Protein AF-S9V4V0-F1 (afdb_monomer_lite)

Secondary structure (DSSP, 8-state):
---S-S------------PPP--PPPEEEEEEEESS----SS-SSPPPPPPPP-S---SSS---S--PPPPEEEE--BTTTEEE--------S----PPPPGGGTT---B----HHHHHH-TTS-EEEEEEEEPTTHHHHHHHHHHHSEEEEE-SS-HHHHHHHHHHIIIIIS-PSPPTTSHHHHHHHHHHHHHHHHHHHHHHH-TT--SHHHHHHHHS----GGG--SEEE-GGGSBGGGTSB--GGGG-S-GGGEEEEES-GGGSTT-TTTEEEPPP----GGGTSTT-S------TT---PPPP----TTS-EEEEGGGT-TTTTTT----HHHHTHHHHHHHHH-SSS-HHHHHGGGS-GGGGGGG-HHHHH-TT-HHHHHTTT---SS--SSPPPPP---TTHHHHHHHHHHHHHHHTT--PPPP--

Organism: NCBI:txid28005

pLDDT: mean 74.0, std 23.57, range [26.53, 98.88]

InterPro domains:
  IPR004274 FCP1 homology domain [PF03031] (72-173)
  IPR004274 FCP1 homology domain [PF03031] (230-280)
  IPR004274 FCP1 homology domain [PS50969] (66-302)
  IPR004274 FCP1 homology domain [SM00577] (69-284)
  IPR023214 HAD superfamily [G3DSA:3.40.50.1000] (59-363)
  IPR036412 HAD-like superfamily [SSF56784] (65-282)
  IPR050365 Mitochondrial import inner membrane translocase subunit TIM50 [PTHR12210] (60-358)

Sequence (432 aa):
MFRRHAKLLSTAAGAATATTPQQLTAQVLVGIGLARGFTPHWPVPLPPPVPTPSVSAERSAPLPKEARAKPVLVLDIDETLIHTYHVVSQPQQSDQAGPPRADDLGSTSELFQTPSQRQQHPEVPLINVRMVVRPHLKEFLTEVMQLFEVVFWTAGTSNYAAAVLDAIERHVLGLPRSLYHFEEVTKLVFFSRKLHALQEAKRHNPFASDAAANAAREHGDSGTSHVNFYCLSRTQTLESLHYMKYIPLLGRPLHRTVMIDDNERSFPLTPRNGIKVPFFEVNGRLIDGTSRGRWVPPSDGGAVPAPQWPDLYKEGLYTFTDIDPSVVKDMQDTALLDLLPLLRALAATPEDDITRELDHWREPDYALCDNFRDTMDPRSARRRYHLGVVLPTRQPRPIPPYKAEMLNAGFEEQAKAEMNVLQGKGLPRPRL

Foldseek 3Di:
DPDPDPDDDDDDPDDDDPDDPDQAFWKKFKFKFFPDFDDAPAAWQGDDDDDDDDDDPPPDDPDPDPDDAFFEEEEEDDLGFKHWDDAPDDPPPDDDDDDDDPVPVQPSWDQDDDPVNCVVCVPTRMTMTMIIGQPCSLVLCVPLLVLHQYEYAYQHGLRNQLRVVQRCQCFSNVHPGDCSRRVNVVVVRVLVVVLVVLVVVCVVPVPSPDPNVVSVPVPPCPDCPVVSHHYHYLLLALVVLVSAQDVVRNVDDLLRYAYEDCALSNALLSLLRAAHFPRNDQPRCQNHPPPVPDPDPDPVPDPDDDQPPPPSSDGHMDGCPRRDCVSSPDSPPCRSVLCVVLSVQLSPDPDPGSSQQQQQFADLCLLVSLPSVQCSDPPHPCVPPRRNYGHSDGHPHGHDPRDHDPVSVVVVLVVVQSSCVSVVNHGDDDDD

Radius of gyration: 24.77 Å; chains: 1; bounding box: 54×77×77 Å

Structure (mmCIF, N/CA/C/O backbone):
data_AF-S9V4V0-F1
#
_entry.id   AF-S9V4V0-F1
#
loop_
_atom_site.group_PDB
_atom_site.id
_atom_site.type_symbol
_atom_site.label_atom_id
_atom_site.label_alt_id
_atom_site.label_comp_id
_atom_site.label_asym_id
_atom_site.label_entity_id
_atom_site.label_seq_id
_atom_site.pdbx_PDB_ins_code
_atom_site.Cartn_x
_atom_site.Cartn_y
_atom_site.Cartn_z
_atom_site.occupancy
_atom_site.B_iso_or_equiv
_atom_site.auth_seq_id
_atom_site.auth_comp_id
_atom_site.auth_asym_id
_atom_site.auth_atom_id
_atom_site.pdbx_PDB_model_num
ATOM 1 N N . MET A 1 1 ? 30.509 5.213 6.579 1.00 32.12 1 MET A N 1
ATOM 2 C CA . MET A 1 1 ? 30.655 6.396 5.697 1.00 32.12 1 MET A CA 1
ATOM 3 C C . MET A 1 1 ? 29.471 7.383 5.755 1.00 32.12 1 MET A C 1
ATOM 5 O O . MET A 1 1 ? 29.454 8.315 4.970 1.00 32.12 1 MET A O 1
ATOM 9 N N . PHE A 1 2 ? 28.553 7.313 6.731 1.00 26.53 2 PHE A N 1
ATOM 10 C CA . PHE A 1 2 ? 27.452 8.287 6.911 1.00 26.53 2 PHE A CA 1
ATOM 11 C C . PHE A 1 2 ? 27.789 9.408 7.919 1.00 26.53 2 PHE A C 1
ATOM 13 O O . PHE A 1 2 ? 27.074 9.622 8.890 1.00 26.53 2 PHE A O 1
ATOM 20 N N . ARG A 1 3 ? 28.929 10.097 7.759 1.00 29.33 3 ARG A N 1
ATOM 21 C CA . ARG A 1 3 ? 29.396 11.109 8.741 1.00 29.33 3 ARG A CA 1
ATOM 22 C C . ARG A 1 3 ? 29.615 12.524 8.197 1.00 29.33 3 ARG A C 1
ATOM 24 O O . ARG A 1 3 ? 30.174 13.349 8.911 1.00 29.33 3 ARG A O 1
ATOM 31 N N . ARG A 1 4 ? 29.194 12.850 6.972 1.00 28.64 4 ARG A N 1
ATOM 32 C CA . ARG A 1 4 ? 29.482 14.174 6.384 1.00 28.64 4 ARG A CA 1
ATOM 33 C C . ARG A 1 4 ? 28.353 14.772 5.542 1.00 28.64 4 ARG A C 1
ATOM 35 O O . ARG A 1 4 ? 28.626 15.156 4.425 1.00 28.64 4 ARG A O 1
ATOM 42 N N . HIS A 1 5 ? 27.122 14.893 6.044 1.00 34.12 5 HIS A N 1
ATOM 43 C CA . HIS A 1 5 ? 26.127 15.776 5.388 1.00 34.12 5 HIS A CA 1
ATOM 44 C C . HIS A 1 5 ? 25.179 16.526 6.350 1.00 34.12 5 HIS A C 1
ATOM 46 O O . HIS A 1 5 ? 24.242 17.171 5.905 1.00 34.12 5 HIS A O 1
ATOM 52 N N . ALA A 1 6 ? 25.440 16.540 7.663 1.00 32.44 6 ALA A N 1
ATOM 53 C CA . ALA A 1 6 ? 24.563 17.192 8.649 1.00 32.44 6 ALA A CA 1
ATOM 54 C C . ALA A 1 6 ? 24.962 18.639 9.017 1.00 32.44 6 ALA A C 1
ATOM 56 O O . ALA A 1 6 ? 24.756 19.066 10.151 1.00 32.44 6 ALA A O 1
ATOM 57 N N . LYS A 1 7 ? 25.578 19.413 8.114 1.00 30.91 7 LYS A N 1
ATOM 58 C CA . LYS A 1 7 ? 25.944 20.804 8.437 1.00 30.91 7 LYS A CA 1
ATOM 59 C C . LYS A 1 7 ? 25.967 21.698 7.204 1.00 30.91 7 LYS A C 1
ATOM 61 O O . LYS A 1 7 ? 27.034 21.933 6.655 1.00 30.91 7 LYS A O 1
ATOM 66 N N . LEU A 1 8 ? 24.791 22.169 6.783 1.00 30.50 8 LEU A N 1
ATOM 67 C CA . LEU A 1 8 ? 24.632 23.356 5.927 1.00 30.50 8 LEU A CA 1
ATOM 68 C C . LEU A 1 8 ? 23.161 23.809 5.829 1.00 30.50 8 LEU A C 1
ATOM 70 O O . LEU A 1 8 ? 22.664 24.055 4.745 1.00 30.50 8 LEU A O 1
ATOM 74 N N . LEU A 1 9 ? 22.445 23.931 6.951 1.00 33.66 9 LEU A N 1
ATOM 75 C CA . LEU A 1 9 ? 21.183 24.685 6.992 1.00 33.66 9 LEU A CA 1
ATOM 76 C C . LEU A 1 9 ? 21.059 25.398 8.341 1.00 33.66 9 LEU A C 1
ATOM 78 O O . LEU A 1 9 ? 20.446 24.909 9.282 1.00 33.66 9 LEU A O 1
ATOM 82 N N . SER A 1 10 ? 21.706 26.553 8.447 1.00 30.12 10 SER A N 1
ATOM 83 C CA . SER A 1 10 ? 21.395 27.557 9.459 1.00 30.12 10 SER A CA 1
ATOM 84 C C . SER A 1 10 ? 21.755 28.924 8.892 1.00 30.12 10 SER A C 1
ATOM 86 O O . SER A 1 10 ? 22.816 29.071 8.295 1.00 30.12 10 SER A O 1
ATOM 88 N N . THR A 1 11 ? 20.855 29.878 9.133 1.00 31.19 11 THR A N 1
ATOM 89 C CA . THR A 1 11 ? 20.862 31.313 8.801 1.00 31.19 11 THR A CA 1
ATOM 90 C C . THR A 1 11 ? 20.545 31.721 7.359 1.00 31.19 11 THR A C 1
ATOM 92 O O . THR A 1 11 ? 21.441 31.928 6.550 1.00 31.19 11 THR A O 1
ATOM 95 N N . ALA A 1 12 ? 19.261 31.987 7.104 1.00 28.22 12 ALA A N 1
ATOM 96 C CA . ALA A 1 12 ? 18.806 33.252 6.518 1.00 28.22 12 ALA A CA 1
ATOM 97 C C . ALA A 1 12 ? 17.301 33.427 6.794 1.00 28.22 12 ALA A C 1
ATOM 99 O O . ALA A 1 12 ? 16.462 32.835 6.123 1.00 28.22 12 ALA A O 1
ATOM 100 N N . ALA A 1 13 ? 16.959 34.230 7.804 1.00 37.16 13 ALA A N 1
ATOM 101 C CA . ALA A 1 13 ? 15.637 34.837 7.894 1.00 37.16 13 ALA A CA 1
ATOM 102 C C . ALA A 1 13 ? 15.601 35.974 6.861 1.00 37.16 13 ALA A C 1
ATOM 104 O O . ALA A 1 13 ? 16.320 36.961 7.007 1.00 37.16 13 ALA A O 1
ATOM 105 N N . GLY A 1 14 ? 14.828 35.801 5.790 1.00 27.75 14 GLY A N 1
ATOM 106 C CA . GLY A 1 14 ? 14.700 36.756 4.692 1.00 27.75 14 GLY A CA 1
ATOM 107 C C . GLY A 1 14 ? 13.270 36.758 4.161 1.00 27.75 14 GLY A C 1
ATOM 108 O O . GLY A 1 14 ? 12.659 35.703 4.036 1.00 27.75 14 GLY A O 1
ATOM 109 N N . ALA A 1 15 ? 12.746 37.960 3.937 1.00 28.86 15 ALA A N 1
ATOM 110 C CA . ALA A 1 15 ? 11.359 38.303 3.637 1.00 28.86 15 ALA A CA 1
ATOM 111 C C . ALA A 1 15 ? 10.613 37.340 2.693 1.00 28.86 15 ALA A C 1
ATOM 113 O O . ALA A 1 15 ? 11.103 36.986 1.622 1.00 28.86 15 ALA A O 1
ATOM 114 N N . ALA A 1 16 ? 9.379 37.000 3.078 1.00 33.78 16 ALA A N 1
ATOM 115 C CA . ALA A 1 16 ? 8.425 36.272 2.254 1.00 33.78 16 ALA A CA 1
ATOM 116 C C . ALA A 1 16 ? 8.034 37.109 1.026 1.00 33.78 16 ALA A C 1
ATOM 118 O O . ALA A 1 16 ? 7.204 38.015 1.107 1.00 33.78 16 ALA A O 1
ATOM 119 N N . THR A 1 17 ? 8.637 36.805 -0.118 1.00 31.08 17 THR A N 1
ATOM 120 C CA . THR A 1 17 ? 8.106 37.184 -1.424 1.00 31.08 17 THR A CA 1
ATOM 121 C C . THR A 1 17 ? 7.078 36.137 -1.838 1.00 31.08 17 THR A C 1
ATOM 123 O O . THR A 1 17 ? 7.351 34.937 -1.813 1.00 31.08 17 THR A O 1
ATOM 126 N N . ALA A 1 18 ? 5.869 36.591 -2.180 1.00 35.34 18 ALA A N 1
ATOM 127 C CA . ALA A 1 18 ? 4.819 35.743 -2.729 1.00 35.34 18 ALA A CA 1
ATOM 128 C C . ALA A 1 18 ? 5.361 35.032 -3.978 1.00 35.34 18 ALA A C 1
ATOM 130 O O . ALA A 1 18 ? 5.595 35.652 -5.015 1.00 35.34 18 ALA A O 1
ATOM 131 N N . THR A 1 19 ? 5.637 33.740 -3.836 1.00 31.84 19 THR A N 1
ATOM 132 C CA . THR A 1 19 ? 6.129 32.880 -4.904 1.00 31.84 19 THR A CA 1
ATOM 133 C C . THR A 1 19 ? 4.928 32.477 -5.744 1.00 31.84 19 THR A C 1
ATOM 135 O O . THR A 1 19 ? 3.970 31.895 -5.238 1.00 31.84 19 THR A O 1
ATOM 138 N N . THR A 1 20 ? 4.953 32.825 -7.028 1.00 31.09 20 THR A N 1
ATOM 139 C CA . THR A 1 20 ? 4.033 32.288 -8.036 1.00 31.09 20 THR A CA 1
ATOM 140 C C . THR A 1 20 ? 4.007 30.757 -7.908 1.00 31.09 20 THR A C 1
ATOM 142 O O . THR A 1 20 ? 5.090 30.183 -7.753 1.00 31.09 20 THR A O 1
ATOM 145 N N . PRO A 1 21 ? 2.843 30.075 -7.952 1.00 41.00 21 PRO A N 1
ATOM 146 C CA . PRO A 1 21 ? 2.800 28.620 -7.830 1.00 41.00 21 PRO A CA 1
ATOM 147 C C . PRO A 1 21 ? 3.716 27.997 -8.886 1.00 41.00 21 PRO A C 1
ATOM 149 O O . PRO A 1 21 ? 3.508 28.203 -10.083 1.00 41.00 21 PRO A O 1
ATOM 152 N N . GLN A 1 22 ? 4.759 27.282 -8.458 1.00 46.91 22 GLN A N 1
ATOM 153 C CA . GLN A 1 22 ? 5.548 26.468 -9.376 1.00 46.91 22 GLN A CA 1
ATOM 154 C C . GLN A 1 22 ? 4.612 25.399 -9.933 1.00 46.91 22 GLN A C 1
ATOM 156 O O . GLN A 1 22 ? 4.140 24.535 -9.201 1.00 46.91 22 GLN A O 1
ATOM 161 N N . GLN A 1 23 ? 4.310 25.492 -11.225 1.00 50.56 23 GLN A N 1
ATOM 162 C CA . GLN A 1 23 ? 3.560 24.471 -11.936 1.00 50.56 23 GLN A CA 1
ATOM 163 C C . GLN A 1 23 ? 4.374 23.171 -11.876 1.00 50.56 23 GLN A C 1
ATOM 165 O O . GLN A 1 23 ? 5.443 23.075 -12.481 1.00 50.56 23 GLN A O 1
ATOM 170 N N . LEU A 1 24 ? 3.912 22.201 -11.084 1.00 55.09 24 LEU A N 1
ATOM 171 C CA . LEU A 1 24 ? 4.550 20.892 -10.993 1.00 55.09 24 LEU A CA 1
ATOM 172 C C . LEU A 1 24 ? 4.422 20.209 -12.351 1.00 55.09 24 LEU A C 1
ATOM 174 O O . LEU A 1 24 ? 3.326 20.061 -12.890 1.00 55.09 24 LEU A O 1
ATOM 178 N N . THR A 1 25 ? 5.557 19.827 -12.923 1.00 59.22 25 THR A N 1
ATOM 179 C CA . THR A 1 25 ? 5.586 19.049 -14.158 1.00 59.22 25 THR A CA 1
ATOM 180 C C . THR A 1 25 ? 5.531 17.572 -13.803 1.00 59.22 25 THR A C 1
ATOM 182 O O . THR A 1 25 ? 6.188 17.128 -12.859 1.00 59.22 25 THR A O 1
ATOM 185 N N . ALA A 1 26 ? 4.728 16.813 -14.549 1.00 66.25 26 ALA A N 1
ATOM 186 C CA . ALA A 1 26 ? 4.673 15.366 -14.413 1.00 66.25 26 ALA A CA 1
ATOM 187 C C . ALA A 1 26 ? 6.083 14.766 -14.560 1.00 66.25 26 ALA A C 1
ATOM 189 O O . ALA A 1 26 ? 6.892 15.233 -15.370 1.00 66.25 26 ALA A O 1
ATOM 190 N N . GLN A 1 27 ? 6.382 13.721 -13.794 1.00 77.75 27 GLN A N 1
ATOM 191 C CA . GLN A 1 27 ? 7.654 13.009 -13.891 1.00 77.75 27 GLN A CA 1
ATOM 192 C C . GLN A 1 27 ? 7.411 11.605 -14.444 1.00 77.75 27 GLN A C 1
ATOM 194 O O . GLN A 1 27 ? 6.557 10.877 -13.938 1.00 77.75 27 GLN A O 1
ATOM 199 N N . VAL A 1 28 ? 8.163 11.226 -15.479 1.00 78.88 28 VAL A N 1
ATOM 200 C CA . VAL A 1 28 ? 8.230 9.843 -15.970 1.00 78.88 28 VAL A CA 1
ATOM 201 C C . VAL A 1 28 ? 9.435 9.173 -15.353 1.00 78.88 28 VAL A C 1
ATOM 203 O O . VAL A 1 28 ? 10.537 9.718 -15.364 1.00 78.88 28 VAL A O 1
ATOM 206 N N . LEU A 1 29 ? 9.232 7.957 -14.882 1.00 82.81 29 LEU A N 1
ATOM 207 C CA . LEU A 1 29 ? 10.277 7.091 -14.388 1.00 82.81 29 LEU A CA 1
ATOM 208 C C . LEU A 1 29 ? 10.313 5.822 -15.244 1.00 82.81 29 LEU A C 1
ATOM 210 O O . LEU A 1 29 ? 9.277 5.227 -15.546 1.00 82.81 29 LEU A O 1
ATOM 214 N N . VAL A 1 30 ? 11.513 5.422 -15.655 1.00 83.06 30 VAL A N 1
ATOM 215 C CA . VAL A 1 30 ? 11.748 4.145 -16.338 1.00 83.06 30 VAL A CA 1
ATOM 216 C C . VAL A 1 30 ? 12.631 3.294 -15.440 1.00 83.06 30 VAL A C 1
ATOM 218 O O . VAL A 1 30 ? 13.765 3.679 -15.168 1.00 83.06 30 VAL A O 1
ATOM 221 N N . GLY A 1 31 ? 12.106 2.161 -14.977 1.00 86.81 31 GLY A N 1
ATOM 222 C CA . GLY A 1 31 ? 12.841 1.177 -14.182 1.00 86.81 31 GLY A CA 1
ATOM 223 C C . GLY A 1 31 ? 13.221 -0.052 -14.999 1.00 86.81 31 GLY A C 1
ATOM 224 O O . GLY A 1 31 ? 12.449 -0.488 -15.856 1.00 86.81 31 GLY A O 1
ATOM 225 N N . ILE A 1 32 ? 14.390 -0.633 -14.725 1.00 86.19 32 ILE A N 1
ATOM 226 C CA . ILE A 1 32 ? 14.838 -1.883 -15.351 1.00 86.19 32 ILE A CA 1
ATOM 227 C C . ILE A 1 32 ? 14.651 -3.049 -14.379 1.00 86.19 32 ILE A C 1
ATOM 229 O O . ILE A 1 32 ? 15.137 -3.035 -13.251 1.00 86.19 32 ILE A O 1
ATOM 233 N N . GLY A 1 33 ? 13.975 -4.100 -14.840 1.00 87.19 33 GLY A N 1
ATOM 234 C CA . GLY A 1 33 ? 13.707 -5.306 -14.060 1.00 87.19 33 GLY A CA 1
ATOM 235 C C . GLY A 1 33 ? 14.135 -6.585 -14.757 1.00 87.19 33 GLY A C 1
ATOM 236 O O . GLY A 1 33 ? 14.437 -6.599 -15.947 1.00 87.19 33 GLY A O 1
ATOM 237 N N . LEU A 1 34 ? 14.088 -7.698 -14.025 1.00 86.44 34 LEU A N 1
ATOM 238 C CA . LEU A 1 34 ? 14.166 -9.029 -14.627 1.00 86.44 34 LEU A CA 1
ATOM 239 C C . LEU A 1 34 ? 12.887 -9.339 -15.409 1.00 86.44 34 LEU A C 1
ATOM 241 O O . LEU A 1 34 ? 11.781 -9.074 -14.945 1.00 86.44 34 LEU A O 1
ATOM 245 N N . ALA A 1 35 ? 13.013 -9.982 -16.567 1.00 83.00 35 ALA A N 1
ATOM 246 C CA . ALA A 1 35 ? 11.849 -10.385 -17.355 1.00 83.00 35 ALA A CA 1
ATOM 247 C C . ALA A 1 35 ? 11.036 -11.502 -16.701 1.00 83.00 35 ALA A C 1
ATOM 249 O O . ALA A 1 35 ? 9.831 -11.619 -16.908 1.00 83.00 35 ALA A O 1
ATOM 250 N N . ARG A 1 36 ? 11.701 -12.351 -15.915 1.00 82.56 36 ARG A N 1
ATOM 251 C CA . ARG A 1 36 ? 11.062 -13.470 -15.227 1.00 82.56 36 ARG A CA 1
ATOM 252 C C . ARG A 1 36 ? 10.809 -13.113 -13.772 1.00 82.56 36 ARG A C 1
ATOM 254 O O . ARG A 1 36 ? 11.694 -12.593 -13.095 1.00 82.56 36 ARG A O 1
ATOM 261 N N . GLY A 1 37 ? 9.623 -13.477 -13.294 1.00 80.31 37 GLY A N 1
ATOM 262 C CA . GLY A 1 37 ? 9.319 -13.489 -11.870 1.00 80.31 37 GLY A CA 1
ATOM 263 C C . GLY A 1 37 ? 10.282 -14.390 -11.094 1.00 80.31 37 GLY A C 1
ATOM 264 O O . GLY A 1 37 ? 10.830 -15.364 -11.617 1.00 80.31 37 GLY A O 1
ATOM 265 N N . PHE A 1 38 ? 10.475 -14.055 -9.827 1.00 83.38 38 PHE A N 1
ATOM 266 C CA . PHE A 1 38 ? 11.314 -14.790 -8.886 1.00 83.38 38 PHE A CA 1
ATOM 267 C C . PHE A 1 38 ? 10.634 -14.882 -7.521 1.00 83.38 38 PHE A C 1
ATOM 269 O O . PHE A 1 38 ? 9.722 -14.109 -7.223 1.00 83.38 38 PHE A O 1
ATOM 276 N N . THR A 1 39 ? 11.078 -15.813 -6.677 1.00 82.06 39 THR A N 1
ATOM 277 C CA . THR A 1 39 ? 10.612 -15.877 -5.289 1.00 82.06 39 THR A CA 1
ATOM 278 C C . THR A 1 39 ? 11.031 -14.595 -4.569 1.00 82.06 39 THR A C 1
ATOM 280 O O . THR A 1 39 ? 12.232 -14.320 -4.517 1.00 82.06 39 THR A O 1
ATOM 283 N N . PRO A 1 40 ? 10.089 -13.800 -4.037 1.00 77.69 40 PRO A N 1
ATOM 284 C CA . PRO A 1 40 ? 10.419 -12.558 -3.354 1.00 77.69 40 PRO A CA 1
ATOM 285 C C . PRO A 1 40 ? 11.410 -12.768 -2.213 1.00 77.69 40 PRO A C 1
ATOM 287 O O . PRO A 1 40 ? 11.391 -13.795 -1.535 1.00 77.69 40 PRO A O 1
ATOM 290 N N . HIS A 1 41 ? 12.232 -11.752 -1.970 1.00 78.62 41 HIS A N 1
ATOM 291 C CA . HIS A 1 41 ? 13.239 -11.789 -0.915 1.00 78.62 41 HIS A CA 1
ATOM 292 C C . HIS A 1 41 ? 12.623 -11.872 0.492 1.00 78.62 41 HIS A C 1
ATOM 294 O O . HIS A 1 41 ? 13.133 -12.587 1.353 1.00 78.62 41 HIS A O 1
ATOM 300 N N . TRP A 1 42 ? 11.516 -11.159 0.723 1.00 86.44 42 TRP A N 1
ATOM 301 C CA . TRP A 1 42 ? 10.910 -11.036 2.045 1.00 86.44 42 TRP A CA 1
ATOM 302 C C . TRP A 1 42 ? 9.865 -12.127 2.313 1.00 86.44 42 TRP A C 1
ATOM 304 O O . TRP A 1 42 ? 8.882 -12.225 1.566 1.00 86.44 42 TRP A O 1
ATOM 314 N N . PRO A 1 43 ? 10.032 -12.927 3.385 1.00 87.31 43 PRO A N 1
ATOM 315 C CA . PRO A 1 43 ? 9.021 -13.885 3.806 1.00 87.31 43 PRO A CA 1
ATOM 316 C C . PRO A 1 43 ? 7.843 -13.179 4.488 1.00 87.31 43 PRO A C 1
ATOM 318 O O . PRO A 1 43 ? 7.946 -12.036 4.929 1.00 87.31 43 PRO A O 1
ATOM 321 N N . VAL A 1 44 ? 6.738 -13.905 4.633 1.00 88.56 44 VAL A N 1
ATOM 322 C CA . VAL A 1 44 ? 5.645 -13.568 5.553 1.00 88.56 44 VAL A CA 1
ATOM 323 C C . VAL A 1 44 ? 5.543 -14.690 6.596 1.00 88.56 44 VAL A C 1
ATOM 325 O O . VAL A 1 44 ? 5.492 -15.855 6.198 1.00 88.56 44 VAL A O 1
ATOM 328 N N . PRO A 1 45 ? 5.553 -14.406 7.915 1.00 92.38 45 PRO A N 1
ATOM 329 C CA . PRO A 1 45 ? 5.681 -13.086 8.542 1.00 92.38 45 PRO A CA 1
ATOM 330 C C . PRO A 1 45 ? 7.029 -12.410 8.268 1.00 92.38 45 PRO A C 1
ATOM 332 O O . PRO A 1 45 ? 8.033 -13.083 8.030 1.00 92.38 45 PRO A O 1
ATOM 335 N N . LEU A 1 46 ? 7.032 -11.074 8.304 1.00 90.25 46 LEU A N 1
ATOM 336 C CA . LEU A 1 46 ? 8.237 -10.279 8.092 1.00 90.25 46 LEU A CA 1
ATOM 337 C C . LEU A 1 46 ? 9.253 -10.542 9.219 1.00 90.25 46 LEU A C 1
ATOM 339 O O . LEU A 1 46 ? 8.845 -10.730 10.373 1.00 90.25 46 LEU A O 1
ATOM 343 N N . PRO A 1 47 ? 10.568 -10.478 8.931 1.00 86.50 47 PRO A N 1
ATOM 344 C CA . PRO A 1 47 ? 11.613 -10.518 9.955 1.00 86.50 47 PRO A CA 1
ATOM 345 C C . PRO A 1 47 ? 11.388 -9.478 11.067 1.00 86.50 47 PRO A C 1
ATOM 347 O O . PRO A 1 47 ? 10.645 -8.515 10.855 1.00 86.50 47 PRO A O 1
ATOM 350 N N . PRO A 1 48 ? 12.010 -9.634 12.252 1.00 80.12 48 PRO A N 1
ATOM 351 C CA . PRO A 1 48 ? 11.919 -8.638 13.317 1.00 80.12 48 PRO A CA 1
ATOM 352 C C . PRO A 1 48 ? 12.291 -7.228 12.821 1.00 80.12 48 PRO A C 1
ATOM 354 O O . PRO A 1 48 ? 13.197 -7.115 11.992 1.00 80.12 48 PRO A O 1
ATOM 357 N N . PRO A 1 49 ? 11.633 -6.162 13.318 1.00 71.88 49 PRO A N 1
ATOM 358 C CA . PRO A 1 49 ? 11.945 -4.795 12.914 1.00 71.88 49 PRO A CA 1
ATOM 359 C C . PRO A 1 49 ? 13.425 -4.469 13.123 1.00 71.88 49 PRO A C 1
ATOM 361 O O . PRO A 1 49 ? 14.007 -4.820 14.154 1.00 71.88 49 PRO A O 1
ATOM 364 N N . VAL A 1 50 ? 14.028 -3.759 12.169 1.00 62.72 50 VAL A N 1
ATOM 365 C CA . VAL A 1 50 ? 15.399 -3.264 12.322 1.00 62.72 50 VAL A CA 1
ATOM 366 C C . VAL A 1 50 ? 15.395 -2.163 13.395 1.00 62.72 50 VAL A C 1
ATOM 368 O O . VAL A 1 50 ? 14.620 -1.211 13.271 1.00 62.72 50 VAL A O 1
ATOM 371 N N . PRO A 1 51 ? 16.229 -2.244 14.450 1.00 54.12 51 PRO A N 1
ATOM 372 C CA . PRO A 1 51 ? 16.304 -1.192 15.457 1.00 54.12 51 PRO A CA 1
ATOM 373 C C . PRO A 1 51 ? 16.734 0.126 14.807 1.00 54.12 51 PRO A C 1
ATOM 375 O O . PRO A 1 51 ? 17.834 0.223 14.263 1.00 54.12 51 PRO A O 1
ATOM 378 N N . THR A 1 52 ? 15.896 1.161 14.864 1.00 50.38 52 THR A N 1
ATOM 379 C CA . THR A 1 52 ? 16.316 2.496 14.427 1.00 50.38 52 THR A CA 1
ATOM 380 C C . THR A 1 52 ? 17.339 3.060 15.411 1.00 50.38 52 THR A C 1
ATOM 382 O O . THR A 1 52 ? 17.020 3.159 16.599 1.00 50.38 52 THR A O 1
ATOM 385 N N . PRO A 1 53 ? 18.545 3.467 14.972 1.00 43.91 53 PRO A N 1
ATOM 386 C CA . PRO A 1 53 ? 19.471 4.170 15.847 1.00 43.91 53 PRO A CA 1
ATOM 387 C C . PRO A 1 53 ? 18.823 5.493 16.269 1.00 43.91 53 PRO A C 1
ATOM 389 O O . PRO A 1 53 ? 18.531 6.348 15.434 1.00 43.91 53 PRO A O 1
ATOM 392 N N . SER A 1 54 ? 18.564 5.652 17.566 1.00 38.66 54 SER A N 1
ATOM 393 C CA . SER A 1 54 ? 18.024 6.886 18.134 1.00 38.66 54 SER A CA 1
ATOM 394 C C . SER A 1 54 ? 18.958 8.052 17.806 1.00 38.66 54 SER A C 1
ATOM 396 O O . SER A 1 54 ? 20.112 8.082 18.246 1.00 38.66 54 SER A O 1
ATOM 398 N N . VAL A 1 55 ? 18.471 9.012 17.024 1.00 38.69 55 VAL A N 1
ATOM 399 C CA . VAL A 1 55 ? 19.159 10.281 16.785 1.00 38.69 55 VAL A CA 1
ATOM 400 C C . VAL A 1 55 ? 19.201 11.031 18.122 1.00 38.69 55 VAL A C 1
ATOM 402 O O . VAL A 1 55 ? 18.178 11.161 18.786 1.00 38.69 55 VAL A O 1
ATOM 405 N N . SER A 1 56 ? 20.385 11.502 18.522 1.00 36.75 56 SER A N 1
ATOM 406 C CA . SER A 1 56 ? 20.686 12.257 19.756 1.00 36.75 56 SER A CA 1
ATOM 407 C C . SER A 1 56 ? 20.590 11.499 21.093 1.00 36.75 56 SER A C 1
ATOM 409 O O . SER A 1 56 ? 19.708 11.726 21.910 1.00 36.75 56 SER A O 1
ATOM 411 N N . ALA A 1 57 ? 21.604 10.680 21.382 1.00 37.09 57 ALA A N 1
ATOM 412 C CA . ALA A 1 57 ? 22.058 10.485 22.759 1.00 37.09 57 ALA A CA 1
ATOM 413 C C . ALA A 1 57 ? 23.370 11.262 22.944 1.00 37.09 57 ALA A C 1
ATOM 415 O O . ALA A 1 57 ? 24.464 10.695 22.889 1.00 37.09 57 ALA A O 1
ATOM 416 N N . GLU A 1 58 ? 23.274 12.586 23.107 1.00 37.12 58 GLU A N 1
ATOM 417 C CA . GLU A 1 58 ? 24.360 13.307 23.767 1.00 37.12 58 GLU A CA 1
ATOM 418 C C . GLU A 1 58 ? 24.456 12.787 25.208 1.00 37.12 58 GLU A C 1
ATOM 420 O O . GLU A 1 58 ? 23.468 12.672 25.935 1.00 37.12 58 GLU A O 1
ATOM 425 N N . ARG A 1 59 ? 25.668 12.371 25.579 1.00 45.22 59 ARG A N 1
ATOM 426 C CA . ARG A 1 59 ? 26.017 11.812 26.886 1.00 45.22 59 ARG A CA 1
ATOM 427 C C . ARG A 1 59 ? 25.797 12.848 27.994 1.00 45.22 59 ARG A C 1
ATOM 429 O O . ARG A 1 59 ? 26.753 13.545 28.313 1.00 45.22 59 ARG A O 1
ATOM 436 N N . SER A 1 60 ? 24.610 12.896 28.606 1.00 38.16 60 SER A N 1
ATOM 437 C CA . SER A 1 60 ? 24.396 13.395 29.989 1.00 38.16 60 SER A CA 1
ATOM 438 C C . SER A 1 60 ? 22.920 13.504 30.418 1.00 38.16 60 SER A C 1
ATOM 440 O O . SER A 1 60 ? 22.589 14.328 31.267 1.00 38.16 60 SER A O 1
ATOM 442 N N . ALA A 1 61 ? 22.018 12.660 29.909 1.00 41.50 61 ALA A N 1
ATOM 443 C CA . ALA A 1 61 ? 20.656 12.554 30.442 1.00 41.50 61 ALA A CA 1
ATOM 444 C C . ALA A 1 61 ? 20.319 11.090 30.773 1.00 41.50 61 ALA A C 1
ATOM 446 O O . ALA A 1 61 ? 20.793 10.194 30.067 1.00 41.50 61 ALA A O 1
ATOM 447 N N . PRO A 1 62 ? 19.547 10.818 31.846 1.00 36.62 62 PRO A N 1
ATOM 448 C CA . PRO A 1 62 ? 19.092 9.465 32.156 1.00 36.62 62 PRO A CA 1
ATOM 449 C C . PRO A 1 62 ? 18.362 8.879 30.941 1.00 36.62 62 PRO A C 1
ATOM 451 O O . PRO A 1 62 ? 17.603 9.586 30.279 1.00 36.62 62 PRO A O 1
ATOM 454 N N . LEU A 1 63 ? 18.642 7.605 30.636 1.00 35.75 63 LEU A N 1
ATOM 455 C CA . LEU A 1 63 ? 18.085 6.870 29.495 1.00 35.75 63 LEU A CA 1
ATOM 456 C C . LEU A 1 63 ? 16.572 7.138 29.364 1.00 35.75 63 LEU A C 1
ATOM 458 O O . LEU A 1 63 ? 15.846 6.928 30.342 1.00 35.75 63 LEU A O 1
ATOM 462 N N . PRO A 1 64 ? 16.076 7.601 28.200 1.00 41.12 64 PRO A N 1
ATOM 463 C CA . PRO A 1 64 ? 14.643 7.759 28.008 1.00 41.12 64 PRO A CA 1
ATOM 464 C C . PRO A 1 64 ? 13.965 6.386 28.102 1.00 41.12 64 PRO A C 1
ATOM 466 O O . PRO A 1 64 ? 14.577 5.363 27.782 1.00 41.12 64 PRO A O 1
ATOM 469 N N . LYS A 1 65 ? 12.695 6.382 28.541 1.00 42.59 65 LYS A N 1
ATOM 470 C CA . LYS A 1 65 ? 11.768 5.241 28.417 1.00 42.59 65 LYS A CA 1
ATOM 471 C C . LYS A 1 65 ? 12.025 4.555 27.073 1.00 42.59 65 LYS A C 1
ATOM 473 O O . LYS A 1 65 ? 12.084 5.269 26.075 1.00 42.59 65 LYS A O 1
ATOM 478 N N . GLU A 1 66 ? 12.230 3.236 27.083 1.00 48.47 66 GLU A N 1
ATOM 479 C CA . GLU A 1 66 ? 12.572 2.412 25.913 1.00 48.47 66 GLU A CA 1
ATOM 480 C C . GLU A 1 66 ? 11.993 3.002 24.621 1.00 48.47 66 GLU A C 1
ATOM 482 O O . GLU A 1 66 ? 10.782 3.206 24.526 1.00 48.47 66 GLU A O 1
ATOM 487 N N . ALA A 1 67 ? 12.856 3.351 23.661 1.00 57.72 67 ALA A N 1
ATOM 488 C CA . ALA A 1 67 ? 12.426 3.964 22.411 1.00 57.72 67 ALA A CA 1
ATOM 489 C C . ALA A 1 67 ? 11.403 3.040 21.733 1.00 57.72 67 ALA A C 1
ATOM 491 O O . ALA A 1 67 ? 11.753 1.978 21.217 1.00 57.72 67 ALA A O 1
ATOM 492 N N . ARG A 1 68 ? 10.123 3.423 21.791 1.00 68.38 68 ARG A N 1
ATOM 493 C CA . ARG A 1 68 ? 9.018 2.667 21.202 1.00 68.38 68 ARG A CA 1
ATOM 494 C C . ARG A 1 68 ? 9.320 2.479 19.714 1.00 68.38 68 ARG A C 1
ATOM 496 O O . ARG A 1 68 ? 9.658 3.445 19.034 1.00 68.38 68 ARG A O 1
ATOM 503 N N . ALA A 1 69 ? 9.217 1.241 19.221 1.00 82.44 69 ALA A N 1
ATOM 504 C CA . ALA A 1 69 ? 9.423 0.941 17.802 1.00 82.44 69 ALA A CA 1
ATOM 505 C C . ALA A 1 69 ? 8.535 1.840 16.924 1.00 82.44 69 ALA A C 1
ATOM 507 O O . ALA A 1 69 ? 7.503 2.326 17.390 1.00 82.44 69 ALA A O 1
ATOM 508 N N . LYS A 1 70 ? 8.889 2.055 15.657 1.00 89.25 70 LYS A N 1
ATOM 509 C CA . LYS A 1 70 ? 8.000 2.785 14.745 1.00 89.25 70 LYS A CA 1
ATOM 510 C C . LYS A 1 70 ? 6.710 1.983 14.491 1.00 89.25 70 LYS A C 1
ATOM 512 O O . LYS A 1 70 ? 6.764 0.752 14.478 1.00 89.25 70 LYS A O 1
ATOM 517 N N . PRO A 1 71 ? 5.541 2.630 14.339 1.00 94.12 71 PRO A N 1
ATOM 518 C CA . PRO A 1 71 ? 4.373 1.981 13.745 1.00 94.12 71 PRO A CA 1
ATOM 519 C C . PRO A 1 71 ? 4.658 1.560 12.295 1.00 94.12 71 PRO A C 1
ATOM 521 O O . PRO A 1 71 ? 5.623 2.018 11.686 1.00 94.12 71 PRO A O 1
ATOM 524 N N . VAL A 1 72 ? 3.818 0.691 11.742 1.00 95.88 72 VAL A N 1
ATOM 525 C CA . VAL A 1 72 ? 3.973 0.132 10.396 1.00 95.88 72 VAL A CA 1
ATOM 526 C C . VAL A 1 72 ? 3.025 0.830 9.431 1.00 95.88 72 VAL A C 1
ATOM 528 O O . VAL A 1 72 ? 1.831 0.957 9.710 1.00 95.88 72 VAL A O 1
ATOM 531 N N . LEU A 1 73 ? 3.558 1.245 8.286 1.00 98.19 73 LEU A N 1
ATOM 532 C CA . LEU A 1 73 ? 2.787 1.780 7.172 1.00 98.19 73 LEU A CA 1
ATOM 533 C C . LEU A 1 73 ? 2.929 0.845 5.973 1.00 98.19 73 LEU A C 1
ATOM 535 O O . LEU A 1 73 ? 4.013 0.704 5.406 1.00 98.19 73 LEU A O 1
ATOM 539 N N . VAL A 1 74 ? 1.824 0.211 5.596 1.00 98.62 74 VAL A N 1
ATOM 540 C CA . VAL A 1 74 ? 1.713 -0.550 4.353 1.00 98.62 74 VAL A CA 1
ATOM 541 C C . VAL A 1 74 ? 1.307 0.410 3.242 1.00 98.62 74 VAL A C 1
ATOM 543 O O . VAL A 1 74 ? 0.312 1.118 3.381 1.00 98.62 74 VAL A O 1
ATOM 546 N N . LEU A 1 75 ? 2.064 0.434 2.152 1.00 98.56 75 LEU A N 1
ATOM 547 C CA . LEU A 1 75 ? 1.815 1.295 1.001 1.00 98.56 75 LEU A CA 1
ATOM 548 C C . LEU A 1 75 ? 1.608 0.450 -0.248 1.00 98.56 75 LEU A C 1
ATOM 550 O O . LEU A 1 75 ? 2.479 -0.346 -0.609 1.00 98.56 75 LEU A O 1
ATOM 554 N N . ASP A 1 76 ? 0.483 0.645 -0.926 1.00 98.62 76 ASP A N 1
ATOM 555 C CA . ASP A 1 76 ? 0.364 0.216 -2.313 1.00 98.62 76 ASP A CA 1
ATOM 556 C C . ASP A 1 76 ? 1.291 1.021 -3.235 1.00 98.62 76 ASP A C 1
ATOM 558 O O . ASP A 1 76 ? 1.845 2.048 -2.844 1.00 98.62 76 ASP A O 1
ATOM 562 N N . ILE A 1 77 ? 1.481 0.528 -4.456 1.00 97.25 77 ILE A N 1
ATOM 563 C CA . ILE A 1 77 ? 2.330 1.114 -5.489 1.00 97.25 77 ILE A CA 1
ATOM 564 C C . ILE A 1 77 ? 1.459 1.643 -6.631 1.00 97.25 77 ILE A C 1
ATOM 566 O O . ILE A 1 77 ? 1.430 2.851 -6.879 1.00 97.25 77 ILE A O 1
ATOM 570 N N . ASP A 1 78 ? 0.772 0.734 -7.314 1.00 93.62 78 ASP A N 1
ATOM 571 C CA . ASP A 1 78 ? -0.022 0.990 -8.513 1.00 93.62 78 ASP A CA 1
ATOM 572 C C . ASP A 1 78 ? -1.237 1.858 -8.175 1.00 93.62 78 ASP A C 1
ATOM 574 O O . ASP A 1 78 ? -1.862 1.663 -7.139 1.00 93.62 78 ASP A O 1
ATOM 578 N N . GLU A 1 79 ? -1.480 2.904 -8.969 1.00 93.44 79 GLU A N 1
ATOM 579 C CA . GLU A 1 79 ? -2.571 3.882 -8.821 1.00 93.44 79 GLU A CA 1
ATOM 580 C C . GLU A 1 79 ? -2.656 4.574 -7.443 1.00 93.44 79 GLU A C 1
ATOM 582 O O . GLU A 1 79 ? -3.569 5.352 -7.158 1.00 93.44 79 GLU A O 1
ATOM 587 N N . THR A 1 80 ? -1.629 4.375 -6.620 1.00 96.44 80 THR A N 1
ATOM 588 C CA . THR A 1 80 ? -1.443 4.974 -5.304 1.00 96.44 80 THR A CA 1
ATOM 589 C C . THR A 1 80 ? -0.229 5.897 -5.306 1.00 96.44 80 THR A C 1
ATOM 591 O O . THR A 1 80 ? -0.366 7.065 -4.947 1.00 96.44 80 THR A O 1
ATOM 594 N N . LEU A 1 81 ? 0.942 5.416 -5.738 1.00 96.12 81 LEU A N 1
ATOM 595 C CA . LEU A 1 81 ? 2.202 6.176 -5.803 1.00 96.12 81 LEU A CA 1
ATOM 596 C C . LEU A 1 81 ? 2.641 6.476 -7.237 1.00 96.12 81 LEU A C 1
ATOM 598 O O . LEU A 1 81 ? 3.359 7.448 -7.480 1.00 96.12 81 LEU A O 1
ATOM 602 N N . ILE A 1 82 ? 2.254 5.619 -8.176 1.00 92.06 82 ILE A N 1
ATOM 603 C CA . ILE A 1 82 ? 2.623 5.698 -9.586 1.00 92.06 82 ILE A CA 1
ATOM 604 C C . ILE A 1 82 ? 1.467 5.216 -10.465 1.00 92.06 82 ILE A C 1
ATOM 606 O O . ILE A 1 82 ? 0.537 4.585 -9.978 1.00 92.06 82 ILE A O 1
ATOM 610 N N . HIS A 1 83 ? 1.549 5.471 -11.766 1.00 86.81 83 HIS A N 1
ATOM 611 C CA . HIS A 1 83 ? 0.671 4.868 -12.767 1.00 86.81 83 HIS A CA 1
ATOM 612 C C . HIS A 1 83 ? 1.519 4.285 -13.897 1.00 86.81 83 HIS A C 1
ATOM 614 O O . HIS A 1 83 ? 2.357 4.993 -14.462 1.00 86.81 83 HIS A O 1
ATOM 620 N N . THR A 1 84 ? 1.335 3.004 -14.221 1.00 81.44 84 THR A N 1
ATOM 621 C CA . THR A 1 84 ? 2.067 2.353 -15.322 1.00 81.44 84 THR A CA 1
ATOM 622 C C . THR A 1 84 ? 1.316 2.461 -16.639 1.00 81.44 84 THR A C 1
ATOM 624 O O . THR A 1 84 ? 0.092 2.507 -16.665 1.00 81.44 84 THR A O 1
ATOM 627 N N . TYR A 1 85 ? 2.047 2.498 -17.752 1.00 69.56 85 TYR A N 1
ATOM 628 C CA . TYR A 1 85 ? 1.446 2.610 -19.080 1.00 69.56 85 TYR A CA 1
ATOM 629 C C . TYR A 1 85 ? 2.224 1.827 -20.140 1.00 69.56 85 TYR A C 1
ATOM 631 O O . TYR A 1 85 ? 3.408 1.521 -19.984 1.00 69.56 85 TYR A O 1
ATOM 639 N N . HIS A 1 86 ? 1.555 1.559 -21.262 1.00 58.75 86 HIS A N 1
ATOM 640 C CA . HIS A 1 86 ? 2.134 0.899 -22.428 1.00 58.75 86 HIS A CA 1
ATOM 641 C C . HIS A 1 86 ? 2.487 1.906 -23.522 1.00 58.75 86 HIS A C 1
ATOM 643 O O . HIS A 1 86 ? 1.676 2.770 -23.849 1.00 58.75 86 HIS A O 1
ATOM 649 N N . VAL A 1 87 ? 3.646 1.734 -24.162 1.00 47.38 87 VAL A N 1
ATOM 650 C CA . VAL A 1 87 ? 3.931 2.387 -25.441 1.00 47.38 87 VAL A CA 1
ATOM 651 C C . VAL A 1 87 ? 3.661 1.356 -26.529 1.00 47.38 87 VAL A C 1
ATOM 653 O O . VAL A 1 87 ? 4.383 0.374 -26.685 1.00 47.38 87 VAL A O 1
ATOM 656 N N . VAL A 1 88 ? 2.599 1.547 -27.312 1.00 40.50 88 VAL A N 1
ATOM 657 C CA . VAL A 1 88 ? 2.428 0.746 -28.529 1.00 40.50 88 VAL A CA 1
ATOM 658 C C . VAL A 1 88 ? 3.568 1.131 -29.467 1.00 40.50 88 VAL A C 1
ATOM 660 O O . VAL A 1 88 ? 3.546 2.194 -30.087 1.00 40.50 88 VAL A O 1
ATOM 663 N N . SER A 1 89 ? 4.594 0.284 -29.546 1.00 37.53 89 SER A N 1
ATOM 664 C CA . SER A 1 89 ? 5.611 0.399 -30.586 1.00 37.53 89 SER A CA 1
ATOM 665 C C . SER A 1 89 ? 4.884 0.397 -31.928 1.00 37.53 89 SER A C 1
ATOM 667 O O . SER A 1 89 ? 4.034 -0.469 -32.154 1.00 37.53 89 SER A O 1
ATOM 669 N N . GLN A 1 90 ? 5.180 1.364 -32.808 1.00 31.91 90 GLN A N 1
ATOM 670 C CA . GLN A 1 90 ? 4.677 1.302 -34.180 1.00 31.91 90 GLN A CA 1
ATOM 671 C C . GLN A 1 90 ? 4.955 -0.106 -34.714 1.00 31.91 90 GLN A C 1
ATOM 673 O O . GLN A 1 90 ? 6.069 -0.601 -34.503 1.00 31.91 90 GLN A O 1
ATOM 678 N N . PRO A 1 91 ? 3.989 -0.766 -35.379 1.00 32.28 91 PRO A N 1
ATOM 679 C CA . PRO A 1 91 ? 4.304 -1.997 -36.067 1.00 32.28 91 PRO A CA 1
ATOM 680 C C . PRO A 1 91 ? 5.459 -1.680 -37.013 1.00 32.28 91 PRO A C 1
ATOM 682 O O . PRO A 1 91 ? 5.302 -0.905 -37.960 1.00 32.28 91 PRO A O 1
ATOM 685 N N . GLN A 1 92 ? 6.636 -2.253 -36.739 1.00 37.47 92 GLN A N 1
ATOM 686 C CA . GLN A 1 92 ? 7.607 -2.452 -37.799 1.00 37.47 92 GLN A CA 1
ATOM 687 C C . GLN A 1 92 ? 6.824 -3.170 -38.885 1.00 37.47 92 GLN A C 1
ATOM 689 O O . GLN A 1 92 ? 6.251 -4.222 -38.601 1.00 37.47 92 GLN A O 1
ATOM 694 N N . GLN A 1 93 ? 6.728 -2.547 -40.062 1.00 33.22 93 GLN A N 1
ATOM 695 C CA . GLN A 1 93 ? 6.088 -3.109 -41.245 1.00 33.22 93 GLN A CA 1
ATOM 696 C C . GLN A 1 93 ?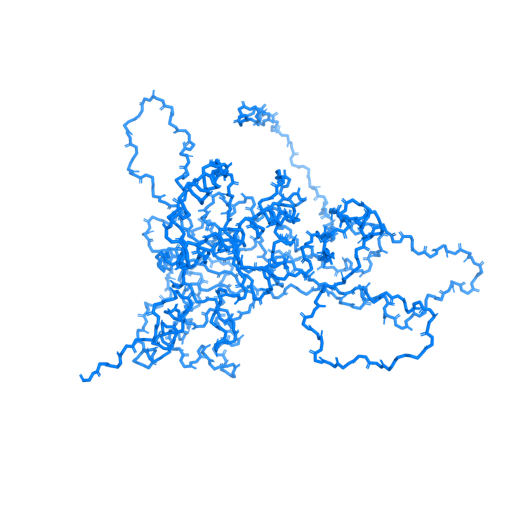 6.551 -4.559 -41.410 1.00 33.22 93 GLN A C 1
ATOM 698 O O . GLN A 1 93 ? 7.632 -4.843 -41.912 1.00 33.22 93 GLN A O 1
ATOM 703 N N . SER A 1 94 ? 5.743 -5.471 -40.901 1.00 35.78 94 SER A N 1
ATOM 704 C CA . SER A 1 94 ? 5.843 -6.898 -41.097 1.00 35.78 94 SER A CA 1
ATOM 705 C C . SER A 1 94 ? 4.397 -7.328 -41.189 1.00 35.78 94 SER A C 1
ATOM 707 O O . SER A 1 94 ? 3.636 -7.333 -40.221 1.00 35.78 94 SER A O 1
ATOM 709 N N . ASP A 1 95 ? 3.983 -7.500 -42.435 1.00 43.28 95 ASP A N 1
ATOM 710 C CA . ASP A 1 95 ? 2.664 -7.971 -42.783 1.00 43.28 95 ASP A CA 1
ATOM 711 C C . ASP A 1 95 ? 2.376 -9.292 -42.048 1.00 43.28 95 ASP A C 1
ATOM 713 O O . ASP A 1 95 ? 3.217 -10.188 -42.004 1.00 43.28 95 ASP A O 1
ATOM 717 N N . GLN A 1 96 ? 1.141 -9.420 -41.557 1.00 40.06 96 GLN A N 1
ATOM 718 C CA . GLN A 1 96 ? 0.498 -10.655 -41.082 1.00 40.06 96 GLN A CA 1
ATOM 719 C C . GLN A 1 96 ? 0.763 -11.113 -39.634 1.00 40.06 96 GLN A C 1
ATOM 721 O O . GLN A 1 96 ? 1.384 -12.140 -39.382 1.00 40.06 96 GLN A O 1
ATOM 726 N N . ALA A 1 97 ? 0.105 -10.463 -38.672 1.00 38.22 97 ALA A N 1
ATOM 727 C CA . ALA A 1 97 ? -0.447 -11.152 -37.502 1.00 38.22 97 ALA A CA 1
ATOM 728 C C . ALA A 1 97 ? -1.718 -10.420 -37.039 1.00 38.22 97 ALA A C 1
ATOM 730 O O . ALA A 1 97 ? -1.744 -9.192 -36.979 1.00 38.22 97 ALA A O 1
ATOM 731 N N . GLY A 1 98 ? -2.800 -11.165 -36.789 1.00 33.53 98 GLY A N 1
ATOM 732 C CA . GLY A 1 98 ? -4.085 -10.611 -36.346 1.00 33.53 98 GLY A CA 1
ATOM 733 C C . GLY A 1 98 ? -4.004 -9.913 -34.977 1.00 33.53 98 GLY A C 1
ATOM 734 O O . GLY A 1 98 ? -3.002 -10.055 -34.275 1.00 33.53 98 GLY A O 1
ATOM 735 N N . PRO A 1 99 ? -5.048 -9.161 -34.579 1.00 32.25 99 PRO A N 1
ATOM 736 C CA . PRO A 1 99 ? -5.038 -8.412 -33.326 1.00 32.25 99 PRO A CA 1
ATOM 737 C C . PRO A 1 99 ? -4.869 -9.352 -32.116 1.00 32.25 99 PRO A C 1
ATOM 739 O O . PRO A 1 99 ? -5.461 -10.438 -32.107 1.00 32.25 99 PRO A O 1
ATOM 742 N N . PRO A 1 100 ? -4.088 -8.957 -31.093 1.00 36.16 100 PRO A N 1
ATOM 743 C CA . PRO A 1 100 ? -3.898 -9.765 -29.893 1.00 36.16 100 PRO A CA 1
ATOM 744 C C . PRO A 1 100 ? -5.219 -9.934 -29.124 1.00 36.16 100 PRO A C 1
ATOM 746 O O . PRO A 1 100 ? -6.081 -9.053 -29.128 1.00 36.16 100 PRO A O 1
ATOM 749 N N . ARG A 1 101 ? -5.394 -11.097 -28.483 1.00 31.41 101 ARG A N 1
ATOM 750 C CA . ARG A 1 101 ? -6.572 -11.418 -27.659 1.00 31.41 101 ARG A CA 1
ATOM 751 C C . ARG A 1 101 ? -6.519 -10.660 -26.328 1.00 31.41 101 ARG A C 1
ATOM 753 O O . ARG A 1 101 ? -5.449 -10.480 -25.760 1.00 31.41 101 ARG A O 1
ATOM 760 N N . ALA A 1 102 ? -7.688 -10.267 -25.824 1.00 35.50 102 ALA A N 1
ATOM 761 C CA . ALA A 1 102 ? -7.867 -9.442 -24.624 1.00 35.50 102 ALA A CA 1
ATOM 762 C C . ALA A 1 102 ? -7.373 -10.080 -23.305 1.00 35.50 102 ALA A C 1
ATOM 764 O O . ALA A 1 102 ? -7.307 -9.400 -22.287 1.00 35.50 102 ALA A O 1
ATOM 765 N N . ASP A 1 103 ? -6.983 -11.353 -23.317 1.00 33.88 103 ASP A N 1
ATOM 766 C CA . ASP A 1 103 ? -6.597 -12.092 -22.110 1.00 33.88 103 ASP A CA 1
ATOM 767 C C . ASP A 1 103 ? -5.095 -11.942 -21.769 1.00 33.88 103 ASP A C 1
ATOM 769 O O . ASP A 1 103 ? -4.652 -12.392 -20.716 1.00 33.88 103 ASP A O 1
ATOM 773 N N . ASP A 1 104 ? -4.314 -11.274 -22.630 1.00 35.44 104 ASP A N 1
ATOM 774 C CA . ASP A 1 104 ? -2.860 -11.055 -22.478 1.00 35.44 104 ASP A CA 1
ATOM 775 C C . ASP A 1 104 ? -2.501 -9.722 -21.776 1.00 35.44 104 ASP A C 1
ATOM 777 O O . ASP A 1 104 ? -1.334 -9.359 -21.623 1.00 35.44 104 ASP A O 1
ATOM 781 N N . LEU A 1 105 ? -3.512 -8.995 -21.286 1.00 37.00 105 LEU A N 1
ATOM 782 C CA . LEU A 1 105 ? -3.412 -7.704 -20.580 1.00 37.00 105 LEU A CA 1
ATOM 783 C C . LEU A 1 105 ? -2.735 -7.779 -19.190 1.00 37.00 105 LEU A C 1
ATOM 785 O O . LEU A 1 105 ? -2.731 -6.804 -18.445 1.00 37.00 105 LEU A O 1
ATOM 789 N N . GLY A 1 106 ? -2.139 -8.921 -18.834 1.00 31.56 106 GLY A N 1
ATOM 790 C CA . GLY A 1 106 ? -1.383 -9.129 -17.594 1.00 31.56 106 GLY A CA 1
ATOM 791 C C . GLY A 1 106 ? 0.135 -8.958 -17.719 1.00 31.56 106 GLY A C 1
ATOM 792 O O . GLY A 1 106 ? 0.838 -9.122 -16.722 1.00 31.56 106 GLY A O 1
ATOM 793 N N . SER A 1 107 ? 0.666 -8.660 -18.910 1.00 38.88 107 SER A N 1
ATOM 794 C CA . SER A 1 107 ? 2.099 -8.419 -19.110 1.00 38.88 107 SER A CA 1
ATOM 795 C C . SER A 1 107 ? 2.348 -6.951 -19.461 1.00 38.88 107 SER A C 1
ATOM 797 O O . SER A 1 107 ? 2.520 -6.577 -20.617 1.00 38.88 107 SER A O 1
ATOM 799 N N . THR A 1 108 ? 2.389 -6.102 -18.430 1.00 46.22 108 THR A N 1
ATOM 800 C CA . THR A 1 108 ? 2.729 -4.658 -18.458 1.00 46.22 108 THR A CA 1
ATOM 801 C C . THR A 1 108 ? 4.178 -4.363 -18.869 1.00 46.22 108 THR A C 1
ATOM 803 O O . THR A 1 108 ? 4.717 -3.283 -18.649 1.00 46.22 108 THR A O 1
ATOM 806 N N . SER A 1 109 ? 4.844 -5.350 -19.454 1.00 46.09 109 SER A N 1
ATOM 807 C CA . SER A 1 109 ? 6.280 -5.433 -19.572 1.00 46.09 109 SER A CA 1
ATOM 808 C C . SER A 1 109 ? 6.641 -5.625 -21.034 1.00 46.09 109 SER A C 1
ATOM 810 O O . SER A 1 109 ? 6.654 -6.738 -21.561 1.00 46.09 109 SER A O 1
ATOM 812 N N . GLU A 1 110 ? 6.999 -4.530 -21.684 1.00 49.50 110 GLU A N 1
ATOM 813 C CA . GLU A 1 110 ? 7.738 -4.589 -22.931 1.00 49.50 110 GLU A CA 1
ATOM 814 C C . GLU A 1 110 ? 9.012 -5.432 -22.728 1.00 49.50 110 GLU A C 1
ATOM 816 O O . GLU A 1 110 ? 9.951 -5.015 -22.050 1.00 49.50 110 GLU A O 1
ATOM 821 N N . LEU A 1 111 ? 9.076 -6.615 -23.352 1.00 50.28 111 LEU A N 1
ATOM 822 C CA . LEU A 1 111 ? 10.279 -7.464 -23.452 1.00 50.28 111 LEU A CA 1
ATOM 823 C C . LEU A 1 111 ? 11.397 -6.817 -24.300 1.00 50.28 111 LEU A C 1
ATOM 825 O O . LEU A 1 111 ? 12.276 -7.495 -24.838 1.00 50.28 111 LEU A O 1
ATOM 829 N N . PHE A 1 112 ? 11.375 -5.496 -24.461 1.00 56.75 112 PHE A N 1
ATOM 830 C CA . PHE A 1 112 ? 12.328 -4.752 -25.262 1.00 56.75 112 PHE A CA 1
ATOM 831 C C . PHE A 1 112 ? 13.565 -4.425 -24.433 1.00 56.75 112 PHE A C 1
ATOM 833 O O . PHE A 1 112 ? 13.771 -3.291 -24.008 1.00 56.75 112 PHE A O 1
ATOM 840 N N . GLN A 1 113 ? 14.440 -5.418 -24.261 1.00 63.97 113 GLN A N 1
ATOM 841 C CA . GLN A 1 113 ? 15.834 -5.113 -23.954 1.00 63.97 113 GLN A CA 1
ATOM 842 C C . GLN A 1 113 ? 16.420 -4.251 -25.070 1.00 63.97 113 GLN A C 1
ATOM 844 O O . GLN A 1 113 ? 16.312 -4.586 -26.257 1.00 63.97 113 GLN A O 1
ATOM 849 N N . THR A 1 114 ? 17.087 -3.167 -24.699 1.00 66.56 114 THR A N 1
ATOM 850 C CA . THR A 1 114 ? 17.837 -2.355 -25.653 1.00 66.56 114 THR A CA 1
ATOM 851 C C . THR A 1 114 ? 19.028 -3.146 -26.202 1.00 66.56 114 THR A C 1
ATOM 853 O O . THR A 1 114 ? 19.540 -4.051 -25.534 1.00 66.56 114 THR A O 1
ATOM 856 N N . PRO A 1 115 ? 19.520 -2.832 -27.415 1.00 67.75 115 PRO A N 1
ATOM 857 C CA . PRO A 1 115 ? 20.750 -3.431 -27.933 1.00 67.75 115 PRO A CA 1
ATOM 858 C C . PRO A 1 115 ? 21.930 -3.305 -26.959 1.00 67.75 115 PRO A C 1
ATOM 860 O O . PRO A 1 115 ? 22.665 -4.271 -26.774 1.00 67.75 115 PRO A O 1
ATOM 863 N N . SER A 1 116 ? 22.062 -2.161 -26.282 1.00 69.06 116 SER A N 1
ATOM 864 C CA . SER A 1 116 ? 23.094 -1.929 -25.266 1.00 69.06 116 SER A CA 1
ATOM 865 C C . SER A 1 116 ? 22.928 -2.841 -24.048 1.00 69.06 116 SER A C 1
ATOM 867 O O . SER A 1 116 ? 23.902 -3.448 -23.611 1.00 69.06 116 SER A O 1
ATOM 869 N N . GLN A 1 117 ? 21.702 -3.007 -23.536 1.00 71.31 117 GLN A N 1
ATOM 870 C CA . GLN A 1 117 ? 21.416 -3.941 -22.439 1.00 71.31 117 GLN A CA 1
ATOM 871 C C . GLN A 1 117 ? 21.724 -5.388 -22.840 1.00 71.31 117 GLN A C 1
ATOM 873 O O . GLN A 1 117 ? 22.325 -6.114 -22.056 1.00 71.31 117 GLN A O 1
ATOM 878 N N . ARG A 1 118 ? 21.384 -5.803 -24.069 1.00 75.38 118 ARG A N 1
ATOM 879 C CA . ARG A 1 118 ? 21.735 -7.138 -24.587 1.00 75.38 118 ARG A CA 1
ATOM 880 C C . ARG A 1 118 ? 23.241 -7.350 -24.706 1.00 75.38 118 ARG A C 1
ATOM 882 O O . ARG A 1 118 ? 23.712 -8.455 -24.477 1.00 75.38 118 ARG A O 1
ATOM 889 N N . GLN A 1 119 ? 23.996 -6.316 -25.069 1.00 74.69 119 GLN A N 1
ATOM 890 C CA . GLN A 1 119 ? 25.457 -6.398 -25.116 1.00 74.69 119 GLN A CA 1
ATOM 891 C C . GLN A 1 119 ? 26.072 -6.492 -23.713 1.00 74.69 119 GLN A C 1
ATOM 893 O O . GLN A 1 119 ? 27.012 -7.255 -23.518 1.00 74.69 119 GLN A O 1
ATOM 898 N N . GLN A 1 120 ? 25.546 -5.742 -22.740 1.00 76.31 120 GLN A N 1
ATOM 899 C CA . GLN A 1 120 ? 26.050 -5.732 -21.361 1.00 76.31 120 GLN A CA 1
ATOM 900 C C . GLN A 1 120 ? 25.631 -6.973 -20.560 1.00 76.31 120 GLN A C 1
ATOM 902 O O . GLN A 1 120 ? 26.418 -7.491 -19.770 1.00 76.31 120 GLN A O 1
ATOM 907 N N . HIS A 1 121 ? 24.412 -7.468 -20.781 1.00 79.00 121 HIS A N 1
ATOM 908 C CA . HIS A 1 121 ? 23.812 -8.582 -20.047 1.00 79.00 121 HIS A CA 1
ATOM 909 C C . HIS A 1 121 ? 23.170 -9.613 -20.995 1.00 79.00 121 HIS A C 1
ATOM 911 O O . HIS A 1 121 ? 21.955 -9.817 -20.958 1.00 79.00 121 HIS A O 1
ATOM 917 N N . PRO A 1 122 ? 23.962 -10.301 -21.838 1.00 74.81 122 PRO A N 1
ATOM 918 C CA . PRO A 1 122 ? 23.437 -11.187 -22.883 1.00 74.81 122 PRO A CA 1
ATOM 919 C C . PRO A 1 122 ? 22.642 -12.389 -22.352 1.00 74.81 122 PRO A C 1
ATOM 921 O O . PRO A 1 122 ? 21.781 -12.912 -23.055 1.00 74.81 122 PRO A O 1
ATOM 924 N N . GLU A 1 123 ? 22.905 -12.826 -21.118 1.00 80.00 123 GLU A N 1
ATOM 925 C CA . GLU A 1 123 ? 22.268 -14.008 -20.515 1.00 80.00 123 GLU A CA 1
ATOM 926 C C . GLU A 1 123 ? 21.104 -13.678 -19.569 1.00 80.00 123 GLU A C 1
ATOM 928 O O . GLU A 1 123 ? 20.398 -14.580 -19.111 1.00 80.00 123 GLU A O 1
ATOM 933 N N . VAL A 1 124 ? 20.888 -12.399 -19.252 1.00 80.56 124 VAL A N 1
ATOM 934 C CA . VAL A 1 124 ? 19.868 -11.977 -18.287 1.00 80.56 124 VAL A CA 1
ATOM 935 C C . VAL A 1 124 ? 18.755 -11.275 -19.051 1.00 80.56 124 VAL A C 1
ATOM 937 O O . VAL A 1 124 ? 18.964 -10.148 -19.482 1.00 80.56 124 VAL A O 1
ATOM 940 N N . PRO A 1 125 ? 17.575 -11.892 -19.238 1.00 82.44 125 PRO A N 1
ATOM 941 C CA . PRO A 1 125 ? 16.460 -11.224 -19.892 1.00 82.44 125 PRO A CA 1
ATOM 942 C C . PRO A 1 125 ? 15.884 -10.147 -18.961 1.00 82.44 125 PRO A C 1
ATOM 944 O O . PRO A 1 125 ? 15.535 -10.428 -17.811 1.00 82.44 125 PRO A O 1
ATOM 947 N N . LEU A 1 126 ? 15.779 -8.922 -19.471 1.00 82.38 126 LEU A N 1
ATOM 948 C CA . LEU A 1 126 ? 15.354 -7.718 -18.757 1.00 82.38 126 LEU A CA 1
ATOM 949 C C . LEU A 1 126 ? 14.111 -7.110 -19.397 1.00 82.38 126 LEU A C 1
ATOM 951 O O . LEU A 1 126 ? 13.802 -7.371 -20.561 1.00 82.38 126 LEU A O 1
ATOM 955 N N . ILE A 1 127 ? 13.428 -6.288 -18.614 1.00 79.56 127 ILE A N 1
ATOM 956 C CA . ILE A 1 127 ? 12.231 -5.545 -18.998 1.00 79.56 127 ILE A CA 1
ATOM 957 C C . ILE A 1 127 ? 12.392 -4.089 -18.594 1.00 79.56 127 ILE A C 1
ATOM 959 O O . ILE A 1 127 ? 13.093 -3.791 -17.625 1.00 79.56 127 ILE A O 1
ATOM 963 N N . ASN A 1 128 ? 11.713 -3.203 -19.315 1.00 80.19 128 ASN A N 1
ATOM 964 C CA . ASN A 1 128 ? 11.609 -1.798 -18.944 1.00 80.19 128 ASN A CA 1
ATOM 965 C C . ASN A 1 128 ? 10.183 -1.529 -18.465 1.00 80.19 128 ASN A C 1
ATOM 967 O O . ASN A 1 128 ? 9.221 -1.813 -19.178 1.00 80.19 128 ASN A O 1
ATOM 971 N N . VAL A 1 129 ? 10.057 -0.976 -17.265 1.00 81.62 129 VAL A N 1
ATOM 972 C CA . VAL A 1 129 ? 8.782 -0.579 -16.671 1.00 81.62 129 VAL A CA 1
ATOM 973 C C . VAL A 1 129 ? 8.696 0.936 -16.731 1.00 81.62 129 VAL A C 1
ATOM 975 O O . VAL A 1 129 ? 9.521 1.624 -16.131 1.00 81.62 129 VAL A O 1
ATOM 978 N N . ARG A 1 130 ? 7.711 1.458 -17.464 1.00 79.31 130 ARG A N 1
ATOM 979 C CA . ARG A 1 130 ? 7.473 2.900 -17.585 1.00 79.31 130 ARG A CA 1
ATOM 980 C C . ARG A 1 130 ? 6.311 3.305 -16.702 1.00 79.31 130 ARG A C 1
ATOM 982 O O . ARG A 1 130 ? 5.259 2.668 -16.722 1.00 79.31 130 ARG A O 1
ATOM 989 N N . MET A 1 131 ? 6.518 4.364 -15.934 1.00 83.75 131 MET A N 1
ATOM 990 C CA . MET A 1 131 ? 5.536 4.836 -14.973 1.00 83.75 131 MET A CA 1
ATOM 991 C C . MET A 1 131 ? 5.537 6.357 -14.879 1.00 83.75 131 MET A C 1
ATOM 993 O O . MET A 1 131 ? 6.574 7.005 -15.016 1.00 83.75 131 MET A O 1
ATOM 997 N N . VAL A 1 132 ? 4.366 6.931 -14.638 1.00 84.19 132 VAL A N 1
ATOM 998 C CA . VAL A 1 132 ? 4.227 8.314 -14.189 1.00 84.19 132 VAL A CA 1
ATOM 999 C C . VAL A 1 132 ? 4.279 8.315 -12.670 1.00 84.19 132 VAL A C 1
ATOM 1001 O O . VAL A 1 132 ? 3.603 7.519 -12.021 1.00 84.19 132 VAL A O 1
ATOM 1004 N N . VAL A 1 133 ? 5.092 9.197 -12.105 1.00 88.00 133 VAL A N 1
ATOM 1005 C CA . VAL A 1 133 ? 5.220 9.373 -10.659 1.00 88.00 133 VAL A CA 1
ATOM 1006 C C . VAL A 1 133 ? 4.105 10.290 -10.165 1.00 88.00 133 VAL A C 1
ATOM 1008 O O . VAL A 1 133 ? 3.914 11.378 -10.717 1.00 88.00 133 VAL A O 1
ATOM 1011 N N . ARG A 1 134 ? 3.373 9.872 -9.124 1.00 91.50 134 ARG A N 1
ATOM 1012 C CA . ARG A 1 134 ? 2.355 10.723 -8.498 1.00 91.50 134 ARG A CA 1
ATOM 1013 C C . ARG A 1 134 ? 3.016 11.965 -7.889 1.00 91.50 134 ARG A C 1
ATOM 1015 O O . ARG A 1 134 ? 4.102 11.842 -7.310 1.00 91.50 134 ARG A O 1
ATOM 1022 N N . PRO A 1 135 ? 2.418 13.165 -8.004 1.00 89.56 135 PRO A N 1
ATOM 1023 C CA . PRO A 1 135 ? 3.027 14.377 -7.479 1.00 89.56 135 PRO A CA 1
ATOM 1024 C C . PRO A 1 135 ? 3.321 14.246 -5.985 1.00 89.56 135 PRO A C 1
ATOM 1026 O O . PRO A 1 135 ? 2.596 13.581 -5.247 1.00 89.56 135 PRO A O 1
ATOM 1029 N N . HIS A 1 136 ? 4.407 14.884 -5.549 1.00 91.31 136 HIS A N 1
ATOM 1030 C CA . HIS A 1 136 ? 4.867 14.894 -4.158 1.00 91.31 136 HIS A CA 1
ATOM 1031 C C . HIS A 1 136 ? 5.350 13.551 -3.584 1.00 91.31 136 HIS A C 1
ATOM 1033 O O . HIS A 1 136 ? 5.537 13.434 -2.370 1.00 91.31 136 HIS A O 1
ATOM 1039 N N . LEU A 1 137 ? 5.588 12.532 -4.424 1.00 94.50 137 LEU A N 1
ATOM 1040 C CA . LEU A 1 137 ? 6.035 11.217 -3.953 1.00 94.50 137 LEU A CA 1
ATOM 1041 C C . LEU A 1 137 ? 7.324 11.288 -3.120 1.00 94.50 137 LEU A C 1
ATOM 1043 O O . LEU A 1 137 ? 7.441 10.602 -2.104 1.00 94.50 137 LEU A O 1
ATOM 1047 N N . LYS A 1 138 ? 8.292 12.120 -3.522 1.00 93.88 138 LYS A N 1
ATOM 1048 C CA . LYS A 1 138 ? 9.568 12.254 -2.808 1.00 93.88 138 LYS A CA 1
ATOM 1049 C C . LYS A 1 138 ? 9.367 12.828 -1.411 1.00 93.88 138 LYS A C 1
ATOM 1051 O O . LYS A 1 138 ? 9.907 12.287 -0.447 1.00 93.88 138 LYS A O 1
ATOM 1056 N N . GLU A 1 139 ? 8.623 13.921 -1.314 1.00 94.88 139 GLU A N 1
ATOM 1057 C CA . GLU A 1 139 ? 8.292 14.613 -0.072 1.00 94.88 139 GLU A CA 1
ATOM 1058 C C . GLU A 1 139 ? 7.545 13.669 0.870 1.00 94.88 139 GLU A C 1
ATOM 1060 O O . GLU A 1 139 ? 7.948 13.501 2.021 1.00 94.88 139 GLU A O 1
ATOM 1065 N N . PHE A 1 140 ? 6.529 12.981 0.344 1.00 97.50 140 PHE A N 1
ATOM 1066 C CA . PHE A 1 140 ? 5.749 11.993 1.075 1.00 97.50 140 PHE A CA 1
ATOM 1067 C C . PHE A 1 140 ? 6.624 10.860 1.625 1.00 97.50 140 PHE A C 1
ATOM 1069 O O . PHE A 1 140 ? 6.659 10.649 2.838 1.00 97.50 140 PHE A O 1
ATOM 1076 N N . LEU A 1 141 ? 7.378 10.165 0.763 1.00 96.31 141 LEU A N 1
ATOM 1077 C CA . LEU A 1 141 ? 8.222 9.034 1.165 1.00 96.31 141 LEU A CA 1
ATOM 1078 C C . LEU A 1 141 ? 9.314 9.452 2.157 1.00 96.31 141 LEU A C 1
ATOM 1080 O O . LEU A 1 141 ? 9.519 8.774 3.163 1.00 96.31 141 LEU A O 1
ATOM 1084 N N . THR A 1 142 ? 9.969 10.593 1.926 1.00 94.25 142 THR A N 1
ATOM 1085 C CA . THR A 1 142 ? 11.015 11.120 2.822 1.00 94.25 142 THR A CA 1
ATOM 1086 C C . THR A 1 142 ? 10.498 11.311 4.245 1.00 94.25 142 THR A C 1
ATOM 1088 O O . THR A 1 142 ? 11.232 11.081 5.210 1.00 94.25 142 THR A O 1
ATOM 1091 N N . GLU A 1 143 ? 9.243 11.729 4.394 1.00 95.75 143 GLU A N 1
ATOM 1092 C CA . GLU A 1 143 ? 8.634 11.941 5.697 1.00 95.75 143 GLU A CA 1
ATOM 1093 C C . GLU A 1 143 ? 8.101 10.649 6.321 1.00 95.75 143 GLU A C 1
ATOM 1095 O O . GLU A 1 143 ? 8.452 10.329 7.459 1.00 95.75 143 GLU A O 1
ATOM 1100 N N . VAL A 1 144 ? 7.306 9.854 5.597 1.00 95.69 144 VAL A N 1
ATOM 1101 C CA . VAL A 1 144 ? 6.722 8.634 6.180 1.00 95.69 144 VAL A CA 1
ATOM 1102 C C . VAL A 1 144 ? 7.788 7.607 6.556 1.00 95.69 144 VAL A C 1
ATOM 1104 O O . VAL A 1 144 ? 7.617 6.899 7.542 1.00 95.69 144 VAL A O 1
ATOM 1107 N N . MET A 1 145 ? 8.937 7.578 5.874 1.00 91.31 145 MET A N 1
ATOM 1108 C CA . MET A 1 145 ? 10.077 6.732 6.257 1.00 91.31 145 MET A CA 1
ATOM 1109 C C . MET A 1 145 ? 10.729 7.166 7.585 1.00 91.31 145 MET A C 1
ATOM 1111 O O . MET A 1 145 ? 11.347 6.361 8.292 1.00 91.31 145 MET A O 1
ATOM 1115 N N . GLN A 1 146 ? 10.581 8.431 7.988 1.00 90.75 146 GLN A N 1
ATOM 1116 C CA . GLN A 1 146 ? 11.003 8.891 9.315 1.00 90.75 146 GLN A CA 1
ATOM 1117 C C . GLN A 1 146 ? 10.002 8.490 10.397 1.00 90.75 146 GLN A C 1
ATOM 1119 O O . GLN A 1 146 ? 10.420 8.192 11.514 1.00 90.75 146 GLN A O 1
ATOM 1124 N N . LEU A 1 147 ? 8.715 8.424 10.059 1.00 92.81 147 LEU A N 1
ATOM 1125 C CA . LEU A 1 147 ? 7.623 8.168 10.997 1.00 92.81 147 LEU A CA 1
ATOM 1126 C C . LEU A 1 147 ? 7.307 6.671 11.181 1.00 92.81 147 LEU A C 1
ATOM 1128 O O . LEU A 1 147 ? 6.970 6.252 12.288 1.00 92.81 147 LEU A O 1
ATOM 1132 N N . PHE A 1 148 ? 7.461 5.857 10.134 1.00 93.81 148 PHE A N 1
ATOM 1133 C CA . PHE A 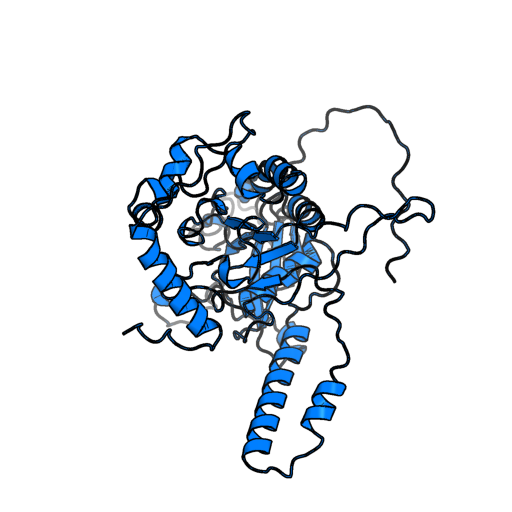1 148 ? 6.994 4.469 10.081 1.00 93.81 148 PHE A CA 1
ATOM 1134 C C . PHE A 1 148 ? 8.093 3.476 9.669 1.00 93.81 148 PHE A C 1
ATOM 1136 O O . PHE A 1 148 ? 9.087 3.831 9.035 1.00 93.81 148 PHE A O 1
ATOM 1143 N N . GLU A 1 149 ? 7.898 2.206 10.026 1.00 92.81 149 GLU A N 1
ATOM 1144 C CA . GLU A 1 149 ? 8.443 1.065 9.286 1.00 92.81 149 GLU A CA 1
ATOM 1145 C C . GLU A 1 149 ? 7.588 0.888 8.021 1.00 92.81 149 GLU A C 1
ATOM 1147 O O . GLU A 1 149 ? 6.393 0.604 8.117 1.00 92.81 149 GLU A O 1
ATOM 1152 N N . VAL A 1 150 ? 8.173 1.097 6.840 1.00 94.75 150 VAL A N 1
ATOM 1153 C CA . VAL A 1 150 ? 7.428 1.096 5.572 1.00 94.75 150 VAL A CA 1
ATOM 1154 C C . VAL A 1 150 ? 7.485 -0.280 4.902 1.00 94.75 150 VAL A C 1
ATOM 1156 O O . VAL A 1 150 ? 8.555 -0.882 4.760 1.00 94.75 150 VAL A O 1
ATOM 1159 N N . VAL A 1 151 ? 6.319 -0.767 4.472 1.00 96.75 151 VAL A N 1
ATOM 1160 C CA . VAL A 1 151 ? 6.139 -2.006 3.707 1.00 96.75 151 VAL A CA 1
ATOM 1161 C C . VAL A 1 151 ? 5.422 -1.669 2.404 1.00 96.75 151 VAL A C 1
ATOM 1163 O O . VAL A 1 151 ? 4.222 -1.413 2.405 1.00 96.75 151 VAL A O 1
ATOM 1166 N N . PHE A 1 152 ? 6.134 -1.699 1.283 1.00 97.50 152 PHE A N 1
ATOM 1167 C CA . PHE A 1 152 ? 5.504 -1.637 -0.032 1.00 97.50 152 PHE A CA 1
ATOM 1168 C C . PHE A 1 152 ? 4.845 -2.979 -0.341 1.00 97.50 152 PHE A C 1
ATOM 1170 O O . PHE A 1 152 ? 5.471 -4.027 -0.160 1.00 97.50 152 PHE A O 1
ATOM 1177 N N . TRP A 1 153 ? 3.597 -2.973 -0.800 1.00 98.06 153 TRP A N 1
ATOM 1178 C CA . TRP A 1 153 ? 2.851 -4.199 -1.068 1.00 98.06 153 TRP A CA 1
ATOM 1179 C C . TRP A 1 153 ? 1.939 -4.020 -2.277 1.00 98.06 153 TRP A C 1
ATOM 1181 O O . TRP A 1 153 ? 0.863 -3.445 -2.167 1.00 98.06 153 TRP A O 1
ATOM 1191 N N . THR A 1 154 ? 2.357 -4.548 -3.428 1.00 96.62 154 THR A N 1
ATOM 1192 C CA . THR A 1 154 ? 1.585 -4.515 -4.684 1.00 96.62 154 THR A CA 1
ATOM 1193 C C . THR A 1 154 ? 0.908 -5.862 -4.963 1.00 96.62 154 THR A C 1
ATOM 1195 O O . THR A 1 154 ? 1.386 -6.920 -4.541 1.00 96.62 154 THR A O 1
ATOM 1198 N N . ALA A 1 155 ? -0.199 -5.837 -5.711 1.00 93.56 155 ALA A N 1
ATOM 1199 C CA . ALA A 1 155 ? -0.796 -7.027 -6.329 1.00 93.56 155 ALA A CA 1
ATOM 1200 C C . ALA A 1 155 ? -0.121 -7.423 -7.667 1.00 93.56 155 ALA A C 1
ATOM 1202 O O . ALA A 1 155 ? -0.563 -8.370 -8.325 1.00 93.56 155 ALA A O 1
ATOM 1203 N N . GLY A 1 156 ? 0.945 -6.722 -8.066 1.00 90.19 156 GLY A N 1
ATOM 1204 C CA . GLY A 1 156 ? 1.819 -7.037 -9.193 1.00 90.19 156 GLY A CA 1
ATOM 1205 C C . GLY A 1 156 ? 2.852 -8.129 -8.892 1.00 90.19 156 GLY A C 1
ATOM 1206 O O . GLY A 1 156 ? 2.978 -8.634 -7.775 1.00 90.19 156 GLY A O 1
ATOM 1207 N N . THR A 1 157 ? 3.597 -8.547 -9.915 1.00 90.50 157 THR A N 1
ATOM 1208 C CA . THR A 1 157 ? 4.611 -9.608 -9.796 1.00 90.50 157 THR A CA 1
ATOM 1209 C C . THR A 1 157 ? 5.878 -9.124 -9.082 1.00 90.50 157 THR A C 1
ATOM 1211 O O . THR A 1 157 ? 6.154 -7.931 -8.995 1.00 90.50 157 THR A O 1
ATOM 1214 N N . SER A 1 158 ? 6.693 -10.054 -8.578 1.00 89.88 158 SER A N 1
ATOM 1215 C CA . SER A 1 158 ? 7.931 -9.725 -7.852 1.00 89.88 158 SER A CA 1
ATOM 1216 C C . SER A 1 158 ? 8.963 -8.979 -8.700 1.00 89.88 158 SER A C 1
ATOM 1218 O O . SER A 1 158 ? 9.617 -8.061 -8.214 1.00 89.88 158 SER A O 1
ATOM 1220 N N . ASN A 1 159 ? 9.089 -9.340 -9.977 1.00 89.38 159 ASN A N 1
ATOM 1221 C CA . ASN A 1 159 ? 10.002 -8.679 -10.902 1.00 89.38 159 ASN A CA 1
ATOM 1222 C C . ASN A 1 159 ? 9.559 -7.268 -11.281 1.00 89.38 159 ASN A C 1
ATOM 1224 O O . ASN A 1 159 ? 10.404 -6.388 -11.419 1.00 89.38 159 ASN A O 1
ATOM 1228 N N . TYR A 1 160 ? 8.249 -7.057 -11.384 1.00 91.31 160 TYR A N 1
ATOM 1229 C CA . TYR A 1 160 ? 7.660 -5.739 -11.543 1.00 91.31 160 TYR A CA 1
ATOM 1230 C C . TYR A 1 160 ? 7.925 -4.865 -10.310 1.00 91.31 160 TYR A C 1
ATOM 1232 O O . TYR A 1 160 ? 8.532 -3.803 -10.424 1.00 91.31 160 TYR A O 1
ATOM 1240 N N . ALA A 1 161 ? 7.561 -5.358 -9.121 1.00 92.69 161 ALA A N 1
ATOM 1241 C CA . ALA A 1 161 ? 7.720 -4.627 -7.867 1.00 92.69 161 ALA A CA 1
ATOM 1242 C C . ALA A 1 161 ? 9.181 -4.224 -7.614 1.00 92.69 161 ALA A C 1
ATOM 1244 O O . ALA A 1 161 ? 9.461 -3.104 -7.193 1.00 92.69 161 ALA A O 1
ATOM 1245 N N . ALA A 1 162 ? 10.123 -5.122 -7.916 1.00 91.38 162 ALA A N 1
ATOM 1246 C CA . ALA A 1 162 ? 11.544 -4.840 -7.780 1.00 91.38 162 ALA A CA 1
ATOM 1247 C C . ALA A 1 162 ? 12.032 -3.749 -8.745 1.00 91.38 162 ALA A C 1
ATOM 1249 O O . ALA A 1 162 ? 12.740 -2.845 -8.311 1.00 91.38 162 ALA A O 1
ATOM 1250 N N . ALA A 1 163 ? 11.609 -3.790 -10.014 1.00 91.62 163 ALA A N 1
ATOM 1251 C CA . ALA A 1 163 ? 11.956 -2.765 -11.000 1.00 91.62 163 ALA A CA 1
ATOM 1252 C C . ALA A 1 163 ? 11.440 -1.377 -10.591 1.00 91.62 163 ALA A C 1
ATOM 1254 O O . ALA A 1 163 ? 12.165 -0.388 -10.686 1.00 91.62 163 ALA A O 1
ATOM 1255 N N . VAL A 1 164 ? 10.194 -1.310 -10.106 1.00 93.25 164 VAL A N 1
ATOM 1256 C CA . VAL A 1 164 ? 9.576 -0.059 -9.651 1.00 93.25 164 VAL A CA 1
ATOM 1257 C C . VAL A 1 164 ? 10.286 0.486 -8.416 1.00 93.25 164 VAL A C 1
ATOM 1259 O O . VAL A 1 164 ? 10.665 1.655 -8.401 1.00 93.25 164 VAL A O 1
ATOM 1262 N N . LEU A 1 165 ? 10.510 -0.340 -7.388 1.00 93.00 165 LEU A N 1
ATOM 1263 C CA . LEU A 1 165 ? 11.144 0.147 -6.162 1.00 93.00 165 LEU A CA 1
ATOM 1264 C C . LEU A 1 165 ? 12.604 0.534 -6.356 1.00 93.00 165 LEU A C 1
ATOM 1266 O O . LEU A 1 165 ? 13.021 1.545 -5.801 1.00 93.00 165 LEU A O 1
ATOM 1270 N N . ASP A 1 166 ? 13.369 -0.212 -7.153 1.00 91.81 166 ASP A N 1
ATOM 1271 C CA . ASP A 1 166 ? 14.743 0.174 -7.475 1.00 91.81 166 ASP A CA 1
ATOM 1272 C C . ASP A 1 166 ? 14.787 1.542 -8.176 1.00 91.81 166 ASP A C 1
ATOM 1274 O O . ASP A 1 166 ? 15.605 2.400 -7.829 1.00 91.81 166 ASP A O 1
ATOM 1278 N N . ALA A 1 167 ? 13.854 1.789 -9.100 1.00 91.19 167 ALA A N 1
ATOM 1279 C CA . ALA A 1 167 ? 13.739 3.073 -9.775 1.00 91.19 167 ALA A CA 1
ATOM 1280 C C . ALA A 1 167 ? 13.322 4.207 -8.816 1.00 91.19 167 ALA A C 1
ATOM 1282 O O . ALA A 1 167 ? 13.906 5.294 -8.859 1.00 91.19 167 ALA A O 1
ATOM 1283 N N . ILE A 1 168 ? 12.357 3.966 -7.918 1.00 93.06 168 ILE A N 1
ATOM 1284 C CA . ILE A 1 168 ? 11.934 4.940 -6.897 1.00 93.06 168 ILE A CA 1
ATOM 1285 C C . ILE A 1 168 ? 13.096 5.263 -5.948 1.00 93.06 168 ILE A C 1
ATOM 1287 O O . ILE A 1 168 ? 13.386 6.439 -5.717 1.00 93.06 168 ILE A O 1
ATOM 1291 N N . GLU A 1 169 ? 13.801 4.255 -5.427 1.00 90.44 169 GLU A N 1
ATOM 1292 C CA . GLU A 1 169 ? 14.937 4.470 -4.525 1.00 90.44 169 GLU A CA 1
ATOM 1293 C C . GLU A 1 169 ? 16.011 5.330 -5.178 1.00 90.44 169 GLU A C 1
ATOM 1295 O O . GLU A 1 169 ? 16.401 6.363 -4.629 1.00 90.44 169 GLU A O 1
ATOM 1300 N N . ARG A 1 170 ? 16.471 4.944 -6.367 1.00 89.06 170 ARG A N 1
ATOM 1301 C CA . ARG A 1 170 ? 17.602 5.623 -7.001 1.00 89.06 170 ARG A CA 1
ATOM 1302 C C . ARG A 1 170 ? 17.246 6.989 -7.549 1.00 89.06 170 ARG A C 1
ATOM 1304 O O . ARG A 1 170 ? 18.037 7.919 -7.409 1.00 89.06 170 ARG A O 1
ATOM 1311 N N . HIS A 1 171 ? 16.086 7.126 -8.180 1.00 88.94 171 HIS A N 1
ATOM 1312 C CA . HIS A 1 171 ? 15.797 8.323 -8.962 1.00 88.94 171 HIS A CA 1
ATOM 1313 C C . HIS A 1 171 ? 14.850 9.302 -8.271 1.00 88.94 171 HIS A C 1
ATOM 1315 O O . HIS A 1 171 ? 15.032 10.508 -8.420 1.00 88.94 171 HIS A O 1
ATOM 1321 N N . VAL A 1 172 ? 13.889 8.822 -7.477 1.00 89.75 172 VAL A N 1
ATOM 1322 C CA . VAL A 1 172 ? 12.993 9.703 -6.708 1.00 89.75 172 VAL A CA 1
ATOM 1323 C C . VAL A 1 172 ? 13.660 10.095 -5.388 1.00 89.75 172 VAL A C 1
ATOM 1325 O O . VAL A 1 172 ? 13.801 11.282 -5.078 1.00 89.75 172 VAL A O 1
ATOM 1328 N N . LEU A 1 173 ? 14.138 9.108 -4.625 1.00 89.50 173 LEU A N 1
ATOM 1329 C CA . LEU A 1 173 ? 14.756 9.343 -3.316 1.00 89.50 173 LEU A CA 1
ATOM 1330 C C . LEU A 1 173 ? 16.245 9.709 -3.401 1.00 89.50 173 LEU A C 1
ATOM 1332 O O . LEU A 1 173 ? 16.769 10.325 -2.472 1.00 89.50 173 LEU A O 1
ATOM 1336 N N . GLY A 1 174 ? 16.924 9.399 -4.510 1.00 87.81 174 GLY A N 1
ATOM 1337 C CA . GLY A 1 174 ? 18.360 9.662 -4.660 1.00 87.81 174 GLY A CA 1
ATOM 1338 C C . GLY A 1 174 ? 19.233 8.737 -3.807 1.00 87.81 174 GLY A C 1
ATOM 1339 O O . GLY A 1 174 ? 20.328 9.124 -3.396 1.00 87.81 174 GLY A O 1
ATOM 1340 N N . LEU A 1 175 ? 18.731 7.545 -3.480 1.00 85.44 175 LEU A N 1
ATOM 1341 C CA . LEU A 1 175 ? 19.440 6.543 -2.694 1.00 85.44 175 LEU A CA 1
ATOM 1342 C C . LEU A 1 175 ? 20.457 5.777 -3.561 1.00 85.44 175 LEU A C 1
ATOM 1344 O O . LEU A 1 175 ? 20.370 5.786 -4.792 1.00 85.44 175 LEU A O 1
ATOM 1348 N N . PRO A 1 176 ? 21.446 5.106 -2.939 1.00 84.69 176 PRO A N 1
ATOM 1349 C CA . PRO A 1 176 ? 22.333 4.190 -3.648 1.00 84.69 176 PRO A CA 1
ATOM 1350 C C . PRO A 1 176 ? 21.568 3.054 -4.337 1.00 84.69 176 PRO A C 1
ATOM 1352 O O . PRO A 1 176 ? 20.367 2.881 -4.147 1.00 84.69 176 PRO A O 1
ATOM 1355 N N . ARG A 1 177 ? 22.297 2.243 -5.112 1.00 81.94 177 ARG A N 1
ATOM 1356 C CA . ARG A 1 177 ? 21.741 1.055 -5.767 1.00 81.94 177 ARG A CA 1
ATOM 1357 C C . ARG A 1 177 ? 20.924 0.201 -4.792 1.00 81.94 177 ARG A C 1
ATOM 1359 O O . ARG A 1 177 ? 21.437 -0.188 -3.743 1.00 81.94 177 ARG A O 1
ATOM 1366 N N . SER A 1 178 ? 19.688 -0.097 -5.188 1.00 84.06 178 SER A N 1
ATOM 1367 C CA . SER A 1 178 ? 18.750 -0.889 -4.403 1.00 84.06 178 SER A CA 1
ATOM 1368 C C . SER A 1 178 ? 19.151 -2.361 -4.333 1.00 84.06 178 SER A C 1
ATOM 1370 O O . SER A 1 178 ? 19.709 -2.907 -5.288 1.00 84.06 178 SER A O 1
ATOM 1372 N N . LEU A 1 179 ? 18.745 -3.050 -3.261 1.00 84.88 179 LEU A N 1
ATOM 1373 C CA . LEU A 1 179 ? 18.718 -4.517 -3.234 1.00 84.88 179 LEU A CA 1
ATOM 1374 C C . LEU A 1 179 ? 17.754 -5.119 -4.277 1.00 84.88 179 LEU A C 1
ATOM 1376 O O . LEU A 1 179 ? 17.862 -6.298 -4.611 1.00 84.88 179 LEU A O 1
ATOM 1380 N N . TYR A 1 180 ? 16.804 -4.320 -4.771 1.00 87.94 180 TYR A N 1
ATOM 1381 C CA . TYR A 1 180 ? 15.833 -4.700 -5.793 1.00 87.94 180 TYR A CA 1
ATOM 1382 C C . TYR A 1 180 ? 16.373 -4.515 -7.217 1.00 87.94 180 TYR A C 1
ATOM 1384 O O . TYR A 1 180 ? 15.736 -4.959 -8.172 1.00 87.94 180 TYR A O 1
ATOM 1392 N N . HIS A 1 181 ? 17.563 -3.922 -7.370 1.00 89.88 181 HIS A N 1
ATOM 1393 C CA . HIS A 1 181 ? 18.235 -3.802 -8.658 1.00 89.88 181 HIS A CA 1
ATOM 1394 C C . HIS A 1 181 ? 18.447 -5.188 -9.276 1.00 89.88 181 HIS A C 1
ATOM 1396 O O . HIS A 1 181 ? 18.890 -6.124 -8.601 1.00 89.88 181 HIS A O 1
ATOM 1402 N N . PHE A 1 182 ? 18.173 -5.326 -10.576 1.00 87.44 182 PHE A N 1
ATOM 1403 C CA . PHE A 1 182 ? 18.138 -6.631 -11.244 1.00 87.44 182 PHE A CA 1
ATOM 1404 C C . PHE A 1 182 ? 19.437 -7.437 -11.076 1.00 87.44 182 PHE A C 1
ATOM 1406 O O . PHE A 1 182 ? 19.376 -8.657 -10.947 1.00 87.44 182 PHE A O 1
ATOM 1413 N N . GLU A 1 183 ? 20.609 -6.791 -11.030 1.00 87.31 183 GLU A N 1
ATOM 1414 C CA . GLU A 1 183 ? 21.891 -7.470 -10.773 1.00 87.31 183 GLU A CA 1
ATOM 1415 C C . GLU A 1 183 ? 21.961 -8.095 -9.372 1.00 87.31 183 GLU A C 1
ATOM 1417 O O . GLU A 1 183 ? 22.442 -9.218 -9.231 1.00 87.31 183 GLU A O 1
ATOM 1422 N N . GLU A 1 184 ? 21.474 -7.403 -8.338 1.00 86.25 184 GLU A N 1
ATOM 1423 C CA . GLU A 1 184 ? 21.482 -7.916 -6.962 1.00 86.25 184 GLU A CA 1
ATOM 1424 C C . GLU A 1 184 ? 20.467 -9.049 -6.808 1.00 86.25 184 GLU A C 1
ATOM 1426 O O . GLU A 1 184 ? 20.787 -10.124 -6.295 1.00 86.25 184 GLU A O 1
ATOM 1431 N N . VAL A 1 185 ? 19.274 -8.868 -7.375 1.00 85.06 185 VAL A N 1
ATOM 1432 C CA . VAL A 1 185 ? 18.252 -9.917 -7.432 1.00 85.06 185 VAL A CA 1
ATOM 1433 C C . VAL A 1 185 ? 18.767 -11.146 -8.184 1.00 85.06 185 VAL A C 1
ATOM 1435 O O . VAL A 1 185 ? 18.555 -12.274 -7.745 1.00 85.06 185 VAL A O 1
ATOM 1438 N N . THR A 1 186 ? 19.487 -10.956 -9.291 1.00 84.81 186 THR A N 1
ATOM 1439 C CA . THR A 1 186 ? 20.070 -12.056 -10.072 1.00 84.81 186 THR A CA 1
ATOM 1440 C C . THR A 1 186 ? 21.026 -12.890 -9.222 1.00 84.81 186 THR A C 1
ATOM 1442 O O . THR A 1 186 ? 20.921 -14.119 -9.220 1.00 84.81 186 THR A O 1
ATOM 1445 N N . LYS A 1 187 ? 21.907 -12.244 -8.443 1.00 82.81 187 LYS A N 1
ATOM 1446 C CA . LYS A 1 187 ? 22.807 -12.938 -7.507 1.00 82.81 187 LYS A CA 1
ATOM 1447 C C . LYS A 1 187 ? 22.017 -13.762 -6.491 1.00 82.81 187 LYS A C 1
ATOM 1449 O O . LYS A 1 187 ? 22.311 -14.945 -6.323 1.00 82.81 187 LYS A O 1
ATOM 1454 N N . LEU A 1 188 ? 20.983 -13.177 -5.881 1.00 74.38 188 LEU A N 1
ATOM 1455 C CA . LEU A 1 188 ? 20.123 -13.852 -4.902 1.00 74.38 188 LEU A CA 1
ATOM 1456 C C . LEU A 1 188 ? 19.400 -15.066 -5.505 1.00 74.38 188 LEU A C 1
ATOM 1458 O O . LEU A 1 188 ? 19.421 -16.154 -4.931 1.00 74.38 188 LEU A O 1
ATOM 1462 N N . VAL A 1 189 ? 18.807 -14.917 -6.691 1.00 73.69 189 VAL A N 1
ATOM 1463 C CA . VAL A 1 189 ? 18.065 -15.990 -7.370 1.00 73.69 189 VAL A CA 1
ATOM 1464 C C . VAL A 1 189 ? 18.982 -17.151 -7.753 1.00 73.69 189 VAL A C 1
ATOM 1466 O O . VAL A 1 189 ? 18.645 -18.314 -7.507 1.00 73.69 189 VAL A O 1
ATOM 1469 N N . PHE A 1 190 ? 20.150 -16.869 -8.339 1.00 72.44 190 PHE A N 1
ATOM 1470 C CA . PHE A 1 190 ? 21.120 -17.915 -8.670 1.00 72.44 190 PHE A CA 1
ATOM 1471 C C . PHE A 1 190 ? 21.673 -18.593 -7.419 1.00 72.44 190 PHE A C 1
ATOM 1473 O O . PHE A 1 190 ? 21.817 -19.819 -7.400 1.00 72.44 190 PHE A O 1
ATOM 1480 N N . PHE A 1 191 ? 21.924 -17.825 -6.359 1.00 68.06 191 PHE A N 1
ATOM 1481 C CA . PHE A 1 191 ? 22.371 -18.363 -5.084 1.00 68.06 191 PHE A CA 1
ATOM 1482 C C . PHE A 1 191 ? 21.345 -19.329 -4.479 1.00 68.06 191 PHE A C 1
ATOM 1484 O O . PHE A 1 191 ? 21.703 -20.461 -4.151 1.00 68.06 191 PHE A O 1
ATOM 1491 N N . SER A 1 192 ? 20.063 -18.950 -4.418 1.00 67.75 192 SER A N 1
ATOM 1492 C CA . SER A 1 192 ? 18.993 -19.831 -3.930 1.00 67.75 192 SER A CA 1
ATOM 1493 C C . SER A 1 192 ? 18.888 -21.126 -4.739 1.00 67.75 192 SER A C 1
ATOM 1495 O O . SER A 1 192 ? 18.750 -22.200 -4.153 1.00 67.75 192 SER A O 1
ATOM 1497 N N . ARG A 1 193 ? 19.017 -21.062 -6.072 1.00 70.00 193 ARG A N 1
ATOM 1498 C CA . ARG A 1 193 ? 19.027 -22.264 -6.929 1.00 70.00 193 ARG A CA 1
ATOM 1499 C C . ARG A 1 193 ? 20.220 -23.171 -6.635 1.00 70.00 193 ARG A C 1
ATOM 1501 O O . ARG A 1 193 ? 20.045 -24.383 -6.526 1.00 70.00 193 ARG A O 1
ATOM 1508 N N . LYS A 1 194 ? 21.416 -22.597 -6.466 1.00 70.25 194 LYS A N 1
ATOM 1509 C CA . LYS A 1 194 ? 22.633 -23.345 -6.113 1.00 70.25 194 LYS A CA 1
ATOM 1510 C C . LYS A 1 194 ? 22.489 -24.023 -4.748 1.00 70.25 194 LYS A C 1
ATOM 1512 O O . LYS A 1 194 ? 22.816 -25.198 -4.620 1.00 70.25 194 LYS A O 1
ATOM 1517 N N . LEU A 1 195 ? 21.958 -23.316 -3.749 1.00 65.12 195 LEU A N 1
ATOM 1518 C CA . LEU A 1 195 ? 21.679 -23.868 -2.420 1.00 65.12 195 LEU A CA 1
ATOM 1519 C C . LEU A 1 195 ? 20.687 -25.032 -2.476 1.00 65.12 195 LEU A C 1
ATOM 1521 O O . LEU A 1 195 ? 20.954 -26.073 -1.878 1.00 65.12 195 LEU A O 1
ATOM 1525 N N . HIS A 1 196 ? 19.586 -24.886 -3.216 1.00 67.56 196 HIS A N 1
ATOM 1526 C CA . HIS A 1 196 ? 18.598 -25.953 -3.377 1.00 67.56 196 HIS A CA 1
ATOM 1527 C C . HIS A 1 196 ? 19.210 -27.195 -4.036 1.00 67.56 196 HIS A C 1
ATOM 1529 O O . HIS A 1 196 ? 19.083 -28.296 -3.508 1.00 67.56 196 HIS A O 1
ATOM 1535 N N . ALA A 1 197 ? 19.957 -27.016 -5.130 1.00 71.38 197 ALA A N 1
ATOM 1536 C CA . ALA A 1 197 ? 20.644 -28.114 -5.808 1.00 71.38 197 ALA A CA 1
ATOM 1537 C C . ALA A 1 197 ? 21.644 -28.835 -4.883 1.00 71.38 197 ALA A C 1
ATOM 1539 O O . ALA A 1 197 ? 21.710 -30.063 -4.874 1.00 71.38 197 ALA A O 1
ATOM 1540 N N . LEU A 1 198 ? 22.386 -28.093 -4.050 1.00 69.31 198 LEU A N 1
ATOM 1541 C CA . LEU A 1 198 ? 23.293 -28.673 -3.051 1.00 69.31 198 LEU A CA 1
ATOM 1542 C C . LEU A 1 198 ? 22.539 -29.440 -1.951 1.00 69.31 198 LEU A C 1
ATOM 1544 O O . LEU A 1 198 ? 22.999 -30.492 -1.508 1.00 69.31 198 LEU A O 1
ATOM 1548 N N . GLN A 1 199 ? 21.380 -28.943 -1.513 1.00 70.31 199 GLN A N 1
ATOM 1549 C CA . GLN A 1 199 ? 20.528 -29.624 -0.533 1.00 70.31 199 GLN A CA 1
ATOM 1550 C C . GLN A 1 199 ? 19.913 -30.911 -1.103 1.00 70.31 199 GLN A C 1
ATOM 1552 O O . GLN A 1 199 ? 19.885 -31.932 -0.412 1.00 70.31 199 GLN A O 1
ATOM 1557 N N . GLU A 1 200 ? 19.472 -30.902 -2.362 1.00 74.31 200 GLU A N 1
ATOM 1558 C CA . GLU A 1 200 ? 18.987 -32.098 -3.059 1.00 74.31 200 GLU A CA 1
ATOM 1559 C C . GLU A 1 200 ? 20.098 -33.122 -3.291 1.00 74.31 200 GLU A C 1
ATOM 1561 O O . GLU A 1 200 ? 19.895 -34.311 -3.040 1.00 74.31 200 GLU A O 1
ATOM 1566 N N . ALA A 1 201 ? 21.293 -32.677 -3.684 1.00 72.00 201 ALA A N 1
ATOM 1567 C CA . ALA A 1 201 ? 22.455 -33.550 -3.822 1.00 72.00 201 ALA A CA 1
ATOM 1568 C C . ALA A 1 201 ? 22.818 -34.218 -2.484 1.00 72.00 201 ALA A C 1
ATOM 1570 O O . ALA A 1 201 ? 23.083 -35.418 -2.449 1.00 72.00 201 ALA A O 1
ATOM 1571 N N . LYS A 1 202 ? 22.738 -33.483 -1.365 1.00 69.56 202 LYS A N 1
ATOM 1572 C CA . LYS A 1 202 ? 22.976 -34.026 -0.017 1.00 69.56 202 LYS A CA 1
ATOM 1573 C C . LYS A 1 202 ? 21.919 -35.048 0.421 1.00 69.56 202 LYS A C 1
ATOM 1575 O O . LYS A 1 202 ? 22.250 -35.984 1.144 1.00 69.56 202 LYS A O 1
ATOM 1580 N N . ARG A 1 203 ? 20.662 -34.908 -0.021 1.00 71.94 203 ARG A N 1
ATOM 1581 C CA . ARG A 1 203 ? 19.609 -35.919 0.214 1.00 71.94 203 ARG A CA 1
ATOM 1582 C C . ARG A 1 203 ? 19.908 -37.250 -0.482 1.00 71.94 203 ARG A C 1
ATOM 1584 O O . ARG A 1 203 ? 19.536 -38.289 0.049 1.00 71.94 203 ARG A O 1
ATOM 1591 N N . HIS A 1 204 ? 20.588 -37.214 -1.628 1.00 71.62 204 HIS A N 1
ATOM 1592 C CA . HIS A 1 204 ? 20.939 -38.404 -2.411 1.00 71.62 204 HIS A CA 1
ATOM 1593 C C . HIS A 1 204 ? 22.351 -38.937 -2.112 1.00 71.62 204 HIS A C 1
ATOM 1595 O O . HIS A 1 204 ? 22.628 -40.105 -2.370 1.00 71.62 204 HIS A O 1
ATOM 1601 N N . ASN A 1 205 ? 23.237 -38.113 -1.543 1.00 72.12 205 ASN A N 1
ATOM 1602 C CA . ASN A 1 205 ? 24.560 -38.515 -1.079 1.00 72.12 205 ASN A CA 1
ATOM 1603 C C . ASN A 1 205 ? 24.907 -37.830 0.263 1.00 72.12 205 ASN A C 1
ATOM 1605 O O . ASN A 1 205 ? 25.363 -36.681 0.273 1.00 72.12 205 ASN A O 1
ATOM 1609 N N . PRO A 1 206 ? 24.745 -38.527 1.403 1.00 62.72 206 PRO A N 1
ATOM 1610 C CA . PRO A 1 206 ? 24.976 -37.957 2.730 1.00 62.72 206 PRO A CA 1
ATOM 1611 C C . PRO A 1 206 ? 26.450 -37.619 3.030 1.00 62.72 206 PRO A C 1
ATOM 1613 O O . PRO A 1 206 ? 26.711 -36.941 4.022 1.00 62.72 206 PRO A O 1
ATOM 1616 N N . PHE A 1 207 ? 27.399 -38.019 2.172 1.00 59.44 207 PHE A N 1
ATOM 1617 C CA . PHE A 1 207 ? 28.826 -37.685 2.287 1.00 59.44 207 PHE A CA 1
ATOM 1618 C C . PHE A 1 207 ? 29.226 -36.389 1.561 1.00 59.44 207 PHE A C 1
ATOM 1620 O O . PHE A 1 207 ? 30.395 -36.011 1.576 1.00 59.44 207 PHE A O 1
ATOM 1627 N N . ALA A 1 208 ? 28.278 -35.674 0.947 1.00 60.25 208 ALA A N 1
ATOM 1628 C CA . ALA A 1 208 ? 28.510 -34.331 0.421 1.00 60.25 208 ALA A CA 1
ATOM 1629 C C . ALA A 1 208 ? 28.547 -33.300 1.573 1.00 60.25 208 ALA A C 1
ATOM 1631 O O . ALA A 1 208 ? 27.582 -32.567 1.809 1.00 60.25 208 ALA A O 1
ATOM 1632 N N . SER A 1 209 ? 29.634 -33.270 2.348 1.00 59.25 209 SER A N 1
ATOM 1633 C CA . SER A 1 209 ? 29.870 -32.269 3.398 1.00 59.25 209 SER A CA 1
ATOM 1634 C C . SER A 1 209 ? 30.787 -31.136 2.917 1.00 59.25 209 SER A C 1
ATOM 1636 O O . SER A 1 209 ? 31.636 -31.329 2.057 1.00 59.25 209 SER A O 1
ATOM 1638 N N . ASP A 1 210 ? 30.564 -29.945 3.485 1.00 56.97 210 ASP A N 1
ATOM 1639 C CA . ASP A 1 210 ? 31.332 -28.685 3.386 1.00 56.97 210 ASP A CA 1
ATOM 1640 C C . ASP A 1 210 ? 30.958 -27.679 2.284 1.00 56.97 210 ASP A C 1
ATOM 1642 O O . ASP A 1 210 ? 30.985 -26.476 2.543 1.00 56.97 210 ASP A O 1
ATOM 1646 N N . ALA A 1 211 ? 30.480 -28.100 1.109 1.00 58.38 211 ALA A N 1
ATOM 1647 C CA . ALA A 1 211 ? 30.174 -27.154 0.021 1.00 58.38 211 ALA A CA 1
ATOM 1648 C C . ALA A 1 211 ? 29.001 -26.190 0.324 1.00 58.38 211 ALA A C 1
ATOM 1650 O O . ALA A 1 211 ? 29.082 -25.000 0.027 1.00 58.38 211 ALA A O 1
ATOM 1651 N N . ALA A 1 212 ? 27.915 -26.674 0.942 1.00 55.09 212 ALA A N 1
ATOM 1652 C CA . ALA A 1 212 ? 26.739 -25.848 1.252 1.00 55.09 212 ALA A CA 1
ATOM 1653 C C . ALA A 1 212 ? 26.980 -24.868 2.415 1.00 55.09 212 ALA A C 1
ATOM 1655 O O . ALA A 1 212 ? 26.493 -23.739 2.385 1.00 55.09 212 ALA A O 1
ATOM 1656 N N . ALA A 1 213 ? 27.754 -25.284 3.423 1.00 55.72 213 ALA A N 1
ATOM 1657 C CA . ALA A 1 213 ? 28.123 -24.434 4.555 1.00 55.72 213 ALA A CA 1
ATOM 1658 C C . ALA A 1 213 ? 29.148 -23.361 4.147 1.00 55.72 213 ALA A C 1
ATOM 1660 O O . ALA A 1 213 ? 29.056 -22.226 4.611 1.00 55.72 213 ALA A O 1
ATOM 1661 N N . ASN A 1 214 ? 30.075 -23.693 3.240 1.00 57.03 214 ASN A N 1
ATOM 1662 C CA . ASN A 1 214 ? 31.011 -22.726 2.666 1.00 57.03 214 ASN A CA 1
ATOM 1663 C C . ASN A 1 214 ? 30.310 -21.748 1.715 1.00 57.03 214 ASN A C 1
ATOM 1665 O O . ASN A 1 214 ? 30.545 -20.553 1.828 1.00 57.03 214 ASN A O 1
ATOM 1669 N N . ALA A 1 215 ? 29.366 -22.204 0.881 1.00 56.00 215 ALA A N 1
ATOM 1670 C CA . ALA A 1 215 ? 28.553 -21.310 0.048 1.00 56.00 215 ALA A CA 1
ATOM 1671 C C . ALA A 1 215 ? 27.717 -20.322 0.889 1.00 56.00 215 ALA A C 1
ATOM 1673 O O . ALA A 1 215 ? 27.609 -19.151 0.537 1.00 56.00 215 ALA A O 1
ATOM 1674 N N . ALA A 1 216 ? 27.168 -20.766 2.026 1.00 50.56 216 ALA A N 1
ATOM 1675 C CA . ALA A 1 216 ? 26.462 -19.896 2.971 1.00 50.56 216 ALA A CA 1
ATOM 1676 C C . ALA A 1 216 ? 27.388 -18.908 3.711 1.00 50.56 216 ALA A C 1
ATOM 1678 O O . ALA A 1 216 ? 26.936 -17.837 4.101 1.00 50.56 216 ALA A O 1
ATOM 1679 N N . ARG A 1 217 ? 28.675 -19.245 3.895 1.00 50.34 217 ARG A N 1
ATOM 1680 C CA . ARG A 1 217 ? 29.700 -18.370 4.498 1.00 50.34 217 ARG A CA 1
ATOM 1681 C C . ARG A 1 217 ? 30.325 -17.380 3.509 1.00 50.34 217 ARG A C 1
ATOM 1683 O O . ARG A 1 217 ? 30.688 -16.286 3.924 1.00 50.34 217 ARG A O 1
ATOM 1690 N N . GLU A 1 218 ? 30.455 -17.750 2.233 1.00 53.31 218 GLU A N 1
ATOM 1691 C CA . GLU A 1 218 ? 30.945 -16.877 1.151 1.00 53.31 218 GLU A CA 1
ATOM 1692 C C . GLU A 1 218 ? 29.972 -15.738 0.838 1.00 53.31 218 GLU A C 1
ATOM 1694 O O . GLU A 1 218 ? 30.405 -14.643 0.483 1.00 53.31 218 GLU A O 1
ATOM 1699 N N . HIS A 1 219 ? 28.669 -15.953 1.048 1.00 50.28 219 HIS A N 1
ATOM 1700 C CA . HIS A 1 219 ? 27.667 -14.888 1.060 1.00 50.28 219 HIS A CA 1
ATOM 1701 C C . HIS A 1 219 ? 27.721 -14.123 2.392 1.00 50.28 219 HIS A C 1
ATOM 1703 O O . HIS A 1 219 ? 26.711 -13.977 3.083 1.00 50.28 219 HIS A O 1
ATOM 1709 N N . GLY A 1 220 ? 28.932 -13.697 2.776 1.00 40.56 220 GLY A N 1
ATOM 1710 C CA . GLY A 1 220 ? 29.201 -12.932 3.984 1.00 40.56 220 GLY A CA 1
ATOM 1711 C C . GLY A 1 220 ? 28.177 -11.823 4.128 1.00 40.56 220 GLY A C 1
ATOM 1712 O O . GLY A 1 220 ? 27.845 -11.204 3.121 1.00 40.56 220 GLY A O 1
ATOM 1713 N N . ASP A 1 221 ? 27.674 -11.667 5.357 1.00 43.56 221 ASP A N 1
ATOM 1714 C CA . ASP A 1 221 ? 26.710 -10.674 5.835 1.00 43.56 221 ASP A CA 1
ATOM 1715 C C . ASP A 1 221 ? 26.578 -9.487 4.872 1.00 43.56 221 ASP A C 1
ATOM 1717 O O . ASP A 1 221 ? 27.202 -8.437 5.044 1.00 43.56 221 ASP A O 1
ATOM 1721 N N . SER A 1 222 ? 25.791 -9.663 3.804 1.00 43.19 222 SER A N 1
ATOM 1722 C CA . SER A 1 222 ? 25.411 -8.584 2.902 1.00 43.19 222 SER A CA 1
ATOM 1723 C C . SER A 1 222 ? 24.311 -7.860 3.649 1.00 43.19 222 SER A C 1
ATOM 1725 O O . SER A 1 222 ? 23.131 -7.994 3.324 1.00 43.19 222 SER A O 1
ATOM 1727 N N . GLY A 1 223 ? 24.709 -7.276 4.781 1.00 40.12 223 GLY A N 1
ATOM 1728 C CA . GLY A 1 223 ? 23.829 -6.996 5.888 1.00 40.12 223 GLY A CA 1
ATOM 1729 C C . GLY A 1 223 ? 22.641 -6.223 5.375 1.00 40.12 223 GLY A C 1
ATOM 1730 O O . GLY A 1 223 ? 22.799 -5.203 4.707 1.00 40.12 223 GLY A O 1
ATOM 1731 N N . THR A 1 224 ? 21.444 -6.667 5.733 1.00 42.28 224 THR A N 1
ATOM 1732 C CA . THR A 1 224 ? 20.195 -5.933 5.505 1.00 42.28 224 THR A CA 1
ATOM 1733 C C . THR A 1 224 ? 20.158 -4.602 6.274 1.00 42.28 224 THR A C 1
ATOM 1735 O O . THR A 1 224 ? 19.138 -3.926 6.304 1.00 42.28 224 THR A O 1
ATOM 1738 N N . SER A 1 225 ? 21.282 -4.186 6.872 1.00 41.81 225 SER A N 1
ATOM 1739 C CA . SER A 1 225 ? 21.519 -2.918 7.562 1.00 41.81 225 SER A CA 1
ATOM 1740 C C . SER A 1 225 ? 21.331 -1.679 6.682 1.00 41.81 225 SER A C 1
ATOM 1742 O O . SER A 1 225 ? 21.288 -0.572 7.212 1.00 41.81 225 SER A O 1
ATOM 1744 N N . HIS A 1 226 ? 21.214 -1.855 5.362 1.00 44.25 226 HIS A N 1
ATOM 1745 C CA . HIS A 1 226 ? 20.895 -0.808 4.389 1.00 44.25 226 HIS A CA 1
ATOM 1746 C C . HIS A 1 226 ? 19.477 -0.925 3.802 1.00 44.25 226 HIS A C 1
ATOM 1748 O O . HIS A 1 226 ? 19.120 -0.133 2.933 1.00 44.25 226 HIS A O 1
ATOM 1754 N N . VAL A 1 227 ? 18.670 -1.898 4.244 1.00 50.56 227 VAL A N 1
ATOM 1755 C CA . VAL A 1 227 ? 17.275 -2.018 3.810 1.00 50.56 227 VAL A CA 1
ATOM 1756 C C . VAL A 1 227 ? 16.485 -0.891 4.458 1.00 50.56 227 VAL A C 1
ATOM 1758 O O . VAL A 1 227 ? 16.301 -0.868 5.675 1.00 50.56 227 VAL A O 1
ATOM 1761 N N . ASN A 1 228 ? 16.003 0.037 3.636 1.00 61.16 228 ASN A N 1
ATOM 1762 C CA . ASN A 1 228 ? 15.182 1.144 4.111 1.00 61.16 228 ASN A CA 1
ATOM 1763 C C . ASN A 1 228 ? 13.706 0.735 4.294 1.00 61.16 228 ASN A C 1
ATOM 1765 O O . ASN A 1 228 ? 12.986 1.403 5.035 1.00 61.16 228 ASN A O 1
ATOM 1769 N N . PHE A 1 229 ? 13.257 -0.346 3.633 1.00 81.62 229 PHE A N 1
ATOM 1770 C CA . PHE A 1 229 ? 11.866 -0.827 3.634 1.00 81.62 229 PHE A CA 1
ATOM 1771 C C . PHE A 1 229 ? 11.687 -2.226 3.015 1.00 81.62 229 PHE A C 1
ATOM 1773 O O . PHE A 1 229 ? 12.528 -2.713 2.253 1.00 81.62 229 PHE A O 1
ATOM 1780 N N . TYR A 1 230 ? 10.544 -2.854 3.305 1.00 90.12 230 TYR A N 1
ATOM 1781 C CA . TYR A 1 230 ? 10.152 -4.161 2.763 1.00 90.12 230 TYR A CA 1
ATOM 1782 C C . TYR A 1 230 ? 9.361 -4.017 1.462 1.00 90.12 230 TYR A C 1
ATOM 1784 O O . TYR A 1 230 ? 8.637 -3.042 1.276 1.00 90.12 230 TYR A O 1
ATOM 1792 N N . CYS A 1 231 ? 9.462 -5.023 0.593 1.00 92.38 231 CYS A N 1
ATOM 1793 C CA . CYS A 1 231 ? 8.718 -5.110 -0.662 1.00 92.38 231 CYS A CA 1
ATOM 1794 C C . CYS A 1 231 ? 8.021 -6.465 -0.787 1.00 92.38 231 CYS A C 1
ATOM 1796 O O . CYS A 1 231 ? 8.669 -7.515 -0.833 1.00 92.38 231 CYS A O 1
ATOM 1798 N N . LEU A 1 232 ? 6.697 -6.432 -0.843 1.00 95.31 232 LEU A N 1
ATOM 1799 C CA . LEU A 1 232 ? 5.828 -7.580 -1.038 1.00 95.31 232 LEU A CA 1
ATOM 1800 C C . LEU A 1 232 ? 5.129 -7.477 -2.394 1.00 95.31 232 LEU A C 1
ATOM 1802 O O . LEU A 1 232 ? 4.861 -6.392 -2.908 1.00 95.31 232 LEU A O 1
ATOM 1806 N N . SER A 1 233 ? 4.828 -8.636 -2.968 1.00 93.62 233 SER A N 1
ATOM 1807 C CA . SER A 1 233 ? 4.206 -8.767 -4.284 1.00 93.62 233 SER A CA 1
ATOM 1808 C C . SER A 1 233 ? 2.965 -9.653 -4.198 1.00 93.62 233 SER A C 1
ATOM 1810 O O . SER A 1 233 ? 2.613 -10.149 -3.124 1.00 93.62 233 SER A O 1
ATOM 1812 N N . ARG A 1 234 ? 2.337 -9.936 -5.340 1.00 92.88 234 ARG A N 1
ATOM 1813 C CA . ARG A 1 234 ? 1.143 -10.784 -5.428 1.00 92.88 234 ARG A CA 1
ATOM 1814 C C . ARG A 1 234 ? 1.289 -12.156 -4.782 1.00 92.88 234 ARG A C 1
ATOM 1816 O O . ARG A 1 234 ? 0.313 -12.695 -4.278 1.00 92.88 234 ARG A O 1
ATOM 1823 N N . THR A 1 235 ? 2.497 -12.715 -4.758 1.00 90.50 235 THR A N 1
ATOM 1824 C CA . THR A 1 235 ? 2.753 -14.023 -4.137 1.00 90.50 235 THR A CA 1
ATOM 1825 C C . THR A 1 235 ? 2.612 -14.000 -2.616 1.00 90.50 235 THR A C 1
ATOM 1827 O O . THR A 1 235 ? 2.501 -15.054 -2.003 1.00 90.50 235 THR A O 1
ATOM 1830 N N . GLN A 1 236 ? 2.623 -12.817 -1.996 1.00 94.44 236 GLN A N 1
ATOM 1831 C CA . GLN A 1 236 ? 2.318 -12.630 -0.581 1.00 94.44 236 GLN A CA 1
ATOM 1832 C C . GLN A 1 236 ? 0.949 -11.975 -0.399 1.00 94.44 236 GLN A C 1
ATOM 1834 O O . GLN A 1 236 ? 0.798 -11.135 0.470 1.00 94.44 236 GLN A O 1
ATOM 1839 N N . THR A 1 237 ? -0.047 -12.323 -1.211 1.00 95.50 237 THR A N 1
ATOM 1840 C CA . THR A 1 237 ? -1.447 -11.904 -1.027 1.00 95.50 237 THR A CA 1
ATOM 1841 C C . THR A 1 237 ? -2.346 -13.130 -0.912 1.00 95.50 237 THR A C 1
ATOM 1843 O O . THR A 1 237 ? -1.924 -14.237 -1.243 1.00 95.50 237 THR A O 1
ATOM 1846 N N . LEU A 1 238 ? -3.580 -12.945 -0.446 1.00 95.69 238 LEU A N 1
ATOM 1847 C CA . LEU A 1 238 ? -4.596 -13.995 -0.469 1.00 95.69 238 LEU A CA 1
ATOM 1848 C C . LEU A 1 238 ? -5.220 -14.043 -1.871 1.00 95.69 238 LEU A C 1
ATOM 1850 O O . LEU A 1 238 ? -6.143 -13.288 -2.185 1.00 95.69 238 LEU A O 1
ATOM 1854 N N . GLU A 1 239 ? -4.658 -14.878 -2.744 1.00 91.00 239 GLU A N 1
ATOM 1855 C CA . GLU A 1 239 ? -5.058 -15.025 -4.145 1.00 91.00 239 GLU A CA 1
ATOM 1856 C C . GLU A 1 239 ? -6.508 -15.506 -4.277 1.00 91.00 239 GLU A C 1
ATOM 1858 O O . GLU A 1 239 ? -7.255 -14.967 -5.097 1.00 91.00 239 GLU A O 1
ATOM 1863 N N . SER A 1 240 ? -6.946 -16.432 -3.413 1.00 92.19 240 SER A N 1
ATOM 1864 C CA . SER A 1 240 ? -8.334 -16.920 -3.416 1.00 92.19 240 SER A CA 1
ATOM 1865 C C . SER A 1 240 ? -9.346 -15.826 -3.056 1.00 92.19 240 SER A C 1
ATOM 1867 O O . SER A 1 240 ? -10.521 -15.909 -3.415 1.00 92.19 240 SER A O 1
ATOM 1869 N N . LEU A 1 241 ? -8.870 -14.762 -2.404 1.00 93.12 241 LEU A N 1
ATOM 1870 C CA . LEU A 1 241 ? -9.627 -13.568 -2.057 1.00 93.12 241 LEU A CA 1
ATOM 1871 C C . LEU A 1 241 ? -9.246 -12.368 -2.937 1.00 93.12 241 LEU A C 1
ATOM 1873 O O . LEU A 1 241 ? -9.176 -11.236 -2.461 1.00 93.12 241 LEU A O 1
ATOM 1877 N N . HIS A 1 242 ? -9.020 -12.607 -4.232 1.00 92.12 242 HIS A N 1
ATOM 1878 C CA . HIS A 1 242 ? -8.743 -11.570 -5.234 1.00 92.12 242 HIS A CA 1
ATOM 1879 C C . HIS A 1 242 ? -7.491 -10.731 -4.930 1.00 92.12 242 HIS A C 1
ATOM 1881 O O . HIS A 1 242 ? -7.498 -9.501 -5.061 1.00 92.12 242 HIS A O 1
ATOM 1887 N N . TYR A 1 243 ? -6.409 -11.414 -4.546 1.00 94.69 243 TYR A N 1
ATOM 1888 C CA . TYR A 1 243 ? -5.124 -10.812 -4.179 1.00 94.69 243 TYR A CA 1
ATOM 1889 C C . TYR A 1 243 ? -5.242 -9.816 -3.011 1.00 94.69 243 TYR A C 1
ATOM 1891 O O . TYR A 1 243 ? -4.616 -8.755 -3.027 1.00 94.69 243 TYR A O 1
ATOM 1899 N N . MET A 1 244 ? -6.057 -10.139 -1.999 1.00 97.56 244 MET A N 1
ATOM 1900 C CA . MET A 1 244 ? -6.203 -9.305 -0.802 1.00 97.56 244 MET A CA 1
ATOM 1901 C C . MET A 1 244 ? -4.880 -9.210 -0.032 1.00 97.56 244 MET A C 1
ATOM 1903 O O . MET A 1 244 ? -4.217 -10.219 0.235 1.00 97.56 244 MET A O 1
ATOM 1907 N N . LYS A 1 245 ? -4.532 -8.000 0.407 1.00 97.81 245 LYS A N 1
ATOM 1908 C CA . LYS A 1 245 ? -3.345 -7.711 1.217 1.00 97.81 245 LYS A CA 1
ATOM 1909 C C . LYS A 1 245 ? -3.705 -7.831 2.699 1.00 97.81 245 LYS A C 1
ATOM 1911 O O . LYS A 1 245 ? -3.967 -6.862 3.405 1.00 97.81 245 LYS A O 1
ATOM 1916 N N . TYR A 1 246 ? -3.789 -9.071 3.173 1.00 97.38 246 TYR A N 1
ATOM 1917 C CA . TYR A 1 246 ? -4.244 -9.363 4.530 1.00 97.38 246 TYR A CA 1
ATOM 1918 C C . TYR A 1 246 ? -3.173 -9.016 5.573 1.00 97.38 246 TYR A C 1
ATOM 1920 O O . TYR A 1 246 ? -2.275 -9.815 5.827 1.00 97.38 246 TYR A O 1
ATOM 1928 N N . ILE A 1 247 ? -3.278 -7.833 6.193 1.00 97.38 247 ILE A N 1
ATOM 1929 C CA . ILE A 1 247 ? -2.284 -7.252 7.122 1.00 97.38 247 ILE A CA 1
ATOM 1930 C C . ILE A 1 247 ? -1.717 -8.246 8.161 1.00 97.38 247 ILE A C 1
ATOM 1932 O O . ILE A 1 247 ? -0.504 -8.222 8.386 1.00 97.38 247 ILE A O 1
ATOM 1936 N N . PRO A 1 248 ? -2.500 -9.162 8.772 1.00 96.38 248 PRO A N 1
ATOM 1937 C CA . PRO A 1 248 ? -1.950 -10.149 9.706 1.00 96.38 248 PRO A CA 1
ATOM 1938 C C . PRO A 1 248 ? -0.837 -11.046 9.134 1.00 96.38 248 PRO A C 1
ATOM 1940 O O . PRO A 1 248 ? -0.021 -11.548 9.909 1.00 96.38 248 PRO A O 1
ATOM 1943 N N . LEU A 1 249 ? -0.736 -11.200 7.803 1.00 95.50 249 LEU A N 1
ATOM 1944 C CA . LEU A 1 249 ? 0.381 -11.888 7.138 1.00 95.50 249 LEU A CA 1
ATOM 1945 C C . LEU A 1 249 ? 1.742 -11.303 7.516 1.00 95.50 249 LEU A C 1
ATOM 1947 O O . LEU A 1 249 ? 2.720 -12.043 7.549 1.00 95.50 249 LEU A O 1
ATOM 1951 N N . LEU A 1 250 ? 1.819 -10.005 7.821 1.00 95.06 250 LEU A N 1
ATOM 1952 C CA . LEU A 1 250 ? 3.077 -9.318 8.109 1.00 95.06 250 LEU A CA 1
ATOM 1953 C C . LEU A 1 250 ? 3.726 -9.775 9.421 1.00 95.06 250 LEU A C 1
ATOM 1955 O O . LEU A 1 250 ? 4.917 -9.548 9.621 1.00 95.06 250 LEU A O 1
ATOM 1959 N N . GLY A 1 251 ? 2.966 -10.389 10.336 1.00 93.69 251 GLY A N 1
ATOM 1960 C CA . GLY A 1 251 ? 3.447 -10.681 11.690 1.00 93.69 251 GLY A CA 1
ATOM 1961 C C . GLY A 1 251 ? 3.715 -9.420 12.520 1.00 93.69 251 GLY A C 1
ATOM 1962 O O . GLY A 1 251 ? 4.508 -9.450 13.458 1.00 93.69 251 GLY A O 1
ATOM 1963 N N . ARG A 1 252 ? 3.081 -8.299 12.158 1.00 92.94 252 ARG A N 1
ATOM 1964 C CA . ARG A 1 252 ? 3.122 -7.029 12.890 1.00 92.94 252 ARG A CA 1
ATOM 1965 C C . ARG A 1 252 ? 1.825 -6.837 13.685 1.00 92.94 252 ARG A C 1
ATOM 1967 O O . ARG A 1 252 ? 0.783 -7.346 13.265 1.00 92.94 252 ARG A O 1
ATOM 1974 N N . PRO A 1 253 ? 1.848 -6.131 14.831 1.00 95.12 253 PRO A N 1
ATOM 1975 C CA . PRO A 1 253 ? 0.633 -5.889 15.600 1.00 95.12 253 PRO A CA 1
ATOM 1976 C C . PRO A 1 253 ? -0.377 -5.053 14.805 1.00 95.12 253 PRO A C 1
ATOM 1978 O O . PRO A 1 253 ? -0.044 -3.974 14.309 1.00 95.12 253 PRO A O 1
ATOM 1981 N N . LEU A 1 254 ? -1.625 -5.525 14.718 1.00 95.81 254 LEU A N 1
ATOM 1982 C CA . LEU A 1 254 ? -2.670 -4.853 13.937 1.00 95.81 254 LEU A CA 1
ATOM 1983 C C . LEU A 1 254 ? -2.958 -3.439 14.464 1.00 95.81 254 LEU A C 1
ATOM 1985 O O . LEU A 1 254 ? -3.052 -2.503 13.684 1.00 95.81 254 LEU A O 1
ATOM 1989 N N . HIS A 1 255 ? -2.980 -3.256 15.786 1.00 96.56 255 HIS A N 1
ATOM 1990 C CA . HIS A 1 255 ? -3.158 -1.949 16.433 1.00 96.56 255 HIS A CA 1
ATOM 1991 C C . HIS A 1 255 ? -2.003 -0.961 16.166 1.00 96.56 255 HIS A C 1
ATOM 1993 O O . HIS A 1 255 ? -2.070 0.194 16.563 1.00 96.56 255 HIS A O 1
ATOM 1999 N N . ARG A 1 256 ? -0.930 -1.391 15.489 1.00 96.31 256 ARG A N 1
ATOM 2000 C CA . ARG A 1 256 ? 0.233 -0.563 15.128 1.00 96.31 256 ARG A CA 1
ATOM 2001 C C . ARG A 1 256 ? 0.494 -0.516 13.632 1.00 96.31 256 ARG A C 1
ATOM 2003 O O . ARG A 1 256 ? 1.572 -0.089 13.233 1.00 96.31 256 ARG A O 1
ATOM 2010 N N . THR A 1 257 ? -0.455 -0.980 12.825 1.00 97.88 257 THR A N 1
ATOM 2011 C CA . THR A 1 257 ? -0.303 -1.065 11.375 1.00 97.88 257 THR A CA 1
ATOM 2012 C C . THR A 1 257 ? -1.442 -0.326 10.693 1.00 97.88 257 THR A C 1
ATOM 2014 O O . THR A 1 257 ? -2.604 -0.565 11.005 1.00 97.88 257 THR A O 1
ATOM 2017 N N . VAL A 1 258 ? -1.124 0.547 9.747 1.00 98.56 258 VAL A N 1
ATOM 2018 C CA . VAL A 1 258 ? -2.104 1.159 8.840 1.00 98.56 258 VAL A CA 1
ATOM 2019 C C . VAL A 1 258 ? -1.704 0.892 7.402 1.00 98.56 258 VAL A C 1
ATOM 2021 O O . VAL A 1 258 ? -0.537 0.625 7.116 1.00 98.56 258 VAL A O 1
ATOM 2024 N N . MET A 1 259 ? -2.682 0.925 6.507 1.00 98.69 259 MET A N 1
ATOM 2025 C CA . MET A 1 259 ? -2.491 0.610 5.102 1.00 98.69 259 MET A CA 1
ATOM 2026 C C . MET A 1 259 ? -3.101 1.686 4.217 1.00 98.69 259 MET A C 1
ATOM 2028 O O . MET A 1 259 ? -4.229 2.098 4.465 1.00 98.69 259 MET A O 1
ATOM 2032 N N . ILE A 1 260 ? -2.370 2.090 3.183 1.00 98.88 260 ILE A N 1
ATOM 2033 C CA . ILE A 1 260 ? -2.823 3.021 2.152 1.00 98.88 260 ILE A CA 1
ATOM 2034 C C . ILE A 1 260 ? -2.882 2.284 0.817 1.00 98.88 260 ILE A C 1
ATOM 2036 O O . ILE A 1 260 ? -1.891 1.688 0.400 1.00 98.88 260 ILE A O 1
ATOM 2040 N N . ASP A 1 261 ? -4.041 2.335 0.171 1.00 98.75 261 ASP A N 1
ATOM 2041 C CA . ASP A 1 261 ? -4.333 1.696 -1.118 1.00 98.75 261 ASP A CA 1
ATOM 2042 C C . ASP A 1 261 ? -5.424 2.515 -1.810 1.00 98.75 261 ASP A C 1
ATOM 2044 O O . ASP A 1 261 ? -6.299 3.062 -1.135 1.00 98.75 261 ASP A O 1
ATOM 2048 N N . ASP A 1 262 ? -5.433 2.592 -3.132 1.00 97.38 262 ASP A N 1
ATOM 2049 C CA . ASP A 1 262 ? -6.565 3.161 -3.867 1.00 97.38 262 ASP A CA 1
ATOM 2050 C C . ASP A 1 262 ? -7.765 2.199 -3.890 1.00 97.38 262 ASP A C 1
ATOM 2052 O O . ASP A 1 262 ? -8.918 2.628 -4.014 1.00 97.38 262 ASP A O 1
ATOM 2056 N N . ASN A 1 263 ? -7.509 0.895 -3.734 1.00 96.88 263 ASN A N 1
ATOM 2057 C CA . ASN A 1 263 ? -8.495 -0.141 -3.967 1.00 96.88 263 ASN A CA 1
ATOM 2058 C C . ASN A 1 263 ? -8.970 -0.796 -2.669 1.00 96.88 263 ASN A C 1
ATOM 2060 O O . ASN A 1 263 ? -8.264 -1.542 -1.988 1.00 96.88 263 ASN A O 1
ATOM 2064 N N . GLU A 1 264 ? -10.254 -0.632 -2.365 1.00 96.19 264 GLU A N 1
ATOM 2065 C CA . GLU A 1 264 ? -10.852 -1.187 -1.155 1.00 96.19 264 GLU A CA 1
ATOM 2066 C C . GLU A 1 264 ? -10.829 -2.727 -1.093 1.00 96.19 264 GLU A C 1
ATOM 2068 O O . GLU A 1 264 ? -11.040 -3.310 -0.028 1.00 96.19 264 GLU A O 1
ATOM 2073 N N . ARG A 1 265 ? -10.562 -3.418 -2.217 1.00 96.38 265 ARG A N 1
ATOM 2074 C CA . ARG A 1 265 ? -10.362 -4.878 -2.237 1.00 96.38 265 ARG A CA 1
ATOM 2075 C C . ARG A 1 265 ? -9.151 -5.333 -1.436 1.00 96.38 265 ARG A C 1
ATOM 2077 O O . ARG A 1 265 ? -9.085 -6.506 -1.075 1.00 96.38 265 ARG A O 1
ATOM 2084 N N . SER A 1 266 ? -8.203 -4.438 -1.188 1.00 97.44 266 SER A N 1
ATOM 2085 C CA . SER A 1 266 ? -6.917 -4.796 -0.615 1.00 97.44 266 SER A CA 1
ATOM 2086 C C . SER A 1 266 ? -7.000 -5.020 0.899 1.00 97.44 266 SER A C 1
ATOM 2088 O O . SER A 1 266 ? -6.263 -5.856 1.413 1.00 97.44 266 SER A O 1
ATOM 2090 N N . PHE A 1 267 ? -7.943 -4.376 1.601 1.00 97.56 267 PHE A N 1
ATOM 2091 C CA . PHE A 1 267 ? -8.071 -4.429 3.068 1.00 97.56 267 PHE A CA 1
ATOM 2092 C C . PHE A 1 267 ? -9.500 -4.630 3.643 1.00 97.56 267 PHE A C 1
ATOM 2094 O O . PHE A 1 267 ? -9.776 -4.155 4.750 1.00 97.56 267 PHE A O 1
ATOM 2101 N N . PRO A 1 268 ? -10.436 -5.354 2.994 1.00 97.12 268 PRO A N 1
ATOM 2102 C CA . PRO A 1 268 ? -11.818 -5.465 3.474 1.00 97.12 268 PRO A CA 1
ATOM 2103 C C . PRO A 1 268 ? -11.967 -6.222 4.805 1.00 97.12 268 PRO A C 1
ATOM 2105 O O . PRO A 1 268 ? -12.969 -6.029 5.487 1.00 97.12 268 PRO A O 1
ATOM 2108 N N . LEU A 1 269 ? -10.981 -7.037 5.205 1.00 97.06 269 LEU A N 1
ATOM 2109 C CA . LEU A 1 269 ? -10.955 -7.740 6.502 1.00 97.06 269 LEU A CA 1
ATOM 2110 C C . LEU A 1 269 ? -10.194 -6.994 7.604 1.00 97.06 269 LEU A C 1
ATOM 2112 O O . LEU A 1 269 ? -10.135 -7.450 8.741 1.00 97.06 269 LEU A O 1
ATOM 2116 N N . THR A 1 270 ? -9.610 -5.843 7.283 1.00 96.75 270 THR A N 1
ATOM 2117 C CA . THR A 1 270 ? -8.964 -4.950 8.254 1.00 96.75 270 THR A CA 1
ATOM 2118 C C . THR A 1 270 ? -9.437 -3.511 8.036 1.00 96.75 270 THR A C 1
ATOM 2120 O O . THR A 1 270 ? -8.619 -2.607 7.841 1.00 96.75 270 THR A O 1
ATOM 2123 N N . PRO A 1 271 ? -10.763 -3.266 8.053 1.00 97.00 271 PRO A N 1
ATOM 2124 C CA . PRO A 1 271 ? -11.345 -1.977 7.684 1.00 97.00 271 PRO A CA 1
ATOM 2125 C C . PRO A 1 271 ? -10.895 -0.843 8.610 1.00 97.00 271 PRO A C 1
ATOM 2127 O O . PRO A 1 271 ? -10.761 0.294 8.171 1.00 97.00 271 PRO A O 1
ATOM 2130 N N . ARG A 1 272 ? -10.597 -1.133 9.883 1.00 97.31 272 ARG A N 1
ATOM 2131 C CA . ARG A 1 272 ? -10.094 -0.135 10.839 1.00 97.31 272 ARG A CA 1
ATOM 2132 C C 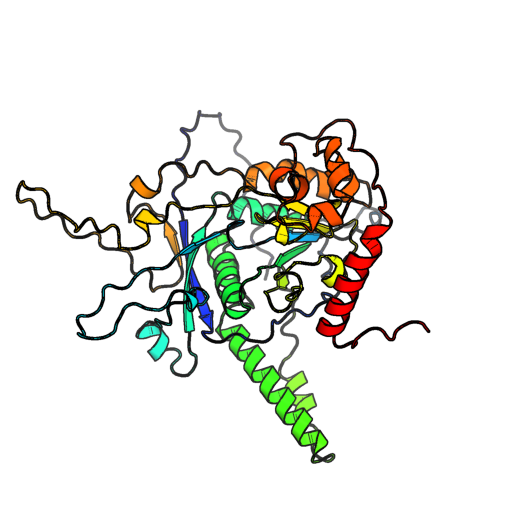. ARG A 1 272 ? -8.655 0.305 10.555 1.00 97.31 272 ARG A C 1
ATOM 2134 O O . ARG A 1 272 ? -8.275 1.388 10.988 1.00 97.31 272 ARG A O 1
ATOM 2141 N N . ASN A 1 273 ? -7.895 -0.457 9.771 1.00 98.56 273 ASN A N 1
ATOM 2142 C CA . ASN A 1 273 ? -6.499 -0.180 9.420 1.00 98.56 273 ASN A CA 1
ATOM 2143 C C . ASN A 1 273 ? -6.333 0.480 8.044 1.00 98.56 273 ASN A C 1
ATOM 2145 O O . ASN A 1 273 ? -5.305 1.107 7.796 1.00 98.56 273 ASN A O 1
ATOM 2149 N N . GLY A 1 274 ? -7.311 0.301 7.153 1.00 98.31 274 GLY A N 1
ATOM 2150 C CA . GLY A 1 274 ? -7.260 0.790 5.778 1.00 98.31 274 GLY A CA 1
ATOM 2151 C C . GLY A 1 274 ? -7.565 2.282 5.650 1.00 98.31 274 GLY A C 1
ATOM 2152 O O . GLY A 1 274 ? -8.450 2.815 6.327 1.00 98.31 274 GLY A O 1
ATOM 2153 N N . ILE A 1 275 ? -6.838 2.926 4.745 1.00 98.75 275 ILE A N 1
ATOM 2154 C CA . ILE A 1 275 ? -7.005 4.299 4.285 1.00 98.75 275 ILE A CA 1
ATOM 2155 C C . ILE A 1 275 ? -7.067 4.226 2.760 1.00 98.75 275 ILE A C 1
ATOM 2157 O O . ILE A 1 275 ? -6.115 3.793 2.111 1.00 98.75 275 ILE A O 1
ATOM 2161 N N . LYS A 1 276 ? -8.203 4.623 2.194 1.00 98.50 276 LYS A N 1
ATOM 2162 C CA . LYS A 1 276 ? -8.416 4.664 0.753 1.00 98.50 276 LYS A CA 1
ATOM 2163 C C . LYS A 1 276 ? -7.954 6.010 0.217 1.00 98.50 276 LYS A C 1
ATOM 2165 O O . LYS A 1 276 ? -8.439 7.043 0.677 1.00 98.50 276 LYS A O 1
ATOM 2170 N N . VAL A 1 277 ? -7.057 6.000 -0.762 1.00 97.00 277 VAL A N 1
ATOM 2171 C CA . VAL A 1 277 ? -6.702 7.209 -1.519 1.00 97.00 277 VAL A CA 1
ATOM 2172 C C . VAL A 1 277 ? -7.489 7.289 -2.824 1.00 97.00 277 VAL A C 1
ATOM 2174 O O . VAL A 1 277 ? -7.961 6.269 -3.327 1.00 97.00 277 VAL A O 1
ATOM 2177 N N . PRO A 1 278 ? -7.647 8.488 -3.406 1.00 94.19 278 PRO A N 1
ATOM 2178 C CA . PRO A 1 278 ? -8.112 8.606 -4.777 1.00 94.19 278 PRO A CA 1
ATOM 2179 C C . PRO A 1 278 ? -7.179 7.853 -5.727 1.00 94.19 278 PRO A C 1
ATOM 2181 O O . PRO A 1 278 ? -5.953 7.977 -5.627 1.00 94.19 278 PRO A O 1
ATOM 2184 N N . PHE A 1 279 ? -7.788 7.125 -6.657 1.00 90.38 279 PHE A N 1
ATOM 2185 C CA . PHE A 1 279 ? -7.114 6.462 -7.765 1.00 90.38 279 PHE A CA 1
ATOM 2186 C C . PHE A 1 279 ? -6.287 7.477 -8.563 1.00 90.38 279 PHE A C 1
ATOM 2188 O O . PHE A 1 279 ? -6.807 8.511 -8.988 1.00 90.38 279 PHE A O 1
ATOM 2195 N N . PHE A 1 280 ? -4.999 7.201 -8.737 1.00 88.88 280 PHE A N 1
ATOM 2196 C CA . PHE A 1 280 ? -4.099 8.038 -9.517 1.00 88.88 280 PHE A CA 1
ATOM 2197 C C . PHE A 1 280 ? -4.183 7.660 -10.999 1.00 88.88 280 PHE A C 1
ATOM 2199 O O . PHE A 1 280 ? -3.481 6.769 -11.471 1.00 88.88 280 PHE A O 1
ATOM 2206 N N . GLU A 1 281 ? -5.062 8.342 -11.730 1.00 74.69 281 GLU A N 1
ATOM 2207 C CA . GLU A 1 281 ? -5.208 8.180 -13.176 1.00 74.69 281 GLU A CA 1
ATOM 2208 C C . GLU A 1 281 ? -4.380 9.222 -13.927 1.00 74.69 281 GLU A C 1
ATOM 2210 O O . GLU A 1 281 ? -4.421 10.417 -13.627 1.00 74.69 281 GLU A O 1
ATOM 2215 N N . VAL A 1 282 ? -3.684 8.780 -14.971 1.00 70.00 282 VAL A N 1
ATOM 2216 C CA . VAL A 1 282 ? -3.109 9.678 -15.971 1.00 70.00 282 VAL A CA 1
ATOM 2217 C C . VAL A 1 282 ? -3.887 9.472 -17.261 1.00 70.00 282 VAL A C 1
ATOM 2219 O O . VAL A 1 282 ? -4.041 8.340 -17.707 1.00 70.00 282 VAL A O 1
ATOM 2222 N N . ASN A 1 283 ? -4.392 10.552 -17.867 1.00 57.94 283 ASN A N 1
ATOM 2223 C CA . ASN A 1 283 ? -5.191 10.489 -19.096 1.00 57.94 283 ASN A CA 1
ATOM 2224 C C . ASN A 1 283 ? -4.452 9.714 -20.210 1.00 57.94 283 ASN A C 1
ATOM 2226 O O . ASN A 1 283 ? -3.630 10.271 -20.940 1.00 57.94 283 ASN A O 1
ATOM 2230 N N . GLY A 1 284 ? -4.788 8.430 -20.374 1.00 44.81 284 GLY A N 1
ATOM 2231 C CA . GLY A 1 284 ? -4.067 7.479 -21.229 1.00 44.81 284 GLY A CA 1
ATOM 2232 C C . GLY A 1 284 ? -4.085 7.787 -22.731 1.00 44.81 284 GLY A C 1
ATOM 2233 O O . GLY A 1 284 ? -3.286 7.227 -23.474 1.00 44.81 284 GLY A O 1
ATOM 2234 N N . ARG A 1 285 ? -4.923 8.732 -23.190 1.00 41.53 285 ARG A N 1
ATOM 2235 C CA . ARG A 1 285 ? -5.008 9.150 -24.608 1.00 41.53 285 ARG A CA 1
ATOM 2236 C C . ARG A 1 285 ? -3.720 9.744 -25.185 1.00 41.53 285 ARG A C 1
ATOM 2238 O O . ARG A 1 285 ? -3.640 9.910 -26.401 1.00 41.53 285 ARG A O 1
ATOM 2245 N N . LEU A 1 286 ? -2.773 10.138 -24.338 1.00 42.69 286 LEU A N 1
ATOM 2246 C CA . LEU A 1 286 ? -1.548 10.819 -24.761 1.00 42.69 286 LEU A CA 1
ATOM 2247 C C . LEU A 1 286 ? -0.289 9.955 -24.635 1.00 42.69 286 LEU A C 1
ATOM 2249 O O . LEU A 1 286 ? 0.762 10.350 -25.133 1.00 42.69 286 LEU A O 1
ATOM 2253 N N . ILE A 1 287 ? -0.381 8.803 -23.967 1.00 44.47 287 ILE A N 1
ATOM 2254 C CA . ILE A 1 287 ? 0.786 7.970 -23.660 1.00 44.47 287 ILE A CA 1
ATOM 2255 C C . ILE A 1 287 ? 0.815 6.694 -24.508 1.00 44.47 287 ILE A C 1
ATOM 2257 O O . ILE A 1 287 ? 1.891 6.215 -24.875 1.00 44.47 287 ILE A O 1
ATOM 2261 N N . ASP A 1 288 ? -0.352 6.202 -24.935 1.00 39.72 288 ASP A N 1
ATOM 2262 C CA . ASP A 1 288 ? -0.386 5.393 -26.142 1.00 39.72 288 ASP A CA 1
ATOM 2263 C C . ASP A 1 288 ? -0.083 6.320 -27.335 1.00 39.72 288 ASP A C 1
ATOM 2265 O O . ASP A 1 288 ? -0.674 7.385 -27.499 1.00 39.72 288 ASP A O 1
ATOM 2269 N N . GLY A 1 289 ? 0.852 5.957 -28.208 1.00 40.16 289 GLY A N 1
ATOM 2270 C CA . GLY A 1 289 ? 1.038 6.654 -29.487 1.00 40.16 289 GLY A CA 1
ATOM 2271 C C . GLY A 1 289 ? -0.143 6.453 -30.452 1.00 40.16 289 GLY A C 1
ATOM 2272 O O . GLY A 1 289 ? 0.046 6.482 -31.666 1.00 40.16 289 GLY A O 1
ATOM 2273 N N . THR A 1 290 ? -1.342 6.154 -29.941 1.00 34.28 290 THR A N 1
ATOM 2274 C CA . THR A 1 290 ? -2.533 5.723 -30.672 1.00 34.28 290 THR A CA 1
ATOM 2275 C C . THR A 1 290 ? -3.755 6.588 -30.378 1.00 34.28 290 THR A C 1
ATOM 2277 O O . THR A 1 290 ? -4.891 6.180 -30.653 1.00 34.28 290 THR A O 1
ATOM 2280 N N . SER A 1 291 ? -3.552 7.867 -30.046 1.00 31.59 291 SER A N 1
ATOM 2281 C CA . SER A 1 291 ? -4.429 8.833 -30.691 1.00 31.59 291 SER A CA 1
ATOM 2282 C C . SER A 1 291 ? -4.312 8.558 -32.193 1.00 31.59 291 SER A C 1
ATOM 2284 O O . SER A 1 291 ? -3.331 8.872 -32.855 1.00 31.59 291 SER A O 1
ATOM 2286 N N . ARG A 1 292 ? -5.358 7.953 -32.764 1.00 33.31 292 ARG A N 1
ATOM 2287 C CA . ARG A 1 292 ? -5.598 7.849 -34.211 1.00 33.31 292 ARG A CA 1
ATOM 2288 C C . ARG A 1 292 ? -5.649 9.229 -34.899 1.00 33.31 292 ARG A C 1
ATOM 2290 O O . ARG A 1 292 ? -6.095 9.330 -36.037 1.00 33.31 292 ARG A O 1
ATOM 2297 N N . GLY A 1 293 ? -5.212 10.298 -34.239 1.00 32.66 293 GLY A N 1
ATOM 2298 C CA . GLY A 1 293 ? -4.731 11.502 -34.876 1.00 32.66 293 GLY A CA 1
ATOM 2299 C C . GLY A 1 293 ? -3.338 11.224 -35.417 1.00 32.66 293 GLY A C 1
ATOM 2300 O O . GLY A 1 293 ? -2.340 11.449 -34.745 1.00 32.66 293 GLY A O 1
ATOM 2301 N N . ARG A 1 294 ? -3.286 10.746 -36.664 1.00 32.97 294 ARG A N 1
ATOM 2302 C CA . ARG A 1 294 ? -2.148 10.969 -37.562 1.00 32.97 294 ARG A CA 1
ATOM 2303 C C . ARG A 1 294 ? -1.590 12.360 -37.240 1.00 32.97 294 ARG A C 1
ATOM 2305 O O . ARG A 1 294 ? -2.371 13.306 -37.265 1.00 32.97 294 ARG A O 1
ATOM 2312 N N . TRP A 1 295 ? -0.306 12.495 -36.910 1.00 38.09 295 TRP A N 1
ATOM 2313 C CA . TRP A 1 295 ? 0.316 13.818 -36.889 1.00 38.09 295 TRP A CA 1
ATOM 2314 C C . TRP A 1 295 ? 0.027 14.449 -38.258 1.00 38.09 295 TRP A C 1
ATOM 2316 O O . TRP A 1 295 ? 0.462 13.929 -39.288 1.00 38.09 295 TRP A O 1
ATOM 2326 N N . VAL A 1 296 ? -0.842 15.460 -38.281 1.00 39.72 296 VAL A N 1
ATOM 2327 C CA . VAL A 1 296 ? -1.174 16.204 -39.492 1.00 39.72 296 VAL A CA 1
ATOM 2328 C C . VAL A 1 296 ? -0.282 17.436 -39.436 1.00 39.72 296 VAL A C 1
ATOM 2330 O O . VAL A 1 296 ? -0.458 18.239 -38.516 1.00 39.72 296 VAL A O 1
ATOM 2333 N N . PRO A 1 297 ? 0.699 17.579 -40.345 1.00 42.31 297 PRO A N 1
ATOM 2334 C CA . PRO A 1 297 ? 1.480 18.804 -40.414 1.00 42.31 297 PRO A CA 1
ATOM 2335 C C . PRO A 1 297 ? 0.531 20.001 -40.558 1.00 42.31 297 PRO A C 1
ATOM 2337 O O . PRO A 1 297 ? -0.515 19.859 -41.204 1.00 42.31 297 PRO A O 1
ATOM 2340 N N . PRO A 1 298 ? 0.876 21.173 -40.002 1.00 46.38 298 PRO A N 1
ATOM 2341 C CA . PRO A 1 298 ? 0.147 22.399 -40.292 1.00 46.38 298 PRO A CA 1
ATOM 2342 C C . PRO A 1 298 ? -0.009 22.548 -41.815 1.00 46.38 298 PRO A C 1
ATOM 2344 O O . PRO A 1 298 ? 0.951 22.377 -42.573 1.00 46.38 298 PRO A O 1
ATOM 2347 N N . SER A 1 299 ? -1.235 22.801 -42.280 1.00 49.97 299 SER A N 1
ATOM 2348 C CA . SER A 1 299 ? -1.594 22.916 -43.707 1.00 49.97 299 SER A CA 1
ATOM 2349 C C . SER A 1 299 ? -0.826 24.014 -44.463 1.00 49.97 299 SER A C 1
ATOM 2351 O O . SER A 1 299 ? -0.872 24.095 -45.685 1.00 49.97 299 SER A O 1
ATOM 2353 N N . ASP A 1 300 ? -0.116 24.847 -43.720 1.00 53.00 300 ASP A N 1
ATOM 2354 C CA . ASP A 1 300 ? 0.702 25.991 -44.090 1.00 53.00 300 ASP A CA 1
ATOM 2355 C C . ASP A 1 300 ? 2.148 25.621 -44.488 1.00 53.00 300 ASP A C 1
ATOM 2357 O O . ASP A 1 300 ? 2.958 26.500 -44.772 1.00 53.00 300 ASP A O 1
ATOM 2361 N N . GLY A 1 301 ? 2.477 24.327 -44.601 1.00 44.97 301 GLY A N 1
ATOM 2362 C CA . GLY A 1 301 ? 3.706 23.866 -45.267 1.00 44.97 301 GLY A CA 1
ATOM 2363 C C . GLY A 1 301 ? 4.997 24.078 -44.469 1.00 44.97 301 GLY A C 1
ATOM 2364 O O . GLY A 1 301 ? 6.091 23.854 -44.990 1.00 44.97 301 GLY A O 1
ATOM 2365 N N . GLY A 1 302 ? 4.890 24.478 -43.201 1.00 45.41 302 GLY A N 1
ATOM 2366 C CA . GLY A 1 302 ? 6.017 24.530 -42.278 1.00 45.41 302 GLY A CA 1
ATOM 2367 C C . GLY A 1 302 ? 6.438 23.125 -41.849 1.00 45.41 302 GLY A C 1
ATOM 2368 O O . GLY A 1 302 ? 5.641 22.367 -41.298 1.00 45.41 302 GLY A O 1
ATOM 2369 N N . ALA A 1 303 ? 7.704 22.771 -42.076 1.00 42.59 303 ALA A N 1
ATOM 2370 C CA . ALA A 1 303 ? 8.294 21.554 -41.533 1.00 42.59 303 ALA A CA 1
ATOM 2371 C C . ALA A 1 303 ? 8.415 21.678 -40.005 1.00 42.59 303 ALA A C 1
ATOM 2373 O O . ALA A 1 303 ? 9.412 22.179 -39.492 1.00 42.59 303 ALA A O 1
ATOM 2374 N N . VAL A 1 304 ? 7.395 21.239 -39.269 1.00 43.28 304 VAL A N 1
ATOM 2375 C CA . VAL A 1 304 ? 7.527 21.008 -37.828 1.00 43.28 304 VAL A CA 1
ATOM 2376 C C . VAL A 1 304 ? 8.146 19.614 -37.665 1.00 43.28 304 VAL A C 1
ATOM 2378 O O . VAL A 1 304 ? 7.558 18.643 -38.143 1.00 43.28 304 VAL A O 1
ATOM 2381 N N . PRO A 1 305 ? 9.348 19.471 -37.082 1.00 41.56 305 PRO A N 1
ATOM 2382 C CA . PRO A 1 305 ? 9.929 18.154 -36.849 1.00 41.56 305 PRO A CA 1
ATOM 2383 C C . PRO A 1 305 ? 9.013 17.340 -35.926 1.00 41.56 305 PRO A C 1
ATOM 2385 O O . PRO A 1 305 ? 8.426 17.884 -34.991 1.00 41.56 305 PRO A O 1
ATOM 2388 N N . ALA A 1 306 ? 8.886 16.035 -36.191 1.00 41.91 306 ALA A N 1
ATOM 2389 C CA . ALA A 1 306 ? 8.200 15.125 -35.278 1.00 41.91 306 ALA A CA 1
ATOM 2390 C C . ALA A 1 306 ? 8.813 15.256 -33.867 1.00 41.91 306 ALA A C 1
ATOM 2392 O O . ALA A 1 306 ? 10.033 15.443 -33.777 1.00 41.91 306 ALA A O 1
ATOM 2393 N N . PRO A 1 307 ? 8.014 15.163 -32.784 1.00 41.50 307 PRO A N 1
ATOM 2394 C CA . PRO A 1 307 ? 8.540 15.232 -31.427 1.00 41.50 307 PRO A CA 1
ATOM 2395 C C . PRO A 1 307 ? 9.689 14.235 -31.275 1.00 41.50 307 PRO A C 1
ATOM 2397 O O . PRO A 1 307 ? 9.513 13.032 -31.491 1.00 41.50 307 PRO A O 1
ATOM 2400 N N . GLN A 1 308 ? 10.881 14.737 -30.956 1.00 42.00 308 GLN A N 1
ATOM 2401 C CA . GLN A 1 308 ? 12.003 13.887 -30.585 1.00 42.00 308 GLN A CA 1
ATOM 2402 C C . GLN A 1 308 ? 11.728 13.418 -29.162 1.00 42.00 308 GLN A C 1
ATOM 2404 O O . GLN A 1 308 ? 12.135 14.068 -28.204 1.00 42.00 308 GLN A O 1
ATOM 2409 N N . TRP A 1 309 ? 10.976 12.327 -29.022 1.00 45.47 309 TRP A N 1
ATOM 2410 C CA . TRP A 1 309 ? 10.810 11.684 -27.726 1.00 45.47 309 TRP A CA 1
ATOM 2411 C C . TRP A 1 309 ? 12.208 11.438 -27.141 1.00 45.47 309 TRP A C 1
ATOM 2413 O O . TRP A 1 309 ? 13.068 10.918 -27.867 1.00 45.47 309 TRP A O 1
ATOM 2423 N N . PRO A 1 310 ? 12.471 11.805 -25.870 1.00 47.19 310 PRO A N 1
ATOM 2424 C CA . PRO A 1 310 ? 13.690 11.372 -25.211 1.00 47.19 310 PRO A CA 1
ATOM 2425 C C . PRO A 1 310 ? 13.823 9.857 -25.384 1.00 47.19 310 PRO A C 1
ATOM 2427 O O . PRO A 1 310 ? 12.824 9.149 -25.509 1.00 47.19 310 PRO A O 1
ATOM 2430 N N . ASP A 1 311 ? 15.050 9.348 -25.405 1.00 52.28 311 ASP A N 1
ATOM 2431 C CA . ASP A 1 311 ? 15.326 7.912 -25.445 1.00 52.28 311 ASP A CA 1
ATOM 2432 C C . ASP A 1 311 ? 14.832 7.255 -24.134 1.00 52.28 311 ASP A C 1
ATOM 2434 O O . ASP A 1 311 ? 15.620 6.933 -23.246 1.00 52.28 311 ASP A O 1
ATOM 2438 N N . LEU A 1 312 ? 13.506 7.082 -23.997 1.00 52.81 312 LEU A N 1
ATOM 2439 C CA . LEU A 1 312 ? 12.772 6.467 -22.876 1.00 52.81 312 LEU A CA 1
ATOM 2440 C C . LEU A 1 312 ? 13.024 4.949 -22.795 1.00 52.81 312 LEU A C 1
ATOM 2442 O O . LEU A 1 312 ? 12.239 4.191 -22.217 1.00 52.81 312 LEU A O 1
ATOM 2446 N N . TYR A 1 313 ? 14.090 4.485 -23.442 1.00 54.94 313 TYR A N 1
ATOM 2447 C CA . TYR A 1 313 ? 14.665 3.160 -23.296 1.00 54.94 313 TYR A CA 1
ATOM 2448 C C . TYR A 1 313 ? 15.868 3.156 -22.345 1.00 54.94 313 TYR A C 1
ATOM 2450 O O . TYR A 1 313 ? 16.371 2.085 -22.001 1.00 54.94 313 TYR A O 1
ATOM 2458 N N . LYS A 1 314 ? 16.341 4.333 -21.917 1.00 61.38 314 LYS A N 1
ATOM 2459 C CA . LYS A 1 314 ? 17.313 4.457 -20.833 1.00 61.38 314 LYS A CA 1
ATOM 2460 C C . LYS A 1 314 ? 16.582 4.571 -19.504 1.00 61.38 314 LYS A C 1
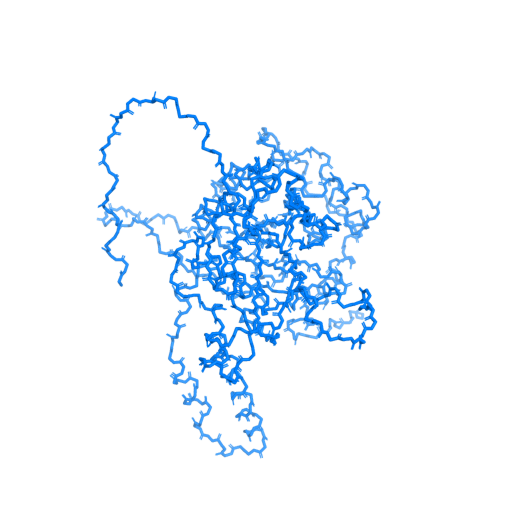ATOM 2462 O O . LYS A 1 314 ? 15.486 5.110 -19.406 1.00 61.38 314 LYS A O 1
ATOM 2467 N N . GLU A 1 315 ? 17.206 4.012 -18.486 1.00 69.56 315 GLU A N 1
ATOM 2468 C CA . GLU A 1 315 ? 16.745 4.148 -17.118 1.00 69.56 315 GLU A CA 1
ATOM 2469 C C . GLU A 1 315 ? 17.015 5.557 -16.595 1.00 69.56 315 GLU A C 1
ATOM 2471 O O . GLU A 1 315 ? 18.084 6.127 -16.840 1.00 69.56 315 GLU A O 1
ATOM 2476 N N . GLY A 1 316 ? 16.049 6.109 -15.866 1.00 68.12 316 GLY A N 1
ATOM 2477 C CA . GLY A 1 316 ? 16.150 7.457 -15.328 1.00 68.12 316 GLY A CA 1
ATOM 2478 C C . GLY A 1 316 ? 14.809 8.078 -14.956 1.00 68.12 316 GLY A C 1
ATOM 2479 O O . GLY A 1 316 ? 13.742 7.531 -15.241 1.00 68.12 316 GLY A O 1
ATOM 2480 N N . LEU A 1 317 ? 14.897 9.250 -14.323 1.00 70.44 317 LEU A N 1
ATOM 2481 C CA . LEU A 1 317 ? 13.775 10.154 -14.083 1.00 70.44 317 LEU A CA 1
ATOM 2482 C C . LEU A 1 317 ? 13.815 11.278 -15.117 1.00 70.44 317 LEU A C 1
ATOM 2484 O O . LEU A 1 317 ? 14.839 11.941 -15.281 1.00 70.44 317 LEU A O 1
ATOM 2488 N N . TYR A 1 318 ? 12.688 11.492 -15.779 1.00 65.81 318 TYR A N 1
ATOM 2489 C CA . TYR A 1 318 ? 12.514 12.451 -16.860 1.00 65.81 318 TYR A CA 1
ATOM 2490 C C . TYR A 1 318 ? 11.401 13.431 -16.488 1.00 65.81 318 TYR A C 1
ATOM 2492 O O . TYR A 1 318 ? 10.349 13.029 -15.987 1.00 65.81 318 TYR A O 1
ATOM 2500 N N . THR A 1 319 ? 11.611 14.722 -16.733 1.00 60.03 319 THR A N 1
ATOM 2501 C CA . THR A 1 319 ? 10.578 15.753 -16.565 1.00 60.03 319 THR A CA 1
ATOM 2502 C C . THR A 1 319 ? 9.778 15.895 -17.861 1.00 60.03 319 THR A C 1
ATOM 2504 O O . THR A 1 319 ? 10.363 15.975 -18.936 1.00 60.03 319 THR A O 1
ATOM 2507 N N . PHE A 1 320 ? 8.442 15.960 -17.791 1.00 54.69 320 PHE A N 1
ATOM 2508 C CA . PHE A 1 320 ? 7.551 16.047 -18.969 1.00 54.69 320 PHE A CA 1
ATOM 2509 C C . PHE A 1 320 ? 7.657 17.349 -19.791 1.00 54.69 320 PHE A C 1
ATOM 2511 O O . PHE A 1 320 ? 6.873 17.553 -20.717 1.00 54.69 320 PHE A O 1
ATOM 2518 N N . THR A 1 321 ? 8.614 18.230 -19.492 1.00 46.59 321 THR A N 1
ATOM 2519 C CA . THR A 1 321 ? 8.837 19.493 -20.215 1.00 46.59 321 THR A CA 1
ATOM 2520 C C . THR A 1 321 ? 9.174 19.311 -21.700 1.00 46.59 321 THR A C 1
ATOM 2522 O O . THR A 1 321 ? 9.041 20.271 -22.451 1.00 46.59 321 THR A O 1
ATOM 2525 N N . ASP A 1 322 ? 9.526 18.094 -22.130 1.00 45.53 322 ASP A N 1
ATOM 2526 C CA . ASP A 1 322 ? 9.987 17.793 -23.494 1.00 45.53 322 ASP A CA 1
ATOM 2527 C C . ASP A 1 322 ? 8.979 16.995 -24.352 1.00 45.53 322 ASP A C 1
ATOM 2529 O O . ASP A 1 322 ? 9.287 16.661 -25.494 1.00 45.53 322 ASP A O 1
ATOM 2533 N N . ILE A 1 323 ? 7.796 16.644 -23.822 1.00 49.94 323 ILE A N 1
ATOM 2534 C CA . ILE A 1 323 ? 6.890 15.668 -24.460 1.00 49.94 323 ILE A CA 1
ATOM 2535 C C . ILE A 1 323 ? 5.610 16.319 -25.012 1.00 49.94 323 ILE A C 1
ATOM 2537 O O . ILE A 1 323 ? 5.437 16.354 -26.227 1.00 49.94 323 ILE A O 1
ATOM 2541 N N . ASP A 1 324 ? 4.721 16.840 -24.155 1.00 49.50 324 ASP A N 1
ATOM 2542 C CA . ASP A 1 324 ? 3.535 17.621 -24.553 1.00 49.50 324 ASP A CA 1
ATOM 2543 C C . ASP A 1 324 ? 2.886 18.287 -23.308 1.00 49.50 324 ASP A C 1
ATOM 2545 O O . ASP A 1 324 ? 2.400 17.586 -22.413 1.00 49.50 324 ASP A O 1
ATOM 2549 N N . PRO A 1 325 ? 2.829 19.633 -23.226 1.00 44.81 325 PRO A N 1
ATOM 2550 C CA . PRO A 1 325 ? 2.179 20.367 -22.134 1.00 44.81 325 PRO A CA 1
ATOM 2551 C C . PRO A 1 325 ? 0.681 20.064 -21.945 1.00 44.81 325 PRO A C 1
ATOM 2553 O O . PRO A 1 325 ? 0.128 20.369 -20.888 1.00 44.81 325 PRO A O 1
ATOM 2556 N N . SER A 1 326 ? 0.004 19.486 -22.943 1.00 45.56 326 SER A N 1
ATOM 2557 C CA . SER A 1 326 ? -1.425 19.155 -22.893 1.00 45.56 326 SER A CA 1
ATOM 2558 C C . SER A 1 326 ? -1.747 17.932 -22.017 1.00 45.56 326 SER A C 1
ATOM 2560 O O . SER A 1 326 ? -2.856 17.846 -21.488 1.00 45.56 326 SER A O 1
ATOM 2562 N N . VAL A 1 327 ? -0.761 17.050 -21.784 1.00 49.03 327 VAL A N 1
ATOM 2563 C CA . VAL A 1 327 ? -0.813 15.918 -20.828 1.00 49.03 327 VAL A CA 1
ATOM 2564 C C . VAL A 1 327 ? -0.800 16.417 -19.384 1.00 49.03 327 VAL A C 1
ATOM 2566 O O . VAL A 1 327 ? -1.350 15.785 -18.488 1.00 49.03 327 VAL A O 1
ATOM 2569 N N . VAL A 1 328 ? -0.188 17.586 -19.171 1.00 50.12 328 VAL A N 1
ATOM 2570 C CA . VAL A 1 328 ? 0.068 18.219 -17.867 1.00 50.12 328 VAL A CA 1
ATOM 2571 C C . VAL A 1 328 ? -1.099 19.118 -17.435 1.00 50.12 328 VAL A C 1
ATOM 2573 O O . VAL A 1 328 ? -0.964 19.933 -16.521 1.00 50.12 328 VAL A O 1
ATOM 2576 N N . LYS A 1 329 ? -2.276 18.997 -18.063 1.00 44.50 329 LYS A N 1
ATOM 2577 C CA . LYS A 1 329 ? -3.470 19.653 -17.529 1.00 44.50 329 LYS A CA 1
ATOM 2578 C C . LYS A 1 329 ? -3.900 18.931 -16.255 1.00 44.50 329 LYS A C 1
ATOM 2580 O O . LYS A 1 329 ? -4.494 17.863 -16.306 1.00 44.50 329 LYS A O 1
ATOM 2585 N N . ASP A 1 330 ? -3.568 19.568 -15.135 1.00 49.88 330 ASP A N 1
ATOM 2586 C CA . ASP A 1 330 ? -4.088 19.315 -13.792 1.00 49.88 330 ASP A CA 1
ATOM 2587 C C . ASP A 1 330 ? -3.427 18.191 -12.980 1.00 49.88 330 ASP A C 1
ATOM 2589 O O . ASP A 1 330 ? -4.101 17.441 -12.282 1.00 49.88 330 ASP A O 1
ATOM 2593 N N . MET A 1 331 ? -2.089 18.160 -12.909 1.00 60.44 331 MET A N 1
ATOM 2594 C CA . MET A 1 331 ? -1.411 17.505 -11.773 1.00 60.44 331 MET A CA 1
ATOM 2595 C C . MET A 1 331 ? -1.431 18.393 -10.515 1.00 60.44 331 MET A C 1
ATOM 2597 O O . MET A 1 331 ? -0.398 18.684 -9.919 1.00 60.44 331 MET A O 1
ATOM 2601 N N . GLN A 1 332 ? -2.626 18.833 -10.117 1.00 71.44 332 GLN A N 1
ATOM 2602 C CA . GLN A 1 332 ? -2.896 19.405 -8.791 1.00 71.44 332 GLN A CA 1
ATOM 2603 C C . GLN A 1 332 ? -3.244 18.294 -7.781 1.00 71.44 332 GLN A C 1
ATOM 2605 O O . GLN A 1 332 ? -3.917 18.546 -6.787 1.00 71.44 332 GLN A O 1
ATOM 2610 N N . ASP A 1 333 ? -2.831 17.051 -8.054 1.00 84.00 333 ASP A N 1
ATOM 2611 C CA . ASP A 1 333 ? -3.014 15.927 -7.140 1.00 84.00 333 ASP A CA 1
ATOM 2612 C C . ASP A 1 333 ? -2.155 16.157 -5.889 1.00 84.00 333 ASP A C 1
ATOM 2614 O O . ASP A 1 333 ? -0.929 16.051 -5.917 1.00 84.00 333 ASP A O 1
ATOM 2618 N N . THR A 1 334 ? -2.825 16.497 -4.791 1.00 92.00 334 THR A N 1
ATOM 2619 C CA . THR A 1 334 ? -2.235 16.666 -3.462 1.00 92.00 334 THR A CA 1
ATOM 2620 C C . THR A 1 334 ? -2.468 15.456 -2.568 1.00 92.00 334 THR A C 1
ATOM 2622 O O . THR A 1 334 ? -2.110 15.511 -1.396 1.00 92.00 334 THR A O 1
ATOM 2625 N N . ALA A 1 335 ? -3.013 14.346 -3.079 1.00 93.94 335 ALA A N 1
ATOM 2626 C CA . ALA A 1 335 ? -3.519 13.257 -2.246 1.00 93.94 335 ALA A CA 1
ATOM 2627 C C . ALA A 1 335 ? -2.447 12.671 -1.314 1.00 93.94 335 ALA A C 1
ATOM 2629 O O . ALA A 1 335 ? -2.743 12.336 -0.169 1.00 93.94 335 ALA A O 1
ATOM 2630 N N . LEU A 1 336 ? -1.187 12.592 -1.765 1.00 96.31 336 LEU A N 1
ATOM 2631 C CA . LEU A 1 336 ? -0.074 12.165 -0.910 1.00 96.31 336 LEU A CA 1
ATOM 2632 C C . LEU A 1 336 ? 0.241 13.184 0.197 1.00 96.31 336 LEU A C 1
ATOM 2634 O O . LEU A 1 336 ? 0.509 12.793 1.331 1.00 96.31 336 LEU A O 1
ATOM 2638 N N . LEU A 1 337 ? 0.188 14.487 -0.096 1.00 95.81 337 LEU A N 1
ATOM 2639 C CA . LEU A 1 337 ? 0.401 15.534 0.909 1.00 95.81 337 LEU A CA 1
ATOM 2640 C C . LEU A 1 337 ? -0.753 15.619 1.910 1.00 95.81 337 LEU A C 1
ATOM 2642 O O . LEU A 1 337 ? -0.508 15.798 3.104 1.00 95.81 337 LEU A O 1
ATOM 2646 N N . ASP A 1 338 ? -1.987 15.447 1.440 1.00 96.62 338 ASP A N 1
ATOM 2647 C CA . ASP A 1 338 ? -3.204 15.527 2.251 1.00 96.62 338 ASP A CA 1
ATOM 2648 C C . ASP A 1 338 ? -3.257 14.429 3.327 1.00 96.62 338 ASP A C 1
ATOM 2650 O O . ASP A 1 338 ? -3.892 14.596 4.368 1.00 96.62 338 ASP A O 1
ATOM 2654 N N . LEU A 1 339 ? -2.517 13.332 3.132 1.00 98.25 339 LEU A N 1
ATOM 2655 C CA . LEU A 1 339 ? -2.346 12.271 4.125 1.00 98.25 339 LEU A CA 1
ATOM 2656 C C . LEU A 1 339 ? -1.375 12.634 5.255 1.00 98.25 339 LEU A C 1
ATOM 2658 O O . LEU A 1 339 ? -1.473 12.072 6.348 1.00 98.25 339 LEU A O 1
ATOM 2662 N N . LEU A 1 340 ? -0.424 13.547 5.033 1.00 98.50 340 LEU A N 1
ATOM 2663 C CA . LEU A 1 340 ? 0.654 13.807 5.992 1.00 98.50 340 LEU A CA 1
ATOM 2664 C C . LEU A 1 340 ? 0.158 14.305 7.360 1.00 98.50 340 LEU A C 1
ATOM 2666 O O . LEU A 1 340 ? 0.675 13.817 8.365 1.00 98.50 340 LEU A O 1
ATOM 2670 N N . PRO A 1 341 ? -0.833 15.217 7.476 1.00 98.56 341 PRO A N 1
ATOM 2671 C CA . PRO A 1 341 ? -1.386 15.598 8.778 1.00 98.56 341 PRO A CA 1
ATOM 2672 C C . PRO A 1 341 ? -1.921 14.402 9.579 1.00 98.56 341 PRO A C 1
ATOM 2674 O O . PRO A 1 341 ? -1.615 14.280 10.767 1.00 98.56 341 PRO A O 1
ATOM 2677 N N . LEU A 1 342 ? -2.655 13.500 8.920 1.00 98.62 342 LEU A N 1
ATOM 2678 C CA . LEU A 1 342 ? -3.174 12.272 9.519 1.00 98.62 342 LEU A CA 1
ATOM 2679 C C . LEU A 1 342 ? -2.026 11.357 9.950 1.00 98.62 342 LEU A C 1
ATOM 2681 O O . LEU A 1 342 ? -1.957 10.961 11.111 1.00 98.62 342 LEU A O 1
ATOM 2685 N N . LEU A 1 343 ? -1.082 11.062 9.054 1.00 98.62 343 LEU A N 1
ATOM 2686 C CA . LEU A 1 343 ? 0.030 10.149 9.332 1.00 98.62 343 LEU A CA 1
ATOM 2687 C C . LEU A 1 343 ? 0.955 10.660 10.446 1.00 98.62 343 LEU A C 1
ATOM 2689 O O . LEU A 1 343 ? 1.393 9.876 11.288 1.00 98.62 343 LEU A O 1
ATOM 2693 N N . ARG A 1 344 ? 1.202 11.974 10.511 1.00 98.25 344 ARG A N 1
ATOM 2694 C CA . ARG A 1 344 ? 1.915 12.612 11.631 1.00 98.25 344 ARG A CA 1
ATOM 2695 C C . ARG A 1 344 ? 1.183 12.393 12.952 1.00 98.25 344 ARG A C 1
ATOM 2697 O O . ARG A 1 344 ? 1.828 12.050 13.939 1.00 98.25 344 ARG A O 1
ATOM 2704 N N . ALA A 1 345 ? -0.140 12.565 12.977 1.00 98.12 345 ALA A N 1
ATOM 2705 C CA . ALA A 1 345 ? -0.940 12.350 14.181 1.00 98.12 345 ALA A CA 1
ATOM 2706 C C . ALA A 1 345 ? -0.891 10.883 14.641 1.00 98.12 345 ALA A C 1
ATOM 2708 O O . ALA A 1 345 ? -0.655 10.625 15.821 1.00 98.12 345 ALA A O 1
ATOM 2709 N N . LEU A 1 346 ? -1.004 9.926 13.711 1.00 97.62 346 LEU A N 1
ATOM 2710 C CA . LEU A 1 346 ? -0.858 8.497 14.014 1.00 97.62 346 LEU A CA 1
ATOM 2711 C C . LEU A 1 346 ? 0.517 8.162 14.599 1.00 97.62 346 LEU A C 1
ATOM 2713 O O . LEU A 1 346 ? 0.608 7.406 15.560 1.00 97.62 346 LEU A O 1
ATOM 2717 N N . ALA A 1 347 ? 1.590 8.711 14.029 1.00 94.88 347 ALA A N 1
ATOM 2718 C CA . ALA A 1 347 ? 2.949 8.455 14.498 1.00 94.88 347 ALA A CA 1
ATOM 2719 C C . ALA A 1 347 ? 3.255 9.128 15.848 1.00 94.88 347 ALA A C 1
ATOM 2721 O O . ALA A 1 347 ? 4.048 8.605 16.631 1.00 94.88 347 ALA A O 1
ATOM 2722 N N . ALA A 1 348 ? 2.630 10.276 16.125 1.00 94.50 348 ALA A N 1
ATOM 2723 C CA . ALA A 1 348 ? 2.833 11.052 17.345 1.00 94.50 348 ALA A CA 1
ATOM 2724 C C . ALA A 1 348 ? 1.899 10.658 18.502 1.00 94.50 348 ALA A C 1
ATOM 2726 O O . ALA A 1 348 ? 2.078 11.160 19.615 1.00 94.50 348 ALA A O 1
ATOM 2727 N N . THR A 1 349 ? 0.901 9.797 18.268 1.00 91.44 349 THR A N 1
ATOM 2728 C CA . THR A 1 349 ? -0.073 9.446 19.307 1.00 91.44 349 THR A CA 1
ATOM 2729 C C . THR A 1 349 ? 0.607 8.783 20.514 1.00 91.44 349 THR A C 1
ATOM 2731 O O . THR A 1 349 ? 1.412 7.855 20.356 1.00 91.44 349 THR A O 1
ATOM 2734 N N . PRO A 1 350 ? 0.302 9.229 21.748 1.00 85.50 350 PRO A N 1
ATOM 2735 C CA . PRO A 1 350 ? 0.840 8.601 22.950 1.00 85.50 350 PRO A CA 1
ATOM 2736 C C . PRO A 1 350 ? 0.250 7.204 23.186 1.00 85.50 350 PRO A C 1
ATOM 2738 O O . PRO A 1 350 ? 0.823 6.426 23.949 1.00 85.50 350 PRO A O 1
ATOM 2741 N N . GLU A 1 351 ? -0.880 6.878 22.551 1.00 85.06 351 GLU A N 1
ATOM 2742 C CA . GLU A 1 351 ? -1.526 5.573 22.667 1.00 85.06 351 GLU A CA 1
ATOM 2743 C C . GLU A 1 351 ? -0.729 4.485 21.944 1.00 85.06 351 GLU A C 1
ATOM 2745 O O . GLU A 1 351 ? -0.114 4.732 20.900 1.00 85.06 351 GLU A O 1
ATOM 2750 N N . ASP A 1 352 ? -0.735 3.252 22.477 1.00 87.81 352 ASP A N 1
ATOM 2751 C CA . ASP A 1 352 ? -0.058 2.161 21.767 1.00 87.81 352 ASP A CA 1
ATOM 2752 C C . ASP A 1 352 ? -0.790 1.769 20.469 1.00 87.81 352 ASP A C 1
ATOM 2754 O O . ASP A 1 352 ? -0.180 1.297 19.513 1.00 87.81 352 ASP A O 1
ATOM 2758 N N . ASP A 1 353 ? -2.096 2.030 20.435 1.00 94.75 353 ASP A N 1
ATOM 2759 C CA . ASP A 1 353 ? -3.014 1.677 19.364 1.00 94.75 353 ASP A CA 1
ATOM 2760 C C . ASP A 1 353 ? -3.265 2.869 18.430 1.00 94.75 353 ASP A C 1
ATOM 2762 O O . ASP A 1 353 ? -4.072 3.753 18.718 1.00 94.75 353 ASP A O 1
ATOM 2766 N N . ILE A 1 354 ? -2.583 2.888 17.284 1.00 96.56 354 ILE A N 1
ATOM 2767 C CA . ILE A 1 354 ? -2.721 3.968 16.300 1.00 96.56 354 ILE A CA 1
ATOM 2768 C C . ILE A 1 354 ? -4.084 3.938 15.601 1.00 96.56 354 ILE A C 1
ATOM 2770 O O . ILE A 1 354 ? -4.507 4.951 15.052 1.00 96.56 354 ILE A O 1
ATOM 2774 N N . THR A 1 355 ? -4.805 2.809 15.627 1.00 96.75 355 THR A N 1
ATOM 2775 C CA . THR A 1 355 ? -6.132 2.731 14.997 1.00 96.75 355 THR A CA 1
ATOM 2776 C C . THR A 1 355 ? -7.169 3.558 15.754 1.00 96.75 355 THR A C 1
ATOM 2778 O O . THR A 1 355 ? -8.083 4.097 15.137 1.00 96.75 355 THR A O 1
ATOM 2781 N N . ARG A 1 356 ? -6.971 3.771 17.062 1.00 96.44 356 ARG A N 1
ATOM 2782 C CA . ARG A 1 356 ? -7.800 4.682 17.865 1.00 96.44 356 ARG A CA 1
ATOM 2783 C C . ARG A 1 356 ? -7.605 6.139 17.486 1.00 96.44 356 ARG A C 1
ATOM 2785 O O . ARG A 1 356 ? -8.571 6.892 17.448 1.00 96.44 356 ARG A O 1
ATOM 2792 N N . GLU A 1 357 ? -6.371 6.530 17.172 1.00 97.94 357 GLU A N 1
ATOM 2793 C CA . GLU A 1 357 ? -6.119 7.862 16.627 1.00 97.94 357 GLU A CA 1
ATOM 2794 C C . GLU A 1 357 ? -6.735 7.985 15.228 1.00 97.94 357 GLU A C 1
ATOM 2796 O O . GLU A 1 357 ? -7.401 8.977 14.957 1.00 97.94 357 GLU A O 1
ATOM 2801 N N . LEU A 1 358 ? -6.618 6.961 14.373 1.00 98.31 358 LEU A N 1
ATOM 2802 C CA . LEU A 1 358 ? -7.243 6.944 13.043 1.00 98.31 358 LEU A CA 1
ATOM 2803 C C . LEU A 1 358 ? -8.775 7.063 13.098 1.00 98.31 358 LEU A C 1
ATOM 2805 O O . LEU A 1 358 ? -9.383 7.680 12.227 1.00 98.31 358 LEU A O 1
ATOM 2809 N N . ASP A 1 359 ? -9.404 6.536 14.144 1.00 98.19 359 ASP A N 1
ATOM 2810 C CA . ASP A 1 359 ? -10.843 6.652 14.377 1.00 98.19 359 ASP A CA 1
ATOM 2811 C C . ASP A 1 359 ? -11.310 8.097 14.636 1.00 98.19 359 ASP A C 1
ATOM 2813 O O . ASP A 1 359 ? -12.498 8.377 14.500 1.00 98.19 359 ASP A O 1
ATOM 2817 N N . HIS A 1 360 ? -10.413 9.046 14.930 1.00 98.50 360 HIS A N 1
ATOM 2818 C CA . HIS A 1 360 ? -10.736 10.480 14.930 1.00 98.50 360 HIS A CA 1
ATOM 2819 C C . HIS A 1 360 ? -10.817 11.097 13.528 1.00 98.50 360 HIS A C 1
ATOM 2821 O O . HIS A 1 360 ? -11.279 12.225 13.381 1.00 98.50 360 HIS A O 1
ATOM 2827 N N . TRP A 1 361 ? -10.365 10.399 12.491 1.00 98.62 361 TRP A N 1
ATOM 2828 C CA . TRP A 1 361 ? -10.312 10.899 11.117 1.00 98.62 361 TRP A CA 1
ATOM 2829 C C . TRP A 1 361 ? -11.416 10.294 10.253 1.00 98.62 361 TRP A C 1
ATOM 2831 O O . TRP A 1 361 ? -11.245 10.152 9.050 1.00 98.62 361 TRP A O 1
ATOM 2841 N N . ARG A 1 362 ? -12.538 9.883 10.843 1.00 98.19 362 ARG A N 1
ATOM 2842 C CA . ARG A 1 362 ? -13.618 9.170 10.151 1.00 98.19 362 ARG A CA 1
ATOM 2843 C C . ARG A 1 362 ? -14.977 9.701 10.582 1.00 98.19 362 ARG A C 1
ATOM 2845 O O . ARG A 1 362 ? -15.125 10.207 11.691 1.00 98.19 362 ARG A O 1
ATOM 2852 N N . GLU A 1 363 ? -15.969 9.556 9.711 1.00 97.25 363 GLU A N 1
ATOM 2853 C CA . GLU A 1 363 ? -17.362 9.812 10.083 1.00 97.25 363 GLU A CA 1
ATOM 2854 C C . GLU A 1 363 ? -17.900 8.694 10.990 1.00 97.25 363 GLU A C 1
ATOM 2856 O O . GLU A 1 363 ? -17.534 7.531 10.795 1.00 97.25 363 GLU A O 1
ATOM 2861 N N . PRO A 1 364 ? -18.788 8.987 11.963 1.00 96.69 364 PRO A N 1
ATOM 2862 C CA . PRO A 1 364 ? -19.294 7.996 12.919 1.00 96.69 364 PRO A CA 1
ATOM 2863 C C . PRO A 1 364 ? -19.874 6.725 12.289 1.00 96.69 364 PRO A C 1
ATOM 2865 O O . PRO A 1 364 ? -19.814 5.651 12.889 1.00 96.69 364 PRO A O 1
ATOM 2868 N N . ASP A 1 365 ? -20.435 6.827 11.085 1.00 95.50 365 ASP A N 1
ATOM 2869 C CA . ASP A 1 365 ? -21.030 5.703 10.369 1.00 95.50 365 ASP A CA 1
ATOM 2870 C C . ASP A 1 365 ? -19.989 4.733 9.779 1.00 95.50 365 ASP A C 1
ATOM 2872 O O . ASP A 1 365 ? -20.347 3.614 9.406 1.00 95.50 365 ASP A O 1
ATOM 2876 N N . TYR A 1 366 ? -18.701 5.093 9.776 1.00 97.62 366 TYR A N 1
ATOM 2877 C CA . TYR A 1 366 ? -17.610 4.200 9.391 1.00 97.62 366 TYR A CA 1
ATOM 2878 C C . TYR A 1 366 ? -17.562 2.938 10.260 1.00 97.62 366 TYR A C 1
ATOM 2880 O O . TYR A 1 366 ? -17.138 1.888 9.783 1.00 97.62 366 TYR A O 1
ATOM 2888 N N . ALA A 1 367 ? -18.070 2.986 11.499 1.00 96.62 367 ALA A N 1
ATOM 2889 C CA . ALA A 1 367 ? -18.202 1.804 12.354 1.00 96.62 367 ALA A CA 1
ATOM 2890 C C . ALA A 1 367 ? -19.056 0.686 11.722 1.00 96.62 367 ALA A C 1
ATOM 2892 O O . ALA A 1 367 ? -18.929 -0.479 12.086 1.00 96.62 367 ALA A O 1
ATOM 2893 N N . LEU A 1 368 ? -19.889 1.001 10.724 1.00 95.62 368 LEU A N 1
ATOM 2894 C CA . LEU A 1 368 ? -20.637 0.004 9.954 1.00 95.62 368 LEU A CA 1
ATOM 2895 C C . LEU A 1 368 ? -19.741 -0.830 9.026 1.00 95.62 368 LEU A C 1
ATOM 2897 O O . LEU A 1 368 ? -20.160 -1.894 8.578 1.00 95.62 368 LEU A O 1
ATOM 2901 N N . CYS A 1 369 ? -18.504 -0.396 8.768 1.00 97.12 369 CYS A N 1
ATOM 2902 C CA . CYS A 1 369 ? -17.497 -1.204 8.082 1.00 97.12 369 CYS A CA 1
ATOM 2903 C C . CYS A 1 369 ? -16.966 -2.355 8.952 1.00 97.12 369 CYS A C 1
ATOM 2905 O O . CYS A 1 369 ? -16.264 -3.211 8.428 1.00 97.12 369 CYS A O 1
ATOM 2907 N N . ASP A 1 370 ? -17.318 -2.434 10.241 1.00 97.00 370 ASP A N 1
ATOM 2908 C CA . ASP A 1 370 ? -16.973 -3.592 11.076 1.00 97.00 370 ASP A CA 1
ATOM 2909 C C . ASP A 1 370 ? -17.712 -4.871 10.643 1.00 97.00 370 ASP A C 1
ATOM 2911 O O . ASP A 1 370 ? -17.331 -5.966 11.045 1.00 97.00 370 ASP A O 1
ATOM 2915 N N . ASN A 1 371 ? -18.744 -4.768 9.797 1.00 96.69 371 ASN A N 1
ATOM 2916 C CA . ASN A 1 371 ? -19.432 -5.918 9.217 1.00 96.69 371 ASN A CA 1
ATOM 2917 C C . ASN A 1 371 ? -18.697 -6.443 7.974 1.00 96.69 371 ASN A C 1
ATOM 2919 O O . ASN A 1 371 ? -18.825 -5.887 6.877 1.00 96.69 371 ASN A O 1
ATOM 2923 N N . PHE A 1 372 ? -17.998 -7.574 8.111 1.00 96.75 372 PHE A N 1
ATOM 2924 C CA . PHE A 1 372 ? -17.196 -8.122 7.015 1.00 96.75 372 PHE A CA 1
ATOM 2925 C C . PHE A 1 372 ? -18.029 -8.647 5.855 1.00 96.75 372 PHE A C 1
ATOM 2927 O O . PHE A 1 372 ? -17.548 -8.683 4.728 1.00 96.75 372 PHE A O 1
ATOM 2934 N N . ARG A 1 373 ? -19.304 -8.985 6.071 1.00 95.75 373 ARG A N 1
ATOM 2935 C CA . ARG A 1 373 ? -20.197 -9.335 4.961 1.00 95.75 373 ARG A CA 1
ATOM 2936 C C . ARG A 1 373 ? -20.358 -8.164 3.992 1.00 95.75 373 ARG A C 1
ATOM 2938 O O . ARG A 1 373 ? -20.378 -8.374 2.781 1.00 95.75 373 ARG A O 1
ATOM 2945 N N . ASP A 1 374 ? -20.442 -6.949 4.526 1.00 95.81 374 ASP A N 1
ATOM 2946 C CA . ASP A 1 374 ? -20.617 -5.743 3.728 1.00 95.81 374 ASP A CA 1
ATOM 2947 C C . ASP A 1 374 ? -19.297 -5.285 3.106 1.00 95.81 374 ASP A C 1
ATOM 2949 O O . ASP A 1 374 ? -19.296 -4.856 1.955 1.00 95.81 374 ASP A O 1
ATOM 2953 N N . THR A 1 375 ? -18.172 -5.384 3.820 1.00 96.81 375 THR A N 1
ATOM 2954 C CA . THR A 1 375 ? -16.860 -5.013 3.262 1.00 96.81 375 THR A CA 1
ATOM 2955 C C . THR A 1 375 ? -16.317 -6.046 2.278 1.00 96.81 375 THR A C 1
ATOM 2957 O O . THR A 1 375 ? -15.531 -5.687 1.407 1.00 96.81 375 THR A O 1
ATOM 2960 N N . MET A 1 376 ? -16.751 -7.308 2.353 1.00 96.31 376 MET A N 1
ATOM 2961 C CA . MET A 1 376 ? -16.359 -8.362 1.413 1.00 96.31 376 MET A CA 1
ATOM 2962 C C . MET A 1 376 ? -17.239 -8.429 0.160 1.00 96.31 376 MET A C 1
ATOM 2964 O O . MET A 1 376 ? -16.760 -8.914 -0.863 1.00 96.31 376 MET A O 1
ATOM 2968 N N . ASP A 1 377 ? -18.474 -7.910 0.161 1.00 96.19 377 ASP A N 1
ATOM 2969 C CA . ASP A 1 377 ? -19.312 -7.888 -1.051 1.00 96.19 377 ASP A CA 1
ATOM 2970 C C . ASP A 1 377 ? -18.909 -6.717 -1.981 1.00 96.19 377 ASP A C 1
ATOM 2972 O O . ASP A 1 377 ? -19.140 -5.557 -1.626 1.00 96.19 377 ASP A O 1
ATOM 2976 N N . PRO A 1 378 ? -1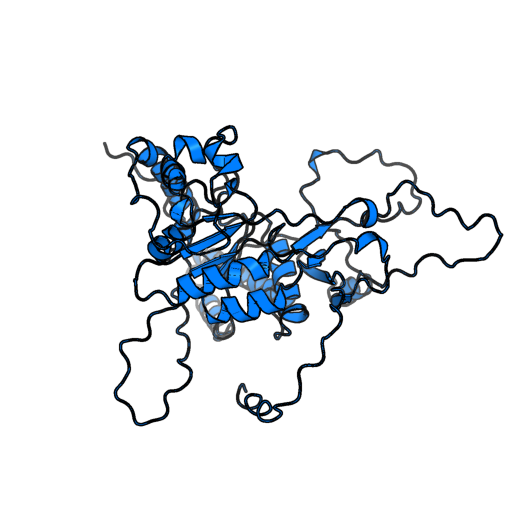8.362 -6.966 -3.195 1.00 94.06 378 PRO A N 1
ATOM 2977 C CA . PRO A 1 378 ? -18.033 -5.920 -4.181 1.00 94.06 378 PRO A CA 1
ATOM 2978 C C . PRO A 1 378 ? -19.229 -5.032 -4.553 1.00 94.06 378 PRO A C 1
ATOM 2980 O O . PRO A 1 378 ? -19.067 -3.897 -4.999 1.00 94.06 378 PRO A O 1
ATOM 2983 N N . ARG A 1 379 ? -20.454 -5.524 -4.358 1.00 95.25 379 ARG A N 1
ATOM 2984 C CA . ARG A 1 379 ? -21.686 -4.797 -4.668 1.00 95.25 379 ARG A CA 1
ATOM 2985 C C . ARG A 1 379 ? -22.216 -4.005 -3.476 1.00 95.25 379 ARG A C 1
ATOM 2987 O O . ARG A 1 379 ? -23.150 -3.228 -3.665 1.00 95.25 379 ARG A O 1
ATOM 2994 N N . SER A 1 380 ? -21.640 -4.128 -2.286 1.00 96.75 380 SER A N 1
ATOM 2995 C CA . SER A 1 380 ? -22.068 -3.335 -1.137 1.00 96.75 380 SER A CA 1
ATOM 2996 C C . SER A 1 380 ? -21.705 -1.858 -1.304 1.00 96.75 380 SER A C 1
ATOM 2998 O O . SER A 1 380 ? -20.596 -1.508 -1.712 1.00 96.75 380 SER A O 1
ATOM 3000 N N . ALA A 1 381 ? -22.636 -0.971 -0.942 1.00 95.00 381 ALA A N 1
ATOM 3001 C CA . ALA A 1 381 ? -22.377 0.466 -0.863 1.00 95.00 381 ALA A CA 1
ATOM 3002 C C . ALA A 1 381 ? -21.346 0.806 0.230 1.00 95.00 381 ALA A C 1
ATOM 3004 O O . ALA A 1 381 ? -20.624 1.797 0.114 1.00 95.00 381 ALA A O 1
ATOM 3005 N N . ARG A 1 382 ? -21.247 -0.023 1.280 1.00 95.75 382 ARG A N 1
ATOM 3006 C CA . ARG A 1 382 ? -20.246 0.161 2.339 1.00 95.75 382 ARG A CA 1
ATOM 3007 C C . ARG A 1 382 ? -18.843 -0.019 1.792 1.00 95.75 382 ARG A C 1
ATOM 3009 O O . ARG A 1 382 ? -18.024 0.879 1.946 1.00 95.75 382 ARG A O 1
ATOM 3016 N N . ARG A 1 383 ? -18.607 -1.114 1.070 1.00 96.56 383 ARG A N 1
ATOM 3017 C CA . ARG A 1 383 ? -17.329 -1.358 0.406 1.00 96.56 383 ARG A CA 1
ATOM 3018 C C . ARG A 1 383 ? -16.982 -0.242 -0.585 1.00 96.56 383 ARG A C 1
ATOM 3020 O O . ARG A 1 383 ? -15.923 0.353 -0.467 1.00 96.56 383 ARG A O 1
ATOM 3027 N N . ARG A 1 384 ? -17.888 0.093 -1.508 1.00 93.94 384 ARG A N 1
ATOM 3028 C CA . ARG A 1 384 ? -17.582 1.034 -2.601 1.00 93.94 384 ARG A CA 1
ATOM 3029 C C . ARG A 1 384 ? -17.342 2.477 -2.152 1.00 93.94 384 ARG A C 1
ATOM 3031 O O . ARG A 1 384 ? -16.498 3.156 -2.732 1.00 93.94 384 ARG A O 1
ATOM 3038 N N . TYR A 1 385 ? -18.095 2.946 -1.156 1.00 94.31 385 TYR A N 1
ATOM 3039 C CA . TYR A 1 385 ? -18.156 4.377 -0.833 1.00 94.31 385 TYR A CA 1
ATOM 3040 C C . TYR A 1 385 ? -17.673 4.750 0.568 1.00 94.31 385 TYR A C 1
ATOM 3042 O O . TYR A 1 385 ? -17.473 5.932 0.809 1.00 94.31 385 TYR A O 1
ATOM 3050 N N . HIS A 1 386 ? -17.512 3.795 1.490 1.00 96.69 386 HIS A N 1
ATOM 3051 C CA . HIS A 1 386 ? -17.172 4.107 2.886 1.00 96.69 386 HIS A CA 1
ATOM 3052 C C . HIS A 1 386 ? -15.870 3.449 3.340 1.00 96.69 386 HIS A C 1
ATOM 3054 O O . HIS A 1 386 ? -15.123 4.055 4.100 1.00 96.69 386 HIS A O 1
ATOM 3060 N N . LEU A 1 387 ? -15.575 2.229 2.885 1.00 98.12 387 LEU A N 1
ATOM 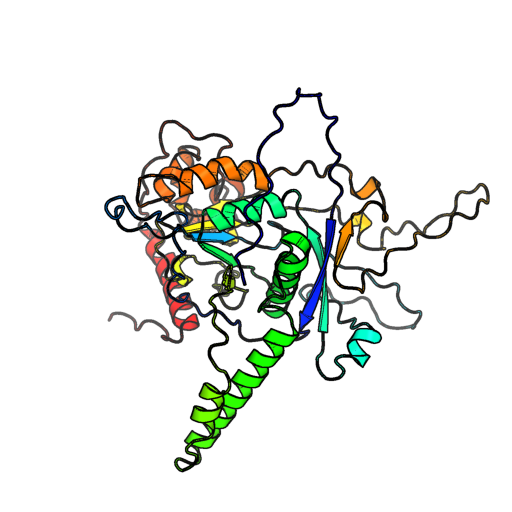3061 C CA . LEU A 1 387 ? -14.387 1.490 3.305 1.00 98.12 387 LEU A CA 1
ATOM 3062 C C . LEU A 1 387 ? -13.098 2.258 2.959 1.00 98.12 387 LEU A C 1
ATOM 3064 O O . LEU A 1 387 ? -12.841 2.581 1.802 1.00 98.12 387 LEU A O 1
ATOM 3068 N N . GLY A 1 388 ? -12.290 2.538 3.982 1.00 98.06 388 GLY A N 1
ATOM 3069 C CA . GLY A 1 388 ? -11.037 3.286 3.890 1.00 98.06 388 GLY A CA 1
ATOM 3070 C C . GLY A 1 388 ? -11.184 4.812 3.864 1.00 98.06 388 GLY A C 1
ATOM 3071 O O . GLY A 1 388 ? -10.172 5.499 3.950 1.00 98.06 388 GLY A O 1
ATOM 3072 N N . VAL A 1 389 ? -12.396 5.367 3.774 1.00 98.00 389 VAL A N 1
ATOM 3073 C CA . VAL A 1 389 ? -12.593 6.824 3.727 1.00 98.00 389 VAL A CA 1
ATOM 3074 C C . VAL A 1 389 ? -12.122 7.485 5.022 1.00 98.00 389 VAL A C 1
ATOM 3076 O O . VAL A 1 389 ? -12.466 7.043 6.120 1.00 98.00 389 VAL A O 1
ATOM 3079 N N . VAL A 1 390 ? -11.359 8.569 4.873 1.00 98.31 390 VAL A N 1
ATOM 3080 C CA . VAL A 1 390 ? -10.890 9.431 5.961 1.00 98.31 390 VAL A CA 1
ATOM 3081 C C . VAL A 1 390 ? -11.274 10.887 5.701 1.00 98.31 390 VAL A C 1
ATOM 3083 O O . VAL A 1 390 ? -11.489 11.303 4.564 1.00 98.31 390 VAL A O 1
ATOM 3086 N N . LEU A 1 391 ? -11.369 11.663 6.772 1.00 98.25 391 LEU A N 1
ATOM 3087 C CA . LEU A 1 391 ? -11.660 13.087 6.764 1.00 98.25 391 LEU A CA 1
ATOM 3088 C C . LEU A 1 391 ? -10.379 13.903 6.566 1.00 98.25 391 LEU A C 1
ATOM 3090 O O . LEU A 1 391 ? -9.321 13.495 7.043 1.00 98.25 391 LEU A O 1
ATOM 3094 N N . PRO A 1 392 ? -10.466 15.101 5.964 1.00 96.75 392 PRO A N 1
ATOM 3095 C CA . PRO A 1 392 ? -9.309 15.986 5.813 1.00 96.75 392 PRO A CA 1
ATOM 3096 C C . PRO A 1 392 ? -8.821 16.568 7.151 1.00 96.75 392 PRO A C 1
ATOM 3098 O O . PRO A 1 392 ? -7.710 17.084 7.245 1.00 96.75 392 PRO A O 1
ATOM 3101 N N . THR A 1 393 ? -9.647 16.510 8.200 1.00 97.56 393 THR A N 1
ATOM 3102 C CA . THR A 1 393 ? -9.338 17.062 9.522 1.00 97.56 393 THR A CA 1
ATOM 3103 C C . THR A 1 393 ? -9.737 16.103 10.633 1.00 97.56 393 THR A C 1
ATOM 3105 O O . THR A 1 393 ? -10.837 15.549 10.614 1.00 97.56 393 THR A O 1
ATOM 3108 N N . ARG A 1 394 ? -8.881 15.998 11.652 1.00 97.88 394 ARG A N 1
ATOM 3109 C CA . ARG A 1 394 ? -9.147 15.260 12.890 1.00 97.88 394 ARG A CA 1
ATOM 3110 C C . ARG A 1 394 ? -10.383 15.802 13.613 1.00 97.88 394 ARG A C 1
ATOM 3112 O O . ARG A 1 394 ? -10.439 16.984 13.952 1.00 97.88 394 ARG A O 1
ATOM 3119 N N . GLN A 1 395 ? -11.329 14.934 13.942 1.00 97.88 395 GLN A N 1
ATOM 3120 C CA . GLN A 1 395 ? -12.467 15.264 14.792 1.00 97.88 395 GLN A CA 1
ATOM 3121 C C . GLN A 1 395 ? -12.096 15.210 16.289 1.00 97.88 395 GLN A C 1
ATOM 3123 O O . GLN A 1 395 ? -11.223 14.440 16.704 1.00 97.88 395 GLN A O 1
ATOM 3128 N N . PRO A 1 396 ? -12.779 15.978 17.162 1.00 97.19 396 PRO A N 1
ATOM 3129 C CA . PRO A 1 396 ? -12.540 15.924 18.607 1.00 97.19 396 PRO A CA 1
ATOM 3130 C C . PRO A 1 396 ? -12.882 14.572 19.242 1.00 97.19 396 PRO A C 1
ATOM 3132 O O . PRO A 1 396 ? -12.265 14.186 20.231 1.00 97.19 396 PRO A O 1
ATOM 3135 N N . ARG A 1 397 ? -13.867 13.855 18.688 1.00 97.00 397 ARG A N 1
ATOM 3136 C CA . ARG A 1 397 ? -14.329 12.552 19.177 1.00 97.00 397 ARG A CA 1
ATOM 3137 C C . ARG A 1 397 ? -14.033 11.473 18.135 1.00 97.00 397 ARG A C 1
ATOM 3139 O O . ARG A 1 397 ? -14.170 11.775 16.953 1.00 97.00 397 ARG A O 1
ATOM 3146 N N . PRO A 1 398 ? -13.640 10.260 18.554 1.00 97.69 398 PRO A N 1
ATOM 3147 C CA . PRO A 1 398 ? -13.489 9.152 17.630 1.00 97.69 398 PRO A CA 1
ATOM 3148 C C . PRO A 1 398 ? -14.866 8.620 17.216 1.00 97.69 398 PRO A C 1
ATOM 3150 O O . PRO A 1 398 ? -15.874 8.854 17.896 1.00 97.69 398 PRO A O 1
ATOM 3153 N N . ILE A 1 399 ? -14.897 7.859 16.126 1.00 97.94 399 ILE A N 1
ATOM 3154 C CA . ILE A 1 399 ? -16.055 7.040 15.760 1.00 97.94 399 ILE A CA 1
ATOM 3155 C C . ILE A 1 399 ? -16.364 6.000 16.857 1.00 97.94 399 ILE A C 1
ATOM 3157 O O . ILE A 1 399 ? -15.531 5.753 17.736 1.00 97.94 399 ILE A O 1
ATOM 3161 N N . PRO A 1 400 ? -17.556 5.370 16.851 1.00 97.69 400 PRO A N 1
ATOM 3162 C CA . PRO A 1 400 ? -17.891 4.346 17.830 1.00 97.69 400 PRO A CA 1
ATOM 3163 C C . PRO A 1 400 ? -16.834 3.226 17.911 1.00 97.69 400 PRO A C 1
ATOM 3165 O O . PRO A 1 400 ? -16.262 2.847 16.875 1.00 97.69 400 PRO A O 1
ATOM 3168 N N . PRO A 1 401 ? -16.602 2.668 19.120 1.00 95.25 401 PRO A N 1
ATOM 3169 C CA . PRO A 1 401 ? -15.675 1.560 19.311 1.00 95.25 401 PRO A CA 1
ATOM 3170 C C . PRO A 1 401 ? -15.976 0.394 18.374 1.00 95.25 401 PRO A C 1
ATOM 3172 O O . PRO A 1 401 ? -17.126 0.187 17.983 1.00 95.25 401 PRO A O 1
ATOM 3175 N N . TYR A 1 402 ? -14.938 -0.379 18.062 1.00 93.50 402 TYR A N 1
ATOM 3176 C CA . TYR A 1 402 ? -15.063 -1.578 17.242 1.00 93.50 402 TYR A CA 1
ATOM 3177 C C . TYR A 1 402 ? -16.197 -2.484 17.733 1.00 93.50 402 TYR A C 1
ATOM 3179 O O . TYR A 1 402 ? -16.259 -2.854 18.911 1.00 93.50 402 TYR A O 1
ATOM 3187 N N . LYS A 1 403 ? -17.078 -2.862 16.809 1.00 91.06 403 LYS A N 1
ATOM 3188 C CA . LYS A 1 403 ? -18.205 -3.751 17.059 1.00 91.06 403 LYS A CA 1
ATOM 3189 C C . LYS A 1 403 ? -17.928 -5.108 16.422 1.00 91.06 403 LYS A C 1
ATOM 3191 O O . LYS A 1 403 ? -18.019 -5.267 15.212 1.00 91.06 403 LYS A O 1
ATOM 3196 N N . ALA A 1 404 ? -17.623 -6.107 17.245 1.00 86.50 404 ALA A N 1
ATOM 3197 C CA . ALA A 1 404 ? -17.440 -7.468 16.754 1.00 86.50 404 ALA A CA 1
ATOM 3198 C C . ALA A 1 404 ? -18.763 -8.026 16.197 1.00 86.50 404 ALA A C 1
ATOM 3200 O O . ALA A 1 404 ? -19.737 -8.180 16.936 1.00 86.50 404 ALA A O 1
ATOM 3201 N N . GLU A 1 405 ? -18.785 -8.359 14.907 1.00 91.62 405 GLU A N 1
ATOM 3202 C CA . GLU A 1 405 ? -19.917 -9.027 14.266 1.00 91.62 405 GLU A CA 1
ATOM 3203 C C . GLU A 1 405 ? -19.688 -10.543 14.242 1.00 91.62 405 GLU A C 1
ATOM 3205 O O . GLU A 1 405 ? -18.649 -11.031 13.800 1.00 91.62 405 GLU A O 1
ATOM 3210 N N . MET A 1 406 ? -20.675 -11.314 14.706 1.00 88.12 406 MET A N 1
ATOM 3211 C CA . MET A 1 406 ? -20.571 -12.775 14.859 1.00 88.12 406 MET A CA 1
ATOM 3212 C C . MET A 1 406 ? -20.174 -13.493 13.557 1.00 88.12 406 MET A C 1
ATOM 3214 O O . MET A 1 406 ? -19.447 -14.482 13.589 1.00 88.12 406 MET A O 1
ATOM 3218 N N . LEU A 1 407 ? -20.633 -12.989 12.408 1.00 89.56 407 LEU A N 1
ATOM 3219 C CA . LEU A 1 407 ? -20.364 -13.591 11.099 1.00 89.56 407 LEU A CA 1
ATOM 3220 C C . LEU A 1 407 ? -18.964 -13.270 10.549 1.00 89.56 407 LEU A C 1
ATOM 3222 O O . LEU A 1 407 ? -18.551 -13.896 9.574 1.00 89.56 407 LEU A O 1
ATOM 3226 N N . ASN A 1 408 ? -18.211 -12.355 11.170 1.00 94.75 408 ASN A N 1
ATOM 3227 C CA . ASN A 1 408 ? -16.847 -12.031 10.739 1.00 94.75 408 ASN A CA 1
ATOM 3228 C C . ASN A 1 408 ? -15.900 -13.227 10.880 1.00 94.75 408 ASN A C 1
ATOM 3230 O O . ASN A 1 408 ? -14.988 -13.383 10.069 1.00 94.75 408 ASN A O 1
ATOM 3234 N N . ALA A 1 409 ? -16.143 -14.092 11.872 1.00 93.00 409 ALA A N 1
ATOM 3235 C CA . ALA A 1 409 ? -15.282 -15.227 12.188 1.00 93.00 409 ALA A CA 1
ATOM 3236 C C . ALA A 1 409 ? -15.029 -16.137 10.975 1.00 93.00 409 ALA A C 1
ATOM 3238 O O . ALA A 1 409 ? -13.887 -16.516 10.738 1.00 93.00 409 ALA A O 1
ATOM 3239 N N . GLY A 1 410 ? -16.051 -16.414 10.156 1.00 94.50 410 GLY A N 1
ATOM 3240 C CA . GLY A 1 410 ? -15.898 -17.267 8.972 1.00 94.50 410 GLY A CA 1
ATOM 3241 C C . GLY A 1 410 ? -14.954 -16.678 7.917 1.00 94.50 410 GLY A C 1
ATOM 3242 O O . GLY A 1 410 ? -14.136 -17.397 7.345 1.00 94.50 410 GLY A O 1
ATOM 3243 N N . PHE A 1 411 ? -15.007 -15.360 7.700 1.00 95.50 411 PHE A N 1
ATOM 3244 C CA . PHE A 1 411 ? -14.097 -14.679 6.775 1.00 95.50 411 PHE A CA 1
ATOM 3245 C C . PHE A 1 411 ? -12.657 -14.672 7.296 1.00 95.50 411 PHE A C 1
ATOM 3247 O O . PHE A 1 411 ? -11.717 -14.931 6.544 1.00 95.50 411 PHE A O 1
ATOM 3254 N N . GLU A 1 412 ? -12.475 -14.417 8.592 1.00 93.94 412 GLU A N 1
ATOM 3255 C CA . GLU A 1 412 ? -11.151 -14.471 9.206 1.00 93.94 412 GLU A CA 1
ATOM 3256 C C . GLU A 1 412 ? -10.563 -15.883 9.196 1.00 93.94 412 GLU A C 1
ATOM 3258 O O . GLU A 1 412 ? -9.362 -16.041 8.997 1.00 93.94 412 GLU A O 1
ATOM 3263 N N . GLU A 1 413 ? -11.376 -16.911 9.437 1.00 94.75 413 GLU A N 1
ATOM 3264 C CA . GLU A 1 413 ? -10.951 -18.310 9.389 1.00 94.75 413 GLU A CA 1
ATOM 3265 C C . GLU A 1 413 ? -10.497 -18.706 7.985 1.00 94.75 413 GLU A C 1
ATOM 3267 O O . GLU A 1 413 ? -9.429 -19.306 7.848 1.00 94.75 413 GLU A O 1
ATOM 3272 N N . GLN A 1 414 ? -11.238 -18.303 6.948 1.00 95.06 414 GLN A N 1
ATOM 3273 C CA . GLN A 1 414 ? -10.834 -18.499 5.555 1.00 95.06 414 GLN A CA 1
ATOM 3274 C C . GLN A 1 414 ? -9.488 -17.818 5.266 1.00 95.06 414 GLN A C 1
ATOM 3276 O O . GLN A 1 414 ? -8.563 -18.463 4.767 1.00 95.06 414 GLN A O 1
ATOM 3281 N N . ALA A 1 415 ? -9.340 -16.544 5.642 1.00 95.00 415 ALA A N 1
ATOM 3282 C CA . ALA A 1 415 ? -8.100 -15.798 5.442 1.00 95.00 415 ALA A CA 1
ATOM 3283 C C . ALA A 1 415 ? -6.916 -16.406 6.218 1.00 95.00 415 ALA A C 1
ATOM 3285 O O . ALA A 1 415 ? -5.810 -16.529 5.691 1.00 95.00 415 ALA A O 1
ATOM 3286 N N . LYS A 1 416 ? -7.141 -16.847 7.464 1.00 94.06 416 LYS A N 1
ATOM 3287 C CA . LYS A 1 416 ? -6.135 -17.532 8.296 1.00 94.06 416 LYS A CA 1
ATOM 3288 C C . LYS A 1 416 ? -5.733 -18.884 7.700 1.00 94.06 416 LYS A C 1
ATOM 3290 O O . LYS A 1 416 ? -4.558 -19.243 7.771 1.00 94.06 416 LYS A O 1
ATOM 3295 N N . ALA A 1 417 ? -6.671 -19.632 7.119 1.00 93.62 417 ALA A N 1
ATOM 3296 C CA . ALA A 1 417 ? -6.379 -20.903 6.464 1.00 93.62 417 ALA A CA 1
ATOM 3297 C C . ALA A 1 417 ? -5.470 -20.707 5.241 1.00 93.62 417 ALA A C 1
ATOM 3299 O O . ALA A 1 417 ? -4.455 -21.393 5.129 1.00 93.62 417 ALA A O 1
ATOM 3300 N N . GLU A 1 418 ? -5.771 -19.732 4.379 1.00 93.75 418 GLU A N 1
ATOM 3301 C CA . GLU A 1 418 ? -4.932 -19.411 3.217 1.00 93.75 418 GLU A CA 1
ATOM 3302 C C . GLU A 1 418 ? -3.563 -18.844 3.631 1.00 93.75 418 GLU A C 1
ATOM 3304 O O . GLU A 1 418 ? -2.531 -19.272 3.113 1.00 93.75 418 GLU A O 1
ATOM 3309 N N . MET A 1 419 ? -3.517 -17.983 4.653 1.00 91.88 419 MET A N 1
ATOM 3310 C CA . MET A 1 419 ? -2.261 -17.530 5.261 1.00 91.88 419 MET A CA 1
ATOM 3311 C C . MET A 1 419 ? -1.383 -18.702 5.727 1.00 91.88 419 MET A C 1
ATOM 3313 O O . MET A 1 419 ? -0.174 -18.692 5.499 1.00 91.88 419 MET A O 1
ATOM 3317 N N . ASN A 1 420 ? -1.957 -19.718 6.376 1.00 90.00 420 ASN A N 1
ATOM 3318 C CA . ASN A 1 420 ? -1.194 -20.883 6.831 1.00 90.00 420 ASN A CA 1
ATOM 3319 C C . ASN A 1 420 ? -0.619 -21.693 5.661 1.00 90.00 420 ASN A C 1
ATOM 3321 O O . ASN A 1 420 ? 0.500 -22.200 5.768 1.00 90.00 420 ASN A O 1
ATOM 3325 N N . VAL A 1 421 ? -1.348 -21.782 4.545 1.00 88.12 421 VAL A N 1
ATOM 3326 C CA . VAL A 1 421 ? -0.854 -22.407 3.309 1.00 88.12 421 VAL A CA 1
ATOM 3327 C C . VAL A 1 421 ? 0.340 -21.626 2.759 1.00 88.12 421 VAL A C 1
ATOM 3329 O O . VAL A 1 421 ? 1.387 -22.228 2.525 1.00 88.12 421 VAL A O 1
ATOM 3332 N N . LEU A 1 422 ? 0.235 -20.296 2.652 1.00 85.69 422 LEU A N 1
ATOM 3333 C CA . LEU A 1 422 ? 1.335 -19.427 2.204 1.00 85.69 422 LEU A CA 1
ATOM 3334 C C . LEU A 1 422 ? 2.578 -19.531 3.101 1.00 85.69 422 LEU A C 1
ATOM 3336 O O . LEU A 1 422 ? 3.704 -19.483 2.617 1.00 85.69 422 LEU A O 1
ATOM 3340 N N . GLN A 1 423 ? 2.384 -19.719 4.408 1.00 84.44 423 GLN A N 1
ATOM 3341 C CA . GLN A 1 423 ? 3.465 -19.886 5.385 1.00 84.44 423 GLN A CA 1
ATOM 3342 C C . GLN A 1 423 ? 4.026 -21.319 5.453 1.00 84.44 423 GLN A C 1
ATOM 3344 O O . GLN A 1 423 ? 4.855 -21.609 6.316 1.00 84.44 423 GLN A O 1
ATOM 3349 N N . GLY A 1 424 ? 3.559 -22.239 4.601 1.00 80.12 424 GLY A N 1
ATOM 3350 C CA . GLY A 1 424 ? 4.000 -23.638 4.594 1.00 80.12 424 GLY A CA 1
ATOM 3351 C C . GLY A 1 424 ? 3.566 -24.449 5.823 1.00 80.12 424 GLY A C 1
ATOM 3352 O O . GLY A 1 424 ? 4.114 -25.520 6.075 1.00 80.12 424 GLY A O 1
ATOM 3353 N N . LYS A 1 425 ? 2.586 -23.964 6.599 1.00 70.00 425 LYS A N 1
ATOM 3354 C CA . LYS A 1 425 ? 2.068 -24.614 7.820 1.00 70.00 425 LYS A CA 1
ATOM 3355 C C . LYS A 1 425 ? 0.968 -25.654 7.545 1.00 70.00 425 LYS A C 1
ATOM 3357 O O . LYS A 1 425 ? 0.579 -26.374 8.462 1.00 70.00 425 LYS A O 1
ATOM 3362 N N . GLY A 1 426 ? 0.494 -25.763 6.299 1.00 58.38 426 GLY A N 1
ATOM 3363 C CA . GLY A 1 426 ? -0.601 -26.657 5.898 1.00 58.38 426 GLY A CA 1
ATOM 3364 C C . GLY A 1 426 ? -1.989 -26.154 6.325 1.00 58.38 426 GLY A C 1
ATOM 3365 O O . GLY A 1 426 ? -2.117 -25.110 6.962 1.00 58.38 426 GLY A O 1
ATOM 3366 N N . LEU A 1 427 ? -3.048 -26.884 5.955 1.00 52.31 427 LEU A N 1
ATOM 3367 C CA . LEU A 1 427 ? -4.420 -26.549 6.359 1.00 52.31 427 LEU A CA 1
ATOM 3368 C C . LEU A 1 427 ? -4.645 -26.863 7.853 1.00 52.31 427 LEU A C 1
ATOM 3370 O O . LEU A 1 427 ? -4.167 -27.898 8.333 1.00 52.31 427 LEU A O 1
ATOM 3374 N N . PRO A 1 428 ? -5.398 -26.026 8.595 1.00 50.88 428 PRO A N 1
ATOM 3375 C CA . PRO A 1 428 ? -5.799 -26.362 9.955 1.00 50.88 428 PRO A CA 1
ATOM 3376 C C . PRO A 1 428 ? -6.604 -27.669 9.952 1.00 50.88 428 PRO A C 1
ATOM 3378 O O . PRO A 1 428 ? -7.530 -27.830 9.158 1.00 50.88 428 PRO A O 1
ATOM 3381 N N . ARG A 1 429 ? -6.265 -28.613 10.840 1.00 44.16 429 ARG A N 1
ATOM 3382 C CA . ARG A 1 429 ? -7.084 -29.820 11.023 1.00 44.16 429 ARG A CA 1
ATOM 3383 C C . ARG A 1 429 ? -8.449 -29.404 11.587 1.00 44.16 429 ARG A C 1
ATOM 3385 O O . ARG A 1 429 ? -8.461 -28.604 12.528 1.00 44.16 429 ARG A O 1
ATOM 3392 N N . PRO A 1 430 ? -9.573 -29.928 11.065 1.00 39.81 430 PRO A N 1
ATOM 3393 C CA . PRO A 1 430 ? -10.878 -29.657 11.652 1.00 39.81 430 PRO A CA 1
ATOM 3394 C C . PRO A 1 430 ? -10.859 -30.085 13.123 1.00 39.81 430 PRO A C 1
ATOM 3396 O O . PRO A 1 430 ? -10.378 -31.173 13.452 1.00 39.81 430 PRO A O 1
ATOM 3399 N N . ARG A 1 431 ? -11.331 -29.204 14.012 1.00 41.78 431 ARG A N 1
ATOM 3400 C CA . ARG A 1 431 ? -11.620 -29.592 15.395 1.00 41.78 431 ARG A CA 1
ATOM 3401 C C . ARG A 1 431 ? -12.824 -30.534 15.330 1.00 41.78 431 ARG A C 1
ATOM 3403 O O . ARG A 1 431 ? -13.893 -30.095 14.915 1.00 41.78 431 ARG A O 1
ATOM 3410 N N . LEU A 1 432 ? -12.591 -31.814 15.627 1.00 35.34 432 LEU A N 1
ATOM 3411 C CA . LEU A 1 432 ? -13.637 -32.822 15.816 1.00 35.34 432 LEU A CA 1
ATOM 3412 C C . LEU A 1 432 ? -14.423 -32.550 17.097 1.00 35.34 432 LEU A C 1
ATOM 3414 O O . LEU A 1 432 ? -13.781 -32.105 18.080 1.00 35.34 432 LEU A O 1
#